Protein 3HV1 (pdb70)

CATH classification: 3.40.190.10 (+1 more: 3.40.190.10)

Secondary structure (DSSP, 8-state):
--TTGGGS--HHHHHHHTEEEEEE-TB----EE-TTS-EE-HHHHHHHHHHHTTT-EEEEEE-----HHHHHHTS-SEE-SS-B--HHHHTT-EE-----B-EEEEEEGGG---SS------EEEETT-HHHHHHHH-TTTTTTTSGGG-EEEESSHHHHHHHHHHTS-SEEEEEHHHHHHHHHHTT-GGGEE---SS--B-B--EE-TT-HHHHHHHHHHHHHHHHHTHHHHHHHHHHSS----TTTTT--TT-----/-TTGGGS--HHHHHHHTEEEEEE-TB----EE-TTS-EESHHHHHHHHHHHTTT-EEEEEE-----HHHHHHTS-SEE-SS-B--TTGGGT-EE-----B-EEEEEEGGGT--STT-----EEEETT-HHHHHHHHSTTTTTTTSGGG-EEEESSHHHHHHHHHHTSSSEEEEEHHHHHHHHHHTT-GGGEE---SSPPBPB--EE-TT-HHHHHHHHHHHHHHHHTTHHHHHHHHHHSS----TTT--

Nearest PDB structures (foldseek):
  3hv1-assembly1_A  TM=9.927E-01  e=2.269E-56  Streptococcus thermophilus LMG 18311
  4ohn-assembly1_A  TM=6.524E-01  e=2.735E-41  Streptococcus pneumoniae str. Canada MDR_19A
  9e2b-assembly1_B  TM=6.247E-01  e=7.406E-20  Desulfonauticus sp. 38_4375
  5uh0-assembly3_A  TM=5.569E-01  e=1.471E-14  Yersinia pestis
  5uh0-assembly3_B-2  TM=5.470E-01  e=4.160E-14  Yersinia pestis

Sequence (508 aa):
RSHFATQKDQWQTYTKEKKIKIGFDATFVPGYEEKDGSYIGFDIDLANAVFKLYGIDVEWQAIDWDKETELKNGTIDLIWNGYSVTDERKQSADFTEPYVNEQVLVTKKSSGIDSVAGAGKTLGAQAGSSGYDAFNASPKILKDVVANQKVVQYSTFTQALIDLNSGRIDGLLIDRVYANYYLEKSGVLDQYNVPAGYEGESFAVGARKVDKTLIKKINQGFETLYKNGEFQKISNKWFGEDVATDQVKGKREGHHHHHSHFATQKDQWQTYTKEKKIKIGFDATFVPGYEEKDGSYIGFDIDLANAVFKLYGIDVEWQAIDWDKETELKNGTIDLIWNGYSVTDERKQSADFTEPYVNEQVLVTKKSSGIDSVAGAGKTLGAQAGSSGYDAFNASPKILKDVVANQKVVQYSTFTQALIDLNSGRIDGLLIDRVYANYYLEKSGVLDQYNVPAGYEGESFAVGARKVDKTLIKKINQGFETLYKNGEFQKISNKWFGEDVATDQVKH

Structure (mmCIF, N/CA/C/O backbone):
data_3HV1
#
_entry.id   3HV1
#
_cell.length_a   47.559
_cell.length_b   78.563
_cell.length_c   80.030
_cell.angle_alpha   90.00
_cell.angle_beta   105.41
_cell.angle_gamma   90.00
#
_symmetry.space_group_name_H-M   'P 1 21 1'
#
loop_
_entity.id
_entity.type
_entity.pdbx_description
1 polymer 'Polar amino acid ABC uptake transporter substrate binding protein'
2 water water
#
loop_
_atom_site.group_PDB
_atom_site.id
_atom_site.type_symbol
_atom_site.label_atom_id
_atom_site.label_alt_id
_atom_site.label_comp_id
_atom_site.label_asym_id
_atom_site.label_entity_id
_atom_site.label_seq_id
_atom_site.pdbx_PDB_ins_code
_atom_site.Cartn_x
_atom_site.Cartn_y
_atom_site.Cartn_z
_atom_site.occupancy
_atom_site.B_iso_or_equiv
_atom_site.auth_seq_id
_atom_site.auth_comp_id
_atom_site.auth_asym_id
_atom_site.auth_atom_id
_atom_site.pdbx_PDB_model_num
ATOM 1 N N . ARG A 1 4 ? -10.220 -17.038 31.373 1.00 52.34 27 ARG A N 1
ATOM 2 C CA . ARG A 1 4 ? -9.692 -16.817 32.750 1.00 52.75 27 ARG A CA 1
ATOM 3 C C . ARG A 1 4 ? -10.489 -17.597 33.789 1.00 52.70 27 ARG A C 1
ATOM 4 O O . ARG A 1 4 ? -11.718 -17.645 33.740 1.00 52.73 27 ARG A O 1
ATOM 12 N N . SER A 1 5 ? -9.778 -18.195 34.739 1.00 52.93 28 SER A N 1
ATOM 13 C CA . SER A 1 5 ? -10.399 -18.991 35.793 1.00 52.08 28 SER A CA 1
ATOM 14 C C . SER A 1 5 ? -11.423 -18.242 36.646 1.00 51.67 28 SER A C 1
ATOM 15 O O . SER A 1 5 ? -11.247 -17.064 36.966 1.00 50.11 28 SER A O 1
ATOM 18 N N . HIS A 1 6 ? -12.492 -18.948 37.013 1.00 50.45 29 HIS A N 1
ATOM 19 C CA . HIS A 1 6 ? -13.556 -18.391 37.847 1.00 49.83 29 HIS A CA 1
ATOM 20 C C . HIS A 1 6 ? -12.997 -18.037 39.228 1.00 48.40 29 HIS A C 1
ATOM 21 O O . HIS A 1 6 ? -13.521 -17.163 39.917 1.00 46.87 29 HIS A O 1
ATOM 28 N N . PHE A 1 7 ? -11.927 -18.723 39.620 1.00 47.57 30 PHE A N 1
ATOM 29 C CA . PHE A 1 7 ? -11.300 -18.502 40.918 1.00 47.75 30 PHE A CA 1
ATOM 30 C C . PHE A 1 7 ? -9.964 -17.770 40.822 1.00 46.65 30 PHE A C 1
ATOM 31 O O . PHE A 1 7 ? -9.149 -17.843 41.738 1.00 46.11 30 PHE A O 1
ATOM 39 N N . ALA A 1 8 ? -9.745 -17.068 39.715 1.00 46.16 31 ALA A N 1
ATOM 40 C CA . ALA A 1 8 ? -8.505 -16.324 39.515 1.00 45.76 31 ALA A CA 1
ATOM 41 C C . ALA A 1 8 ? -8.227 -15.439 40.725 1.00 44.73 31 ALA A C 1
ATOM 42 O O . ALA A 1 8 ? -7.116 -15.416 41.250 1.00 44.98 31 ALA A O 1
ATOM 44 N N . THR A 1 9 ? -9.253 -14.714 41.158 1.00 43.53 32 THR A N 1
ATOM 45 C CA . THR A 1 9 ? -9.155 -13.819 42.301 1.00 43.33 32 THR A CA 1
ATOM 46 C C . THR A 1 9 ? -8.722 -14.567 43.562 1.00 44.43 32 THR A C 1
ATOM 47 O O . THR A 1 9 ? -8.200 -13.970 44.508 1.00 41.68 32 THR A O 1
ATOM 51 N N . GLN A 1 10 ? -8.932 -15.879 43.558 1.00 45.28 33 GLN A N 1
ATOM 52 C CA . GLN A 1 10 ? -8.605 -16.727 44.699 1.00 46.43 33 GLN A CA 1
ATOM 53 C C . GLN A 1 10 ? -7.148 -17.147 44.807 1.00 44.73 33 GLN A C 1
ATOM 54 O O . GLN A 1 10 ? -6.737 -17.662 45.843 1.00 44.05 33 GLN A O 1
ATOM 60 N N . LYS A 1 11 ? -6.359 -16.944 43.758 1.00 42.62 34 LYS A N 1
ATOM 61 C CA . LYS A 1 11 ? -4.971 -17.370 43.844 1.00 41.18 34 LYS A CA 1
ATOM 62 C C . LYS A 1 11 ? -3.911 -16.409 43.338 1.00 37.93 34 LYS A C 1
ATOM 63 O O . LYS A 1 11 ? -4.207 -15.335 42.812 1.00 35.73 34 LYS A O 1
ATOM 69 N N . ASP A 1 12 ? -2.665 -16.823 43.529 1.00 35.71 35 ASP A N 1
ATOM 70 C CA . ASP A 1 12 ? -1.497 -16.061 43.121 1.00 34.42 35 ASP A CA 1
ATOM 71 C C . ASP A 1 12 ? -1.398 -16.132 41.602 1.00 34.35 35 ASP A C 1
ATOM 72 O O . ASP A 1 12 ? -1.026 -17.164 41.042 1.00 34.35 35 ASP A O 1
ATOM 77 N N . GLN A 1 13 ? -1.717 -15.028 40.938 1.00 32.08 36 GLN A N 1
ATOM 78 C CA . GLN A 1 13 ? -1.699 -14.998 39.484 1.00 31.94 36 GLN A CA 1
ATOM 79 C C . GLN A 1 13 ? -0.436 -14.478 38.814 1.00 30.12 36 GLN A C 1
ATOM 80 O O . GLN A 1 13 ? -0.481 -14.106 37.643 1.00 30.93 36 GLN A O 1
ATOM 86 N N . TRP A 1 14 ? 0.692 -14.447 39.514 1.00 30.97 37 TRP A N 1
ATOM 87 C CA . TRP A 1 14 ? 1.899 -13.938 38.868 1.00 30.32 37 TRP A CA 1
ATOM 88 C C . TRP A 1 14 ? 2.138 -14.671 37.553 1.00 31.38 37 TRP A C 1
ATOM 89 O O . TRP A 1 14 ? 2.529 -14.067 36.555 1.00 29.70 37 TRP A O 1
ATOM 100 N N . GLN A 1 15 ? 1.887 -15.976 37.555 1.00 33.95 38 GLN A N 1
ATOM 101 C CA . GLN A 1 15 ? 2.058 -16.792 36.358 1.00 34.88 38 GLN A CA 1
ATOM 102 C C . GLN A 1 15 ? 1.175 -16.319 35.216 1.00 32.41 38 GLN A C 1
ATOM 103 O O . GLN A 1 15 ? 1.587 -16.318 34.058 1.00 33.09 38 GLN A O 1
ATOM 109 N N . THR A 1 16 ? -0.044 -15.918 35.549 1.00 31.17 39 THR A N 1
ATOM 110 C CA . THR A 1 16 ? -0.980 -15.442 34.546 1.00 30.09 39 THR A CA 1
ATOM 111 C C . THR A 1 16 ? -0.574 -14.064 34.026 1.00 28.23 39 THR A C 1
ATOM 112 O O . THR A 1 16 ? -0.546 -13.837 32.817 1.00 27.58 39 THR A O 1
ATOM 116 N N . TYR A 1 17 ? -0.238 -13.151 34.931 1.00 27.54 40 TYR A N 1
ATOM 117 C CA . TYR A 1 17 ? 0.165 -11.811 34.517 1.00 27.81 40 TYR A CA 1
ATOM 118 C C . TYR A 1 17 ? 1.329 -11.853 33.535 1.00 26.85 40 TYR A C 1
ATOM 119 O O . TYR A 1 17 ? 1.311 -11.172 32.521 1.00 28.51 40 TYR A O 1
ATOM 128 N N . THR A 1 18 ? 2.349 -12.643 33.843 1.00 30.43 41 THR A N 1
ATOM 129 C CA . THR A 1 18 ? 3.504 -12.747 32.965 1.00 31.30 41 THR A CA 1
ATOM 130 C C . THR A 1 18 ? 3.123 -13.453 31.671 1.00 32.72 41 THR A C 1
ATOM 131 O O . THR A 1 18 ? 3.561 -13.063 30.591 1.00 32.16 41 THR A O 1
ATOM 135 N N . LYS A 1 19 ? 2.307 -14.496 31.788 1.00 33.45 42 LYS A N 1
ATOM 136 C CA . LYS A 1 19 ? 1.875 -15.253 30.620 1.00 36.06 42 LYS A CA 1
ATOM 137 C C . LYS A 1 19 ? 1.024 -14.403 29.685 1.00 34.72 42 LYS A C 1
ATOM 138 O O . LYS A 1 19 ? 1.311 -14.322 28.495 1.00 35.91 42 LYS A O 1
ATOM 144 N N . GLU A 1 20 ? -0.022 -13.779 30.220 1.00 32.77 43 GLU A N 1
ATOM 145 C CA . GLU A 1 20 ? -0.898 -12.942 29.407 1.00 32.82 43 GLU A CA 1
ATOM 146 C C . GLU A 1 20 ? -0.231 -11.605 29.124 1.00 29.67 43 GLU A C 1
ATOM 147 O O . GLU A 1 20 ? -0.722 -10.817 28.316 1.00 28.35 43 GLU A O 1
ATOM 153 N N . LYS A 1 21 ? 0.881 -11.352 29.807 1.00 28.22 44 LYS A N 1
ATOM 154 C CA . LYS A 1 21 ? 1.623 -10.104 29.642 1.00 26.03 44 LYS A CA 1
ATOM 155 C C . LYS A 1 21 ? 0.689 -8.923 29.853 1.00 24.31 44 LYS A C 1
ATOM 156 O O . LYS A 1 21 ? 0.729 -7.946 29.113 1.00 23.20 44 LYS A O 1
ATOM 162 N N . LYS A 1 22 ? -0.146 -9.023 30.880 1.00 24.35 45 LYS A N 1
ATOM 163 C CA . LYS A 1 22 ? -1.108 -7.976 31.185 1.00 24.69 45 LYS A CA 1
ATOM 164 C C . LYS A 1 22 ? -1.503 -7.962 32.648 1.00 22.15 45 LYS A C 1
ATOM 165 O O . LYS A 1 22 ? -1.561 -9.001 33.306 1.00 21.07 45 LYS A O 1
ATOM 171 N N . ILE A 1 23 ? -1.809 -6.769 33.138 1.00 22.49 46 ILE A N 1
ATOM 172 C CA . ILE A 1 23 ? -2.260 -6.584 34.504 1.00 20.11 46 ILE A CA 1
ATOM 173 C C . ILE A 1 23 ? -3.120 -5.334 34.443 1.00 19.53 46 ILE A C 1
ATOM 174 O O . ILE A 1 23 ? -2.815 -4.420 33.685 1.00 20.01 46 ILE A O 1
ATOM 179 N N . LYS A 1 24 ? -4.201 -5.300 35.215 1.00 20.56 47 LYS A N 1
ATOM 180 C CA . LYS A 1 24 ? -5.101 -4.148 35.209 1.00 20.65 47 LYS A CA 1
ATOM 181 C C . LYS A 1 24 ? -4.981 -3.382 36.518 1.00 19.25 47 LYS A C 1
ATOM 182 O O . LYS A 1 24 ? -5.020 -3.965 37.597 1.00 20.52 47 LYS A O 1
ATOM 188 N N . ILE A 1 25 ? -4.829 -2.068 36.412 1.00 20.44 48 ILE A N 1
ATOM 189 C CA . ILE A 1 25 ? -4.682 -1.221 37.584 1.00 18.87 48 ILE A CA 1
ATOM 190 C C . ILE A 1 25 ? -5.771 -0.164 37.643 1.00 19.51 48 ILE A C 1
ATOM 191 O O . ILE A 1 25 ? -6.039 0.533 36.659 1.00 22.39 48 ILE A O 1
ATOM 196 N N . GLY A 1 26 ? -6.404 -0.059 38.805 1.00 19.95 49 GLY A N 1
ATOM 197 C CA . GLY A 1 26 ? -7.465 0.910 38.980 1.00 20.98 49 GLY A CA 1
ATOM 198 C C . GLY A 1 26 ? -6.965 2.194 39.605 1.00 21.10 49 GLY A C 1
ATOM 199 O O . GLY A 1 26 ? -6.107 2.168 40.486 1.00 21.21 49 GLY A O 1
ATOM 200 N N . PHE A 1 27 ? -7.512 3.316 39.157 1.00 20.42 50 PHE A N 1
ATOM 201 C CA . PHE A 1 27 ? -7.116 4.616 39.681 1.00 23.12 50 PHE A CA 1
ATOM 202 C C . PHE A 1 27 ? -8.269 5.602 39.629 1.00 23.70 50 PHE A C 1
ATOM 203 O O . PHE A 1 27 ? -9.233 5.404 38.899 1.00 23.93 50 PHE A O 1
ATOM 211 N N . ASP A 1 28 ? -8.149 6.662 40.420 1.00 24.42 51 ASP A N 1
ATOM 212 C CA . ASP A 1 28 ? -9.140 7.730 40.470 1.00 24.38 51 ASP A CA 1
ATOM 213 C C . ASP A 1 28 ? -8.728 8.723 39.377 1.00 24.50 51 ASP A C 1
ATOM 214 O O . ASP A 1 28 ? -7.706 9.392 39.505 1.00 23.68 51 ASP A O 1
ATOM 219 N N . ALA A 1 29 ? -9.521 8.815 38.310 1.00 24.01 52 ALA A N 1
ATOM 220 C CA . ALA A 1 29 ? -9.222 9.701 37.177 1.00 23.19 52 ALA A CA 1
ATOM 221 C C . ALA A 1 29 ? -9.105 11.192 37.475 1.00 21.63 52 ALA A C 1
ATOM 222 O O . ALA A 1 29 ? -8.755 11.974 36.596 1.00 21.55 52 ALA A O 1
ATOM 224 N N . THR A 1 30 ? -9.399 11.594 38.701 1.00 23.67 53 THR A N 1
ATOM 225 C CA . THR A 1 30 ? -9.309 13.007 39.051 1.00 23.78 53 THR A CA 1
ATOM 226 C C . THR A 1 30 ? -8.120 13.295 39.962 1.00 24.93 53 THR A C 1
ATOM 227 O O . THR A 1 30 ? -7.868 14.447 40.308 1.00 25.29 53 THR A O 1
ATOM 231 N N . PHE A 1 31 ? -7.380 12.263 40.344 1.00 25.00 54 PHE A N 1
ATOM 232 C CA . PHE A 1 31 ? -6.278 12.473 41.273 1.00 26.88 54 PHE A CA 1
ATOM 233 C C . PHE A 1 31 ? -4.942 13.002 40.760 1.00 27.57 54 PHE A C 1
ATOM 234 O O . PHE A 1 31 ? -3.952 12.267 40.695 1.00 25.56 54 PHE A O 1
ATOM 242 N N . VAL A 1 32 ? -4.913 14.289 40.426 1.00 26.12 55 VAL A N 1
ATOM 243 C CA . VAL A 1 32 ? -3.681 14.938 39.978 1.00 24.84 55 VAL A CA 1
ATOM 244 C C . VAL A 1 32 ? -2.803 15.004 41.233 1.00 24.51 55 VAL A C 1
ATOM 245 O O . VAL A 1 32 ? -3.309 15.265 42.323 1.00 25.74 55 VAL A O 1
ATOM 249 N N . PRO A 1 33 ? -1.484 14.771 41.104 1.00 20.58 56 PRO A N 1
ATOM 250 C CA . PRO A 1 33 ? -0.736 14.442 39.892 1.00 19.38 56 PRO A CA 1
ATOM 251 C C . PRO A 1 33 ? -0.351 12.964 39.839 1.00 18.91 56 PRO A C 1
ATOM 252 O O . PRO A 1 33 ? 0.494 12.575 39.042 1.00 18.80 56 PRO A O 1
ATOM 264 N N . GLY A 1 35 ? -2.327 10.166 39.098 1.00 18.18 58 GLY A N 1
ATOM 265 C CA . GLY A 1 35 ? -2.880 9.456 37.957 1.00 18.83 58 GLY A CA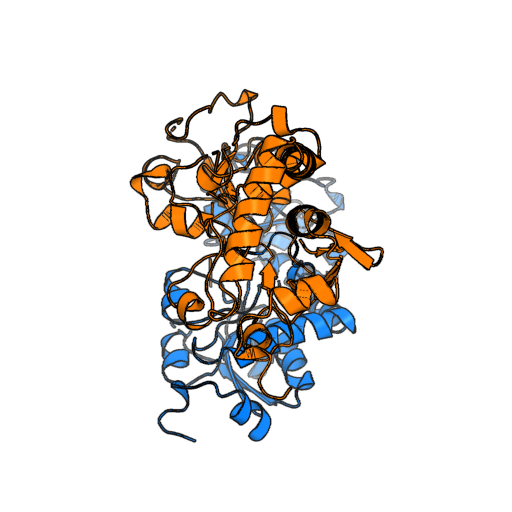 1
ATOM 266 C C . GLY A 1 35 ? -4.187 10.153 37.647 1.00 19.30 58 GLY A C 1
ATOM 267 O O . GLY A 1 35 ? -5.071 10.217 38.499 1.00 19.55 58 GLY A O 1
ATOM 268 N N . TYR A 1 36 ? -4.308 10.680 36.439 1.00 18.87 59 TYR A N 1
ATOM 269 C CA . TYR A 1 36 ? -5.516 11.393 36.086 1.00 23.55 59 TYR A CA 1
ATOM 270 C C . TYR A 1 36 ? -5.750 11.482 34.589 1.00 23.36 59 TYR A C 1
ATOM 271 O O . TYR A 1 36 ? -4.853 11.244 33.781 1.00 21.10 59 TYR A O 1
ATOM 280 N N . GLU A 1 37 ? -6.981 11.823 34.230 1.00 27.21 60 GLU A N 1
ATOM 281 C CA . GLU A 1 37 ? -7.347 11.961 32.834 1.00 30.08 60 GLU A CA 1
ATOM 282 C C . GLU A 1 37 ? -7.156 13.417 32.426 1.00 32.60 60 GLU A C 1
ATOM 283 O O . GLU A 1 37 ? -7.657 14.326 33.086 1.00 33.18 60 GLU A O 1
ATOM 289 N N . GLU A 1 38 ? -6.410 13.634 31.349 1.00 34.75 61 GLU A N 1
ATOM 290 C CA . GLU A 1 38 ? -6.157 14.980 30.856 1.00 38.04 61 GLU A CA 1
ATOM 291 C C . GLU A 1 38 ? -7.309 15.437 29.984 1.00 39.65 61 GLU A C 1
ATOM 292 O O . GLU A 1 38 ? -8.246 14.683 29.723 1.00 39.08 61 GLU A O 1
ATOM 298 N N . LYS A 1 39 ? -7.224 16.680 29.525 1.00 42.23 62 LYS A N 1
ATOM 299 C CA . LYS A 1 39 ? -8.249 17.252 28.664 1.00 45.33 62 LYS A CA 1
ATOM 300 C C . LYS A 1 39 ? -8.419 16.383 27.420 1.00 45.84 62 LYS A C 1
ATOM 301 O O . LYS A 1 39 ? -9.539 16.029 27.049 1.00 45.16 62 LYS A O 1
ATOM 307 N N . ASP A 1 40 ? -7.297 16.028 26.795 1.00 45.17 63 ASP A N 1
ATOM 308 C CA . ASP A 1 40 ? -7.315 15.215 25.584 1.00 44.47 63 ASP A CA 1
ATOM 309 C C . ASP A 1 40 ? -7.763 13.775 25.793 1.00 42.87 63 ASP A C 1
ATOM 310 O O . ASP A 1 40 ? -7.822 13.005 24.837 1.00 44.80 63 ASP A O 1
ATOM 315 N N . GLY A 1 41 ? -8.059 13.407 27.036 1.00 40.30 64 GLY A N 1
ATOM 316 C CA . GLY A 1 41 ? -8.512 12.054 27.307 1.00 36.40 64 GLY A CA 1
ATOM 317 C C . GLY A 1 41 ? -7.458 11.044 27.731 1.00 33.86 64 GLY A C 1
ATOM 318 O O . GLY A 1 41 ? -7.794 9.935 28.137 1.00 33.03 64 GLY A O 1
ATOM 319 N N . SER A 1 42 ? -6.186 11.408 27.639 1.00 30.54 65 SER A N 1
ATOM 320 C CA . SER A 1 42 ? -5.119 10.496 28.036 1.00 28.88 65 SER A CA 1
ATOM 321 C C . SER A 1 42 ? -5.030 10.365 29.557 1.00 27.29 65 SER A C 1
ATOM 322 O O . SER A 1 42 ? -5.531 11.217 30.286 1.00 25.89 65 SER A O 1
ATOM 325 N N . TYR A 1 43 ? -4.410 9.284 30.028 1.00 25.07 66 TYR A N 1
ATOM 326 C CA . TYR A 1 43 ? -4.210 9.066 31.460 1.00 22.61 66 TYR A CA 1
ATOM 327 C C . TYR A 1 43 ? -2.727 9.276 31.713 1.00 22.85 66 TYR A C 1
ATOM 328 O O . TYR A 1 43 ? -1.891 8.618 31.097 1.00 22.79 66 TYR A O 1
ATOM 337 N N . ILE A 1 44 ? -2.402 10.184 32.624 1.00 22.20 67 ILE A N 1
ATOM 338 C CA . ILE A 1 44 ? -1.014 10.483 32.927 1.00 20.36 67 ILE A CA 1
ATOM 339 C C . ILE A 1 44 ? -0.824 10.702 34.419 1.00 18.74 67 ILE A C 1
ATOM 340 O O . ILE A 1 44 ? -1.789 10.884 35.150 1.00 19.70 67 ILE A O 1
ATOM 345 N N . GLY A 1 45 ? 0.424 10.682 34.875 1.00 17.51 68 GLY A N 1
ATOM 346 C CA . GLY A 1 45 ? 0.656 10.916 36.289 1.00 17.56 68 GLY A CA 1
ATOM 347 C C . GLY A 1 45 ? 1.899 10.220 36.792 1.00 16.51 68 GLY A C 1
ATOM 348 O O . GLY A 1 45 ? 2.456 9.369 36.100 1.00 16.30 68 GLY A O 1
ATOM 349 N N . PHE A 1 46 ? 2.338 10.583 37.990 1.00 15.37 69 PHE A N 1
ATOM 350 C CA . PHE A 1 46 ? 3.524 9.962 38.562 1.00 16.26 69 PHE A CA 1
ATOM 351 C C . PHE A 1 46 ? 3.334 8.454 38.694 1.00 14.82 69 PHE A C 1
ATOM 352 O O . PHE A 1 46 ? 4.196 7.679 38.288 1.00 16.27 69 PHE A O 1
ATOM 360 N N . ASP A 1 47 ? 2.209 8.044 39.272 1.00 15.92 70 ASP A N 1
ATOM 361 C CA . ASP A 1 47 ? 1.935 6.628 39.471 1.00 16.28 70 ASP A CA 1
ATOM 362 C C . ASP A 1 47 ? 1.822 5.868 38.155 1.00 14.88 70 ASP A C 1
ATOM 363 O O . ASP A 1 47 ? 2.248 4.722 38.061 1.00 17.40 70 ASP A O 1
ATOM 368 N N . ILE A 1 48 ? 1.262 6.508 37.137 1.00 16.35 71 ILE A N 1
ATOM 369 C CA . ILE A 1 48 ? 1.132 5.864 35.848 1.00 16.02 71 ILE A CA 1
ATOM 370 C C . ILE A 1 48 ? 2.537 5.646 35.285 1.00 16.91 71 ILE A C 1
ATOM 371 O O . ILE A 1 48 ? 2.863 4.550 34.829 1.00 15.48 71 ILE A O 1
ATOM 376 N N . ASP A 1 49 ? 3.387 6.667 35.334 1.00 14.56 72 ASP A N 1
ATOM 377 C CA . ASP A 1 49 ? 4.739 6.472 34.833 1.00 15.20 72 ASP A CA 1
ATOM 378 C C . ASP A 1 49 ? 5.479 5.425 35.649 1.00 15.83 72 ASP A C 1
ATOM 379 O O . ASP A 1 49 ? 6.170 4.576 35.086 1.00 16.77 72 ASP A O 1
ATOM 384 N N . LEU A 1 50 ? 5.336 5.484 36.972 1.00 15.90 73 LEU A N 1
ATOM 385 C CA . LEU A 1 50 ? 6.029 4.546 37.846 1.00 15.10 73 LEU A CA 1
ATOM 386 C C . LEU A 1 50 ? 5.606 3.102 37.606 1.00 16.12 73 LEU A C 1
ATOM 387 O O . LEU A 1 50 ? 6.450 2.232 37.418 1.00 14.64 73 LEU A O 1
ATOM 392 N N . ALA A 1 51 ? 4.297 2.860 37.609 1.00 15.80 74 ALA A N 1
ATOM 393 C CA . ALA A 1 51 ? 3.759 1.522 37.389 1.00 14.53 74 ALA A CA 1
ATOM 394 C C . ALA A 1 51 ? 4.108 0.993 36.003 1.00 14.59 74 ALA A C 1
ATOM 395 O O . ALA A 1 51 ? 4.428 -0.185 35.849 1.00 15.19 74 ALA A O 1
ATOM 397 N N . ASN A 1 52 ? 4.030 1.850 34.989 1.00 14.33 75 ASN A N 1
ATOM 398 C CA . ASN A 1 52 ? 4.361 1.423 33.640 1.00 13.33 75 ASN A CA 1
ATOM 399 C C . ASN A 1 52 ? 5.813 0.976 33.595 1.00 17.52 75 ASN A C 1
ATOM 400 O O . ASN A 1 52 ? 6.147 -0.037 32.975 1.00 16.63 75 ASN A O 1
ATOM 405 N N . ALA A 1 53 ? 6.674 1.736 34.268 1.00 13.04 76 ALA A N 1
ATOM 406 C CA . ALA A 1 53 ? 8.103 1.433 34.287 1.00 15.18 76 ALA A CA 1
ATOM 407 C C . ALA A 1 53 ? 8.394 0.115 34.994 1.00 15.75 76 ALA A C 1
ATOM 408 O O . ALA A 1 53 ? 9.229 -0.661 34.540 1.00 17.03 76 ALA A O 1
ATOM 410 N N . VAL A 1 54 ? 7.711 -0.120 36.111 1.00 15.54 77 VAL A N 1
ATOM 411 C CA . VAL A 1 54 ? 7.894 -1.355 36.866 1.00 16.63 77 VAL A CA 1
ATOM 412 C C . VAL A 1 54 ? 7.470 -2.557 36.026 1.00 15.91 77 VAL A C 1
ATOM 413 O O . VAL A 1 54 ? 8.193 -3.547 35.929 1.00 14.52 77 VAL A O 1
ATOM 417 N N . PHE A 1 55 ? 6.312 -2.468 35.385 1.00 15.85 78 PHE A N 1
ATOM 418 C CA . PHE A 1 55 ? 5.867 -3.620 34.616 1.00 15.34 78 PHE A CA 1
ATOM 419 C C . PHE A 1 55 ? 6.573 -3.807 33.291 1.00 17.80 78 PHE A C 1
ATOM 420 O O . PHE A 1 55 ? 6.616 -4.916 32.757 1.00 19.12 78 PHE A O 1
ATOM 428 N N . LYS A 1 56 ? 7.186 -2.742 32.786 1.00 17.03 79 LYS A N 1
ATOM 429 C CA . LYS A 1 56 ? 7.933 -2.852 31.544 1.00 15.32 79 LYS A CA 1
ATOM 430 C C . LYS A 1 56 ? 9.125 -3.775 31.801 1.00 17.41 79 LYS A C 1
ATOM 431 O O . LYS A 1 56 ? 9.603 -4.461 30.898 1.00 15.02 79 LYS A O 1
ATOM 437 N N . LEU A 1 57 ? 9.602 -3.789 33.044 1.00 17.17 80 LEU A N 1
ATOM 438 C CA . LEU A 1 57 ? 10.734 -4.640 33.423 1.00 16.51 80 LEU A CA 1
ATOM 439 C C . LEU A 1 57 ? 10.413 -6.109 33.221 1.00 17.53 80 LEU A C 1
ATOM 440 O O . LEU A 1 57 ? 11.295 -6.920 32.951 1.00 17.10 80 LEU A O 1
ATOM 445 N N . TYR A 1 58 ? 9.139 -6.439 33.385 1.00 18.42 81 TYR A N 1
ATOM 446 C CA . TYR A 1 58 ? 8.683 -7.814 33.281 1.00 19.77 81 TYR A CA 1
ATOM 447 C C . TYR A 1 58 ? 7.972 -8.128 31.980 1.00 20.21 81 TYR A C 1
ATOM 448 O O . TYR A 1 58 ? 7.470 -9.239 31.800 1.00 20.37 81 TYR A O 1
ATOM 457 N N . GLY A 1 59 ? 7.939 -7.158 31.074 1.00 21.91 82 GLY A N 1
ATOM 458 C CA . GLY A 1 59 ? 7.271 -7.368 29.803 1.00 23.52 82 GLY A CA 1
ATOM 459 C C . GLY A 1 59 ? 5.770 -7.504 29.991 1.00 25.09 82 GLY A C 1
ATOM 460 O O . GLY A 1 59 ? 5.110 -8.273 29.292 1.00 26.69 82 GLY A O 1
ATOM 461 N N . ILE A 1 60 ? 5.227 -6.765 30.952 1.00 22.85 83 ILE A N 1
ATOM 462 C CA . ILE A 1 60 ? 3.796 -6.805 31.220 1.00 21.22 83 ILE A CA 1
ATOM 463 C C . ILE A 1 60 ? 3.187 -5.456 30.886 1.00 21.43 83 ILE A C 1
ATOM 464 O O . ILE A 1 60 ? 3.643 -4.426 31.385 1.00 21.72 83 ILE A O 1
ATOM 469 N N . ASP A 1 61 ? 2.178 -5.475 30.018 1.00 21.71 84 ASP A N 1
ATOM 470 C CA . ASP A 1 61 ? 1.473 -4.264 29.620 1.00 22.71 84 ASP A CA 1
ATOM 471 C C . ASP A 1 61 ? 0.444 -3.951 30.701 1.00 21.54 84 ASP A C 1
ATOM 472 O O . ASP A 1 61 ? -0.160 -4.860 31.283 1.00 22.51 84 ASP A O 1
ATOM 477 N N . VAL A 1 62 ? 0.262 -2.665 30.973 1.00 20.37 85 VAL A N 1
ATOM 478 C CA . VAL A 1 62 ? -0.676 -2.228 31.990 1.00 19.90 85 VAL A CA 1
ATOM 479 C C . VAL A 1 62 ? -1.970 -1.691 31.388 1.00 20.78 85 VAL A C 1
ATOM 480 O O . VAL A 1 62 ? -1.957 -0.835 30.495 1.00 21.51 85 VAL A O 1
ATOM 484 N N . GLU A 1 63 ? -3.084 -2.229 31.868 1.00 21.69 86 GLU A N 1
ATOM 485 C CA . GLU A 1 63 ? -4.405 -1.790 31.436 1.00 23.88 86 GLU A CA 1
ATOM 486 C C . GLU A 1 63 ? -4.879 -0.844 32.530 1.00 21.31 86 GLU A C 1
ATOM 487 O O . GLU A 1 63 ? -5.193 -1.282 33.632 1.00 20.74 86 GLU A O 1
ATOM 493 N N . TRP A 1 64 ? -4.913 0.449 32.234 1.00 20.47 87 TRP A N 1
ATOM 494 C CA . TRP A 1 64 ? -5.339 1.431 33.219 1.00 21.90 87 TRP A CA 1
ATOM 495 C C . TRP A 1 64 ? -6.854 1.603 33.226 1.00 23.93 87 TRP A C 1
ATOM 496 O O . TRP A 1 64 ? -7.456 1.953 32.218 1.00 21.89 87 TRP A O 1
ATOM 507 N N . GLN A 1 65 ? -7.454 1.355 34.380 1.00 24.23 88 GLN A N 1
ATOM 508 C CA . GLN A 1 65 ? -8.897 1.442 34.526 1.00 25.54 88 GLN A CA 1
ATOM 509 C C . GLN A 1 65 ? -9.341 2.537 35.491 1.00 23.77 88 GLN A C 1
ATOM 510 O O . GLN A 1 65 ? -9.098 2.453 36.689 1.00 23.93 88 GLN A O 1
ATOM 516 N N . ALA A 1 66 ? -9.985 3.572 34.967 1.00 24.56 89 ALA A N 1
ATOM 517 C CA . ALA A 1 66 ? -10.483 4.639 35.832 1.00 26.25 89 ALA A CA 1
ATOM 518 C C . ALA A 1 66 ? -11.646 4.003 36.585 1.00 26.36 89 ALA A C 1
ATOM 519 O O . ALA A 1 66 ? -12.509 3.384 35.971 1.00 28.07 89 ALA A O 1
ATOM 521 N N . ILE A 1 67 ? -11.673 4.138 37.906 1.00 26.77 90 ILE A N 1
ATOM 522 C CA . ILE A 1 67 ? -12.743 3.530 38.688 1.00 28.36 90 ILE A CA 1
ATOM 523 C C . ILE A 1 67 ? -13.426 4.505 39.640 1.00 30.51 90 ILE A C 1
ATOM 524 O O . ILE A 1 67 ? -12.948 5.614 39.859 1.00 29.96 90 ILE A O 1
ATOM 529 N N . ASP A 1 68 ? -14.568 4.089 40.180 1.00 31.93 91 ASP A N 1
ATOM 530 C CA . ASP A 1 68 ? -15.261 4.899 41.170 1.00 33.83 91 ASP A CA 1
ATOM 531 C C . ASP A 1 68 ? -14.359 4.606 42.367 1.00 32.91 91 ASP A C 1
ATOM 532 O O . ASP A 1 68 ? -14.328 3.476 42.853 1.00 31.94 91 ASP A O 1
ATOM 537 N N . TRP A 1 69 ? -13.610 5.605 42.823 1.00 34.01 92 TRP A N 1
ATOM 538 C CA . TRP A 1 69 ? -12.667 5.408 43.927 1.00 33.42 92 TRP A CA 1
ATOM 539 C C . TRP A 1 69 ? -13.252 4.735 45.169 1.00 34.94 92 TRP A C 1
ATOM 540 O O . TRP A 1 69 ? -12.596 3.902 45.796 1.00 33.77 92 TRP A O 1
ATOM 551 N N . ASP A 1 70 ? -14.484 5.083 45.529 1.00 35.76 93 ASP A N 1
ATOM 552 C CA . ASP A 1 70 ? -15.110 4.484 46.706 1.00 35.95 93 ASP A CA 1
ATOM 553 C C . ASP A 1 70 ? -15.222 2.973 46.573 1.00 34.26 93 ASP A C 1
ATOM 554 O O . ASP A 1 70 ? -15.258 2.249 47.569 1.00 32.81 93 ASP A O 1
ATOM 567 N N . LYS A 1 72 ? -12.976 1.010 45.138 1.00 30.88 95 LYS A N 1
ATOM 568 C CA . LYS A 1 72 ? -11.676 0.395 44.912 1.00 28.36 95 LYS A CA 1
ATOM 569 C C . LYS A 1 72 ? -11.434 -0.965 45.545 1.00 27.75 95 LYS A C 1
ATOM 570 O O . LYS A 1 72 ? -10.975 -1.873 44.859 1.00 27.86 95 LYS A O 1
ATOM 576 N N . GLU A 1 73 ? -11.719 -1.130 46.836 1.00 28.07 96 GLU A N 1
ATOM 577 C CA . GLU A 1 73 ? -11.478 -2.431 47.464 1.00 27.48 96 GLU A CA 1
ATOM 578 C C . GLU A 1 73 ? -12.389 -3.492 46.875 1.00 28.52 96 GLU A C 1
ATOM 579 O O . GLU A 1 73 ? -11.999 -4.652 46.721 1.00 27.10 96 GLU A O 1
ATOM 585 N N . THR A 1 74 ? -13.615 -3.099 46.560 1.00 30.13 97 THR A N 1
ATOM 586 C CA . THR A 1 74 ? -14.561 -4.036 45.980 1.00 32.27 97 THR A CA 1
ATOM 587 C C . THR A 1 74 ? -14.064 -4.476 44.610 1.00 32.69 97 THR A C 1
ATOM 588 O O . THR A 1 74 ? -14.052 -5.666 44.306 1.00 34.81 97 THR A O 1
ATOM 592 N N . GLU A 1 75 ? -13.647 -3.510 43.794 1.00 32.14 98 GLU A N 1
ATOM 593 C CA . GLU A 1 75 ? -13.133 -3.790 42.461 1.00 32.43 98 GLU A CA 1
ATOM 594 C C . GLU A 1 75 ? -11.952 -4.752 42.528 1.00 30.86 98 GLU A C 1
ATOM 595 O O . GLU A 1 75 ? -11.818 -5.644 41.695 1.00 29.47 98 GLU A O 1
ATOM 601 N N . LEU A 1 76 ? -11.099 -4.559 43.529 1.00 30.15 99 LEU A N 1
ATOM 602 C CA . LEU A 1 76 ? -9.918 -5.390 43.718 1.00 28.64 99 LEU A CA 1
ATOM 603 C C . LEU A 1 76 ? -10.274 -6.821 44.108 1.00 29.20 99 LEU A C 1
ATOM 604 O O . LEU A 1 76 ? -9.743 -7.788 43.554 1.00 28.12 99 LEU A O 1
ATOM 609 N N . LYS A 1 77 ? -11.160 -6.951 45.086 1.00 28.91 100 LYS A N 1
ATOM 610 C CA . LYS A 1 77 ? -11.577 -8.265 45.540 1.00 31.31 100 LYS A CA 1
ATOM 611 C C . LYS A 1 77 ? -12.466 -8.942 44.501 1.00 29.97 100 LYS A C 1
ATOM 612 O O . LYS A 1 77 ? -12.491 -10.162 44.417 1.00 31.25 100 LYS A O 1
ATOM 618 N N . ASN A 1 78 ? -13.186 -8.149 43.709 1.00 32.07 101 ASN A N 1
ATOM 619 C CA . ASN A 1 78 ? -14.067 -8.687 42.668 1.00 33.31 101 ASN A CA 1
ATOM 620 C C . ASN A 1 78 ? -13.296 -9.179 41.454 1.00 33.10 101 ASN A C 1
ATOM 621 O O . ASN A 1 78 ? -13.812 -9.961 40.654 1.00 32.01 101 ASN A O 1
ATOM 626 N N . GLY A 1 79 ? -12.061 -8.710 41.317 1.00 31.84 102 GLY A N 1
ATOM 627 C CA . GLY A 1 79 ? -11.236 -9.115 40.198 1.00 28.05 102 GLY A CA 1
ATOM 628 C C . GLY A 1 79 ? -11.384 -8.175 39.020 1.00 27.94 102 GLY A C 1
ATOM 629 O O . GLY A 1 79 ? -10.877 -8.459 37.936 1.00 28.54 102 GLY A O 1
ATOM 630 N N . THR A 1 80 ? -12.087 -7.066 39.230 1.00 25.98 103 THR A N 1
ATOM 631 C CA . THR A 1 80 ? -12.297 -6.068 38.187 1.00 30.21 103 THR A CA 1
ATOM 632 C C . THR A 1 80 ? -10.982 -5.329 37.922 1.00 28.13 103 THR A C 1
ATOM 633 O O . THR A 1 80 ? -10.786 -4.746 36.855 1.00 28.08 103 THR A O 1
ATOM 637 N N . ILE A 1 81 ? -10.104 -5.337 38.923 1.00 28.68 104 ILE A N 1
ATOM 638 C CA . ILE A 1 81 ? -8.777 -4.729 38.820 1.00 25.01 104 ILE A CA 1
ATOM 639 C C . ILE A 1 81 ? -7.838 -5.633 39.601 1.00 23.37 104 ILE A C 1
ATOM 640 O O . ILE A 1 81 ? -8.277 -6.427 40.434 1.00 22.23 104 ILE A O 1
ATOM 645 N N . ASP A 1 82 ? -6.546 -5.510 39.327 1.00 22.52 105 ASP A N 1
ATOM 646 C CA . ASP A 1 82 ? -5.553 -6.337 39.988 1.00 21.23 105 ASP A CA 1
ATOM 647 C C . ASP A 1 82 ? -4.732 -5.560 41.025 1.00 21.18 105 ASP A C 1
ATOM 648 O O . ASP A 1 82 ? -4.106 -6.148 41.901 1.00 20.34 105 ASP A O 1
ATOM 653 N N . LEU A 1 83 ? -4.751 -4.238 40.915 1.00 20.54 106 LEU A N 1
ATOM 654 C CA . LEU A 1 83 ? -3.999 -3.383 41.819 1.00 20.62 106 LEU A CA 1
ATOM 655 C C . LEU A 1 83 ? -4.662 -2.034 41.972 1.00 19.74 106 LEU A C 1
ATOM 656 O O . LEU A 1 83 ? -5.278 -1.534 41.042 1.00 22.69 106 LEU A O 1
ATOM 661 N N . ILE A 1 84 ? -4.526 -1.463 43.163 1.00 20.65 107 ILE A N 1
ATOM 662 C CA . ILE A 1 84 ? -5.032 -0.137 43.468 1.00 19.61 107 ILE A CA 1
ATOM 663 C C . ILE A 1 84 ? -3.728 0.670 43.552 1.00 19.59 107 ILE A C 1
ATOM 664 O O . ILE A 1 84 ? -2.952 0.504 44.492 1.00 18.66 107 ILE A O 1
ATOM 669 N N . TRP A 1 85 ? -3.491 1.523 42.566 1.00 19.50 108 TRP A N 1
ATOM 670 C CA . TRP A 1 85 ? -2.261 2.302 42.507 1.00 18.41 108 TRP A CA 1
ATOM 671 C C . TRP A 1 85 ? -2.624 3.708 42.039 1.00 17.16 108 TRP A C 1
ATOM 672 O O . TRP A 1 85 ? -2.792 3.945 40.845 1.00 18.59 108 TRP A O 1
ATOM 683 N N . ASN A 1 86 ? -2.760 4.629 42.986 1.00 17.74 109 ASN A N 1
ATOM 684 C CA . ASN A 1 86 ? -3.141 6.011 42.684 1.00 20.82 109 ASN A CA 1
ATOM 685 C C . ASN A 1 86 ? -3.067 6.783 44.006 1.00 22.75 109 ASN A C 1
ATOM 686 O O . ASN A 1 86 ? -4.083 7.256 44.514 1.00 23.71 109 ASN A O 1
ATOM 691 N N . GLY A 1 87 ? -1.863 6.895 44.563 1.00 21.29 110 GLY A N 1
ATOM 692 C CA . GLY A 1 87 ? -1.704 7.588 45.829 1.00 20.98 110 GLY A CA 1
ATOM 693 C C . GLY A 1 87 ? -2.456 6.863 46.930 1.00 21.96 110 GLY A C 1
ATOM 694 O O . GLY A 1 87 ? -3.072 7.482 47.797 1.00 21.55 110 GLY A O 1
ATOM 695 N N . TYR A 1 88 ? -2.411 5.536 46.884 1.00 22.16 111 TYR A N 1
ATOM 696 C CA . TYR A 1 88 ? -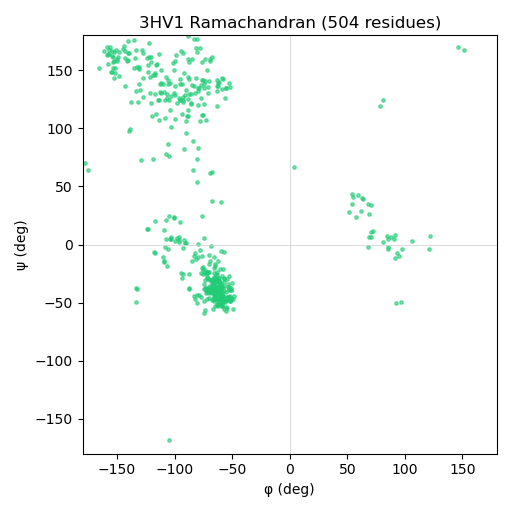3.083 4.688 47.861 1.00 21.22 111 TYR A CA 1
ATOM 697 C C . TYR A 1 88 ? -2.158 4.518 49.068 1.00 22.59 111 TYR A C 1
ATOM 698 O O . TYR A 1 88 ? -0.956 4.732 48.961 1.00 22.12 111 TYR A O 1
ATOM 707 N N . SER A 1 89 ? -2.703 4.138 50.218 1.00 25.79 112 SER A N 1
ATOM 708 C CA . SER A 1 89 ? -1.865 3.952 51.406 1.00 27.21 112 SER A CA 1
ATOM 709 C C . SER A 1 89 ? -2.445 2.941 52.390 1.00 28.74 112 SER A C 1
ATOM 710 O O . SER A 1 89 ? -3.617 2.578 52.309 1.00 26.73 112 SER A O 1
ATOM 713 N N . VAL A 1 90 ? -1.616 2.498 53.328 1.00 28.98 113 VAL A N 1
ATOM 714 C CA . VAL A 1 90 ? -2.049 1.521 54.318 1.00 31.58 113 VAL A CA 1
ATOM 715 C C . VAL A 1 90 ? -2.924 2.107 55.421 1.00 32.12 113 VAL A C 1
ATOM 716 O O . VAL A 1 90 ? -2.709 3.231 55.876 1.00 32.73 113 VAL A O 1
ATOM 720 N N . THR A 1 91 ? -3.926 1.329 55.821 1.00 33.43 114 THR A N 1
ATOM 721 C CA . THR A 1 91 ? -4.838 1.663 56.910 1.00 33.52 114 THR A CA 1
ATOM 722 C C . THR A 1 91 ? -5.281 0.290 57.374 1.00 35.44 114 THR A C 1
ATOM 723 O O . THR A 1 91 ? -5.275 -0.652 56.586 1.00 34.04 114 THR A O 1
ATOM 727 N N . ASP A 1 92 ? -5.642 0.160 58.645 1.00 36.50 115 ASP A N 1
ATOM 728 C CA . ASP A 1 92 ? -6.078 -1.131 59.155 1.00 39.06 115 ASP A CA 1
ATOM 729 C C . ASP A 1 92 ? -7.303 -1.631 58.399 1.00 37.40 115 ASP A C 1
ATOM 730 O O . ASP A 1 92 ? -7.460 -2.829 58.186 1.00 38.04 115 ASP A O 1
ATOM 735 N N . GLU A 1 93 ? -8.167 -0.706 57.995 1.00 36.85 116 GLU A N 1
ATOM 736 C CA . GLU A 1 93 ? -9.378 -1.061 57.263 1.00 36.47 116 GLU A CA 1
ATOM 737 C C . GLU A 1 93 ? -9.000 -1.643 55.907 1.00 34.99 116 GLU A C 1
ATOM 738 O O . GLU A 1 93 ? -9.489 -2.698 55.510 1.00 33.68 116 GLU A O 1
ATOM 744 N N . ARG A 1 94 ? -8.114 -0.949 55.203 1.00 33.61 117 ARG A N 1
ATOM 745 C CA . ARG A 1 94 ? -7.677 -1.397 53.889 1.00 32.49 117 ARG A CA 1
ATOM 746 C C . ARG A 1 94 ? -6.924 -2.716 53.976 1.00 31.99 117 ARG A C 1
ATOM 747 O O . ARG A 1 94 ? -7.000 -3.540 53.068 1.00 30.61 117 ARG A O 1
ATOM 755 N N . LYS A 1 95 ? -6.213 -2.923 55.077 1.00 32.47 118 LYS A N 1
ATOM 756 C CA . LYS A 1 95 ? -5.466 -4.157 55.263 1.00 35.04 118 LYS A CA 1
ATOM 757 C C . LYS A 1 95 ? -6.407 -5.352 55.381 1.00 35.70 118 LYS A C 1
ATOM 758 O O . LYS A 1 95 ? -6.003 -6.492 55.171 1.00 35.88 118 LYS A O 1
ATOM 764 N N . GLN A 1 96 ? -7.666 -5.094 55.714 1.00 37.22 119 GLN A N 1
ATOM 765 C CA . GLN A 1 96 ? -8.631 -6.177 55.818 1.00 39.14 119 GLN A CA 1
ATOM 766 C C . GLN A 1 96 ? -8.980 -6.654 54.414 1.00 37.11 119 GLN A C 1
ATOM 767 O O . GLN A 1 96 ? -9.412 -7.788 54.225 1.00 37.66 119 GLN A O 1
ATOM 773 N N . SER A 1 97 ? -8.761 -5.788 53.425 1.00 36.76 120 SER A N 1
ATOM 774 C CA . SER A 1 97 ? -9.067 -6.119 52.036 1.00 33.52 120 SER A CA 1
ATOM 775 C C . SER A 1 97 ? -7.857 -6.340 51.127 1.00 32.93 120 SER A C 1
ATOM 776 O O . SER A 1 97 ? -7.997 -6.891 50.035 1.00 32.36 120 SER A O 1
ATOM 779 N N . ALA A 1 98 ? -6.669 -5.928 51.554 1.00 30.30 121 ALA A N 1
ATOM 780 C CA . ALA A 1 98 ? -5.512 -6.107 50.685 1.00 29.79 121 ALA A CA 1
ATOM 781 C C . ALA A 1 98 ? -4.148 -6.132 51.353 1.00 26.69 121 ALA A C 1
ATOM 782 O O . ALA A 1 98 ? -4.002 -5.794 52.524 1.00 28.03 121 ALA A O 1
ATOM 784 N N . ASP A 1 99 ? -3.154 -6.549 50.575 1.00 27.53 122 ASP A N 1
ATOM 785 C CA . ASP A 1 99 ? -1.765 -6.600 51.010 1.00 26.62 122 ASP A CA 1
ATOM 786 C C . ASP A 1 99 ? -1.049 -5.467 50.281 1.00 26.76 122 ASP A C 1
ATOM 787 O O . ASP A 1 99 ? -1.353 -5.177 49.125 1.00 27.82 122 ASP A O 1
ATOM 792 N N . PHE A 1 100 ? -0.094 -4.838 50.955 1.00 25.20 123 PHE A N 1
ATOM 793 C CA . PHE A 1 100 ? 0.622 -3.695 50.396 1.00 24.36 123 PHE A CA 1
ATOM 794 C C . PHE A 1 100 ? 2.083 -3.894 50.057 1.00 23.08 123 PHE A C 1
ATOM 795 O O . PHE A 1 100 ? 2.781 -4.683 50.691 1.00 25.81 123 PHE A O 1
ATOM 803 N N . THR A 1 101 ? 2.544 -3.154 49.052 1.00 22.55 124 THR A N 1
ATOM 804 C CA . THR A 1 101 ? 3.949 -3.192 48.692 1.00 19.00 124 THR A CA 1
ATOM 805 C C . THR A 1 101 ? 4.552 -2.255 49.726 1.00 20.35 124 THR A 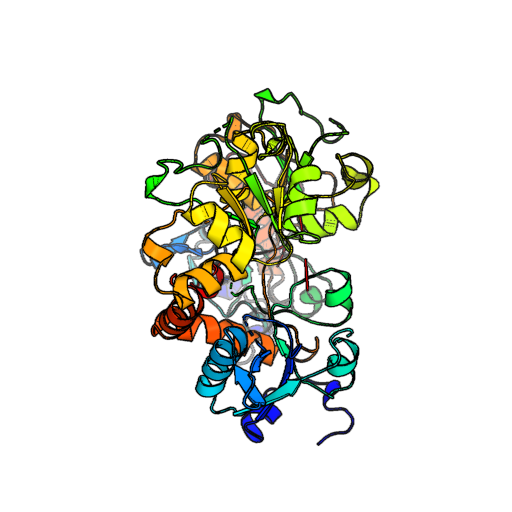C 1
ATOM 806 O O . THR A 1 101 ? 3.834 -1.664 50.539 1.00 16.93 124 THR A O 1
ATOM 810 N N . GLU A 1 102 ? 5.871 -2.130 49.686 1.00 19.37 125 GLU A N 1
ATOM 811 C CA . GLU A 1 102 ? 6.581 -1.207 50.557 1.00 22.99 125 GLU A CA 1
ATOM 812 C C . GLU A 1 102 ? 6.192 0.178 50.037 1.00 20.10 125 GLU A C 1
ATOM 813 O O . GLU A 1 102 ? 5.741 0.306 48.898 1.00 20.37 125 GLU A O 1
ATOM 819 N N . PRO A 1 103 ? 6.336 1.230 50.863 1.00 20.53 126 PRO A N 1
ATOM 820 C CA . PRO A 1 103 ? 5.973 2.572 50.387 1.00 18.80 126 PRO A CA 1
ATOM 821 C C . PRO A 1 103 ? 6.997 3.107 49.393 1.00 19.07 126 PRO A C 1
ATOM 822 O O . PRO A 1 103 ? 8.192 2.894 49.574 1.00 21.25 126 PRO A O 1
ATOM 826 N N . TYR A 1 104 ? 6.545 3.789 48.339 1.00 19.04 127 TYR A N 1
ATOM 827 C CA . TYR A 1 104 ? 7.489 4.321 47.356 1.00 16.44 127 TYR A CA 1
ATOM 828 C C . TYR A 1 104 ? 7.721 5.837 47.495 1.00 17.55 127 TYR A C 1
ATOM 829 O O . TYR A 1 104 ? 8.654 6.393 46.911 1.00 18.56 127 TYR A O 1
ATOM 846 N N . VAL A 1 106 ? 6.668 9.521 50.275 1.00 17.02 129 VAL A N 1
ATOM 847 C CA . VAL A 1 106 ? 5.945 10.096 51.390 1.00 20.16 129 VAL A CA 1
ATOM 848 C C . VAL A 1 106 ? 5.332 11.427 51.032 1.00 20.95 129 VAL A C 1
ATOM 849 O O . VAL A 1 106 ? 5.980 12.289 50.448 1.00 21.75 129 VAL A O 1
ATOM 853 N N . ASN A 1 107 ? 4.060 11.577 51.370 1.00 21.65 130 ASN A N 1
ATOM 854 C CA . ASN A 1 107 ? 3.383 12.829 51.130 1.00 21.04 130 ASN A CA 1
ATOM 855 C C . ASN A 1 107 ? 3.113 13.425 52.497 1.00 22.26 130 ASN A C 1
ATOM 856 O O . ASN A 1 107 ? 2.752 12.716 53.435 1.00 24.21 130 ASN A O 1
ATOM 861 N N . GLU A 1 108 ? 3.312 14.727 52.611 1.00 21.10 131 GLU A N 1
ATOM 862 C CA . GLU A 1 108 ? 3.100 15.410 53.875 1.00 22.64 131 GLU A CA 1
ATOM 863 C C . GLU A 1 108 ? 2.948 16.892 53.581 1.00 21.22 131 GLU A C 1
ATOM 864 O O . GLU A 1 108 ? 3.241 17.343 52.479 1.00 19.81 131 GLU A O 1
ATOM 870 N N . GLN A 1 109 ? 2.476 17.642 54.566 1.00 20.02 132 GLN A N 1
ATOM 871 C CA . GLN A 1 109 ? 2.317 19.075 54.393 1.00 20.05 132 GLN A CA 1
ATOM 872 C C . GLN A 1 109 ? 3.706 19.691 54.351 1.00 19.46 132 GLN A C 1
ATOM 873 O O . GLN A 1 109 ? 4.576 19.320 55.147 1.00 18.28 132 GLN A O 1
ATOM 879 N N . VAL A 1 110 ? 3.920 20.602 53.405 1.00 18.22 133 VAL A N 1
ATOM 880 C CA . VAL A 1 110 ? 5.195 21.297 53.299 1.00 17.55 133 VAL A CA 1
ATOM 881 C C . VAL A 1 110 ? 4.918 22.786 53.383 1.00 18.56 133 VAL A C 1
ATOM 882 O O . VAL A 1 110 ? 3.844 23.245 52.985 1.00 17.06 133 VAL A O 1
ATOM 886 N N . LEU A 1 111 ? 5.869 23.527 53.942 1.00 19.48 134 LEU A N 1
ATOM 887 C CA . LEU A 1 111 ? 5.746 24.973 54.041 1.00 18.24 134 LEU A CA 1
ATOM 888 C C . LEU A 1 111 ? 6.516 25.506 52.841 1.00 18.33 134 LEU A C 1
ATOM 889 O O . LEU A 1 111 ? 7.685 25.170 52.648 1.00 20.18 134 LEU A O 1
ATOM 894 N N . VAL A 1 112 ? 5.865 26.328 52.032 1.00 17.62 135 VAL A N 1
ATOM 895 C CA . VAL A 1 112 ? 6.513 26.877 50.852 1.00 18.43 135 VAL A CA 1
ATOM 896 C C . VAL A 1 112 ? 6.715 28.376 50.993 1.00 18.36 135 VAL A C 1
ATOM 897 O O . VAL A 1 112 ? 5.799 29.108 51.366 1.00 16.11 135 VAL A O 1
ATOM 901 N N . THR A 1 113 ? 7.929 28.827 50.716 1.00 15.93 136 THR A N 1
ATOM 902 C CA . THR A 1 113 ? 8.206 30.245 50.788 1.00 17.25 136 THR A CA 1
ATOM 903 C C . THR A 1 113 ? 9.125 30.561 49.632 1.00 17.97 136 THR A C 1
ATOM 904 O O . THR A 1 113 ? 9.774 29.667 49.087 1.00 16.07 136 THR A O 1
ATOM 908 N N . LYS A 1 114 ? 9.156 31.826 49.231 1.00 16.35 137 LYS A N 1
ATOM 909 C CA . LYS A 1 114 ? 10.042 32.221 48.149 1.00 16.56 137 LYS A CA 1
ATOM 910 C C . LYS A 1 114 ? 11.439 32.263 48.754 1.00 16.92 137 LYS A C 1
ATOM 911 O O . LYS A 1 114 ? 11.601 32.670 49.904 1.00 16.77 137 LYS A O 1
ATOM 917 N N . LYS A 1 115 ? 12.446 31.837 48.000 1.00 17.72 138 LYS A N 1
ATOM 918 C CA . LYS A 1 115 ? 13.805 31.878 48.520 1.00 18.08 138 LYS A CA 1
ATOM 919 C C . LYS A 1 115 ? 14.191 33.324 48.826 1.00 19.58 138 LYS A C 1
ATOM 920 O O . LYS A 1 115 ? 14.989 33.579 49.729 1.00 17.64 138 LYS A O 1
ATOM 926 N N . SER A 1 116 ? 13.604 34.261 48.082 1.00 17.05 139 SER A N 1
ATOM 927 C CA . SER A 1 116 ? 13.885 35.688 48.261 1.00 17.94 139 SER A CA 1
ATOM 928 C C . SER A 1 116 ? 13.339 36.230 49.580 1.00 18.02 139 SER A C 1
ATOM 929 O O . SER A 1 116 ? 13.700 37.328 49.991 1.00 18.84 139 SER A O 1
ATOM 932 N N . SER A 1 117 ? 12.469 35.472 50.241 1.00 18.17 140 SER A N 1
ATOM 933 C CA . SER A 1 117 ? 11.900 35.918 51.509 1.00 20.38 140 SER A CA 1
ATOM 934 C C . SER A 1 117 ? 12.868 35.774 52.669 1.00 19.12 140 SER A C 1
ATOM 935 O O . SER A 1 117 ? 12.734 36.464 53.682 1.00 21.24 140 SER A O 1
ATOM 938 N N . GLY A 1 118 ? 13.825 34.861 52.529 1.00 20.57 141 GLY A N 1
ATOM 939 C CA . GLY A 1 118 ? 14.788 34.619 53.592 1.00 21.88 141 GLY A CA 1
ATOM 940 C C . GLY A 1 118 ? 14.268 33.637 54.633 1.00 24.11 141 GLY A C 1
ATOM 941 O O . GLY A 1 118 ? 14.976 33.267 55.573 1.00 23.82 141 GLY A O 1
ATOM 942 N N . ILE A 1 119 ? 13.018 33.212 54.473 1.00 24.50 142 ILE A N 1
ATOM 943 C CA . ILE A 1 119 ? 12.412 32.277 55.418 1.00 24.67 142 ILE A CA 1
ATOM 944 C C . ILE A 1 119 ? 12.799 30.860 55.044 1.00 25.14 142 ILE A C 1
ATOM 945 O O . ILE A 1 119 ? 12.087 30.190 54.282 1.00 26.91 142 ILE A O 1
ATOM 950 N N . ASP A 1 120 ? 13.919 30.396 55.588 1.00 23.80 143 ASP A N 1
ATOM 951 C CA . ASP A 1 120 ? 14.402 29.064 55.266 1.00 24.71 143 ASP A CA 1
ATOM 952 C C . ASP A 1 120 ? 14.201 28.000 56.332 1.00 25.18 143 ASP A C 1
ATOM 953 O O . ASP A 1 120 ? 14.926 27.006 56.364 1.00 25.60 143 ASP A O 1
ATOM 958 N N . SER A 1 121 ? 13.209 28.204 57.194 1.00 25.41 144 SER A N 1
ATOM 959 C CA . SER A 1 121 ? 12.891 27.238 58.239 1.00 25.30 144 SER A CA 1
ATOM 960 C C . SER A 1 121 ? 11.458 27.479 58.651 1.00 23.82 144 SER A C 1
ATOM 961 O O . SER A 1 121 ? 10.934 28.569 58.461 1.00 24.93 144 SER A O 1
ATOM 964 N N . VAL A 1 122 ? 10.817 26.451 59.194 1.00 26.21 145 VAL A N 1
ATOM 965 C CA . VAL A 1 122 ? 9.444 26.583 59.657 1.00 25.02 145 VAL A CA 1
ATOM 966 C C . VAL A 1 122 ? 9.408 27.586 60.810 1.00 27.09 145 VAL A C 1
ATOM 967 O O . VAL A 1 122 ? 8.477 28.377 60.925 1.00 27.14 145 VAL A O 1
ATOM 971 N N . ALA A 1 123 ? 10.426 27.554 61.666 1.00 28.60 146 ALA A N 1
ATOM 972 C CA . ALA A 1 123 ? 10.472 28.473 62.799 1.00 29.29 146 ALA A CA 1
ATOM 973 C C . ALA A 1 123 ? 10.557 29.924 62.323 1.00 30.33 146 ALA A C 1
ATOM 974 O O . ALA A 1 123 ? 10.121 30.842 63.020 1.00 31.50 146 ALA A O 1
ATOM 976 N N . GLY A 1 124 ? 11.109 30.119 61.129 1.00 30.26 147 GLY A N 1
ATOM 977 C CA . GLY A 1 124 ? 11.255 31.453 60.579 1.00 29.09 147 GLY A CA 1
ATOM 978 C C . GLY A 1 124 ? 9.944 32.120 60.224 1.00 28.84 147 GLY A C 1
ATOM 979 O O . GLY A 1 124 ? 9.919 33.284 59.799 1.00 28.59 147 GLY A O 1
ATOM 988 N N . ALA A 1 126 ? 7.680 32.834 62.323 1.00 28.16 149 ALA A N 1
ATOM 989 C CA . ALA A 1 126 ? 7.220 33.569 63.495 1.00 29.95 149 ALA A CA 1
ATOM 990 C C . ALA A 1 126 ? 6.873 35.003 63.114 1.00 29.31 149 ALA A C 1
ATOM 991 O O . ALA A 1 126 ? 7.725 35.751 62.625 1.00 30.14 149 ALA A O 1
ATOM 993 N N . GLY A 1 127 ? 5.615 35.373 63.320 1.00 29.00 150 GLY A N 1
ATOM 994 C CA . GLY A 1 127 ? 5.174 36.719 63.000 1.00 30.59 150 GLY A CA 1
ATOM 995 C C . GLY A 1 127 ? 4.859 36.936 61.531 1.00 32.26 150 GLY A C 1
ATOM 996 O O . GLY A 1 127 ? 4.509 38.046 61.122 1.00 31.13 150 GLY A O 1
ATOM 997 N N . LYS A 1 128 ? 4.972 35.875 60.737 1.00 31.49 151 LYS A N 1
ATOM 998 C CA . LYS A 1 128 ? 4.706 35.963 59.307 1.00 30.86 151 LYS A CA 1
ATOM 999 C C . LYS A 1 128 ? 3.305 35.457 58.966 1.00 30.40 151 LYS A C 1
ATOM 1000 O O . LYS A 1 128 ? 2.711 34.692 59.727 1.00 30.56 151 LYS A O 1
ATOM 1006 N N . THR A 1 129 ? 2.789 35.886 57.817 1.00 29.32 152 THR A N 1
ATOM 1007 C CA . THR A 1 129 ? 1.456 35.497 57.359 1.00 28.87 152 THR A CA 1
ATOM 1008 C C . THR A 1 129 ? 1.466 34.176 56.589 1.00 27.86 152 THR A C 1
ATOM 1009 O O . THR A 1 129 ? 2.238 34.004 55.642 1.00 25.29 152 THR A O 1
ATOM 1013 N N . LEU A 1 130 ? 0.583 33.264 56.989 1.00 27.61 153 LEU A N 1
ATOM 1014 C CA . LEU A 1 130 ? 0.486 31.947 56.365 1.00 26.76 153 LEU A CA 1
ATOM 1015 C C . LEU A 1 130 ? -0.812 31.711 55.603 1.00 27.83 153 LEU A C 1
ATOM 1016 O O . LEU A 1 130 ? -1.900 32.079 56.051 1.00 28.02 153 LEU A O 1
ATOM 1021 N N . GLY A 1 131 ? -0.683 31.092 54.441 1.00 26.41 154 GLY A N 1
ATOM 1022 C CA . GLY A 1 131 ? -1.841 30.783 53.635 1.00 26.79 154 GLY A CA 1
ATOM 1023 C C . GLY A 1 131 ? -1.990 29.276 53.526 1.00 27.90 154 GLY A C 1
ATOM 1024 O O . GLY A 1 131 ? -1.018 28.540 53.683 1.00 25.28 154 GLY A O 1
ATOM 1025 N N . ALA A 1 132 ? -3.208 28.816 53.271 1.00 28.55 155 ALA A N 1
ATOM 1026 C CA . ALA A 1 132 ? -3.487 27.393 53.123 1.00 31.36 155 ALA A CA 1
ATOM 1027 C C . ALA A 1 132 ? -4.695 27.263 52.205 1.00 33.91 155 ALA A C 1
ATOM 1028 O O . ALA A 1 132 ? -5.467 28.210 52.058 1.00 34.49 155 ALA A O 1
ATOM 1030 N N . GLN A 1 133 ? -4.860 26.107 51.573 1.00 36.29 156 GLN A N 1
ATOM 1031 C CA . GLN A 1 133 ? -5.996 25.935 50.682 1.00 38.90 156 GLN A CA 1
ATOM 1032 C C . GLN A 1 133 ? -7.220 25.542 51.497 1.00 39.80 156 GLN A C 1
ATOM 1033 O O . GLN A 1 133 ? -7.137 24.722 52.415 1.00 40.04 156 GLN A O 1
ATOM 1039 N N . ALA A 1 134 ? -8.354 26.151 51.172 1.00 40.09 157 ALA A N 1
ATOM 1040 C CA . ALA A 1 134 ? -9.592 25.870 51.888 1.00 41.26 157 ALA A CA 1
ATOM 1041 C C . ALA A 1 134 ? -10.004 24.409 51.742 1.00 41.58 157 ALA A C 1
ATOM 1042 O O . ALA A 1 134 ? -9.940 23.833 50.650 1.00 39.93 157 ALA A O 1
ATOM 1044 N N . GLY A 1 135 ? -10.425 23.815 52.853 1.00 43.32 158 GLY A N 1
ATOM 1045 C CA . GLY A 1 135 ? -10.850 22.430 52.833 1.00 44.13 158 GLY A CA 1
ATOM 1046 C C . GLY A 1 135 ? -9.736 21.477 52.452 1.00 44.78 158 GLY A C 1
ATOM 1047 O O . GLY A 1 135 ? -9.960 20.518 51.706 1.00 45.13 158 GLY A O 1
ATOM 1048 N N . SER A 1 136 ? -8.530 21.740 52.951 1.00 43.33 159 SER A N 1
ATOM 1049 C CA . SER A 1 136 ? -7.385 20.879 52.666 1.00 40.98 159 SER A CA 1
ATOM 1050 C C . SER A 1 136 ? -6.938 20.192 53.947 1.00 40.25 159 SER A C 1
ATOM 1051 O O . SER A 1 136 ? -7.318 20.602 55.048 1.00 41.84 159 SER A O 1
ATOM 1054 N N . SER A 1 137 ? -6.132 19.146 53.804 1.00 38.11 160 SER A N 1
ATOM 1055 C CA . SER A 1 137 ? -5.624 18.420 54.960 1.00 36.33 160 SER A CA 1
ATOM 1056 C C . SER A 1 137 ? -4.698 19.324 55.770 1.00 34.40 160 SER A C 1
ATOM 1057 O O . SER A 1 137 ? -4.562 19.170 56.983 1.00 32.17 160 SER A O 1
ATOM 1060 N N . GLY A 1 138 ? -4.067 20.278 55.090 1.00 33.56 161 GLY A N 1
ATOM 1061 C CA . GLY A 1 138 ? -3.175 21.200 55.774 1.00 34.57 161 GLY A CA 1
ATOM 1062 C C . GLY A 1 138 ? -3.934 22.114 56.720 1.00 35.46 161 GLY A C 1
ATOM 1063 O O . GLY A 1 138 ? -3.482 22.392 57.830 1.00 34.71 161 GLY A O 1
ATOM 1064 N N . TYR A 1 139 ? -5.095 22.586 56.281 1.00 37.39 162 TYR A N 1
ATOM 1065 C CA . TYR A 1 139 ? -5.918 23.463 57.102 1.00 39.35 162 TYR A CA 1
ATOM 1066 C C . TYR A 1 139 ? -6.200 22.778 58.438 1.00 39.04 162 TYR A C 1
ATOM 1067 O O . TYR A 1 139 ? -5.935 23.331 59.504 1.00 38.05 162 TYR A O 1
ATOM 1076 N N . ASP A 1 140 ? -6.717 21.558 58.368 1.00 40.22 163 ASP A N 1
ATOM 1077 C CA . ASP A 1 140 ? -7.040 20.787 59.564 1.00 42.02 163 ASP A CA 1
ATOM 1078 C C . ASP A 1 140 ? -5.821 20.484 60.426 1.00 41.14 163 ASP A C 1
ATOM 1079 O O . ASP A 1 140 ? -5.908 20.481 61.657 1.00 41.20 163 ASP A O 1
ATOM 1084 N N . ALA A 1 141 ? -4.687 20.226 59.781 1.00 38.92 164 ALA A N 1
ATOM 1085 C CA . ALA A 1 141 ? -3.455 19.913 60.499 1.00 37.90 164 ALA A CA 1
ATOM 1086 C C . ALA A 1 141 ? -2.938 21.151 61.217 1.00 37.11 164 ALA A C 1
ATOM 1087 O O . ALA A 1 141 ? -2.403 21.067 62.323 1.00 35.58 164 ALA A O 1
ATOM 1089 N N . PHE A 1 142 ? -3.108 22.302 60.577 1.00 35.26 165 PHE A N 1
ATOM 1090 C CA . PHE A 1 142 ? -2.671 23.567 61.142 1.00 36.14 165 PHE A CA 1
ATOM 1091 C C . PHE A 1 142 ? -3.336 23.789 62.494 1.00 36.84 165 PHE A C 1
ATOM 1092 O O . PHE A 1 142 ? -2.687 24.197 63.454 1.00 36.15 165 PHE A O 1
ATOM 1100 N N . ASN A 1 143 ? -4.637 23.519 62.557 1.00 39.18 166 ASN A N 1
ATOM 1101 C CA . ASN A 1 143 ? -5.401 23.693 63.790 1.00 41.91 166 ASN A CA 1
ATOM 1102 C C . ASN A 1 143 ? -5.163 22.578 64.806 1.00 43.64 166 ASN A C 1
ATOM 1103 O O . ASN A 1 143 ? -4.969 22.847 65.990 1.00 44.90 166 ASN A O 1
ATOM 1108 N N . ALA A 1 144 ? -5.178 21.334 64.334 1.00 44.50 167 ALA A N 1
ATOM 1109 C CA . ALA A 1 144 ? -4.990 20.166 65.193 1.00 44.58 167 ALA A CA 1
ATOM 1110 C C . ALA A 1 144 ? -3.681 20.171 65.975 1.00 44.86 167 ALA A C 1
ATOM 1111 O O . ALA A 1 144 ? -3.620 19.657 67.093 1.00 43.80 167 ALA A O 1
ATOM 1113 N N . SER A 1 145 ? -2.635 20.742 65.385 1.00 44.95 168 SER A N 1
ATOM 1114 C CA . SER A 1 145 ? -1.328 20.817 66.035 1.00 44.15 168 SER A CA 1
ATOM 1115 C C . SER A 1 145 ? -0.840 22.262 65.984 1.00 44.34 168 SER A C 1
ATOM 1116 O O . SER A 1 145 ? 0.087 22.589 65.247 1.00 42.99 168 SER A O 1
ATOM 1119 N N . PRO A 1 146 ? -1.457 23.145 66.789 1.00 44.35 169 PRO A N 1
ATOM 1120 C CA . PRO A 1 146 ? -1.117 24.568 66.855 1.00 43.59 169 PRO A CA 1
ATOM 1121 C C . PRO A 1 146 ? 0.333 24.880 67.199 1.00 42.90 169 PRO A C 1
ATOM 1122 O O . PRO A 1 146 ? 0.866 25.906 66.785 1.00 42.51 169 PRO A O 1
ATOM 1126 N N . LYS A 1 147 ? 0.970 23.996 67.954 1.00 42.05 170 LYS A N 1
ATOM 1127 C CA . LYS A 1 147 ? 2.354 24.208 68.354 1.00 42.64 170 LYS A CA 1
ATOM 1128 C C . LYS A 1 147 ? 3.338 24.209 67.177 1.00 41.13 170 LYS A C 1
ATOM 1129 O O . LYS A 1 147 ? 4.454 24.713 67.298 1.00 41.26 170 LYS A O 1
ATOM 1135 N N . ILE A 1 148 ? 2.925 23.659 66.040 1.00 39.73 171 ILE A N 1
ATOM 1136 C CA . ILE A 1 148 ? 3.793 23.611 64.865 1.00 38.81 171 ILE A CA 1
ATOM 1137 C C . ILE A 1 148 ? 3.933 24.972 64.187 1.00 37.18 171 ILE A C 1
ATOM 1138 O O . ILE A 1 148 ? 5.038 25.495 64.042 1.00 37.04 171 ILE A O 1
ATOM 1143 N N . LEU A 1 149 ? 2.810 25.539 63.764 1.00 34.99 172 LEU A N 1
ATOM 1144 C CA . LEU A 1 149 ? 2.823 26.833 63.100 1.00 34.75 172 LEU A CA 1
ATOM 1145 C C . LEU A 1 149 ? 1.779 27.805 63.631 1.00 35.35 172 LEU A C 1
ATOM 1146 O O . LEU A 1 149 ? 2.048 28.994 63.751 1.00 35.51 172 LEU A O 1
ATOM 1151 N N . LYS A 1 150 ? 0.596 27.298 63.954 1.00 35.83 173 LYS A N 1
ATOM 1152 C CA . LYS A 1 150 ? -0.478 28.152 64.438 1.00 38.72 173 LYS A CA 1
ATOM 1153 C C . LYS A 1 150 ? -0.072 29.126 65.540 1.00 40.21 173 LYS A C 1
ATOM 1154 O O . LYS A 1 150 ? -0.439 30.301 65.496 1.00 40.31 173 LYS A O 1
ATOM 1160 N N . ASP A 1 151 ? 0.691 28.651 66.519 1.00 40.81 174 ASP A N 1
ATOM 1161 C CA . ASP A 1 151 ? 1.108 29.507 67.625 1.00 42.21 174 ASP A CA 1
ATOM 1162 C C . ASP A 1 151 ? 2.117 30.585 67.256 1.00 41.95 174 ASP A C 1
ATOM 1163 O O . ASP A 1 151 ? 2.138 31.655 67.869 1.00 42.32 174 ASP A O 1
ATOM 1168 N N . VAL A 1 152 ? 2.947 30.319 66.253 1.00 40.83 175 VAL A N 1
ATOM 1169 C CA . VAL A 1 152 ? 3.971 31.279 65.870 1.00 40.24 175 VAL A CA 1
ATOM 1170 C C . VAL A 1 152 ? 3.617 32.252 64.754 1.00 38.87 175 VAL A C 1
ATOM 1171 O O . VAL A 1 152 ? 4.138 33.362 64.725 1.00 37.22 175 VAL A O 1
ATOM 1175 N N . VAL A 1 153 ? 2.739 31.850 63.842 1.00 38.25 176 VAL A N 1
ATOM 1176 C CA . VAL A 1 153 ? 2.377 32.725 62.730 1.00 38.84 176 VAL A CA 1
ATOM 1177 C C . VAL A 1 153 ? 1.553 33.934 63.161 1.00 39.88 176 VAL A C 1
ATOM 1178 O O . VAL A 1 153 ? 0.913 33.926 64.210 1.00 39.91 176 VAL A O 1
ATOM 1182 N N . ALA A 1 154 ? 1.579 34.975 62.339 1.00 41.04 177 ALA A N 1
ATOM 1183 C CA . ALA A 1 154 ? 0.835 36.196 62.624 1.00 42.00 177 ALA A CA 1
ATOM 1184 C C . ALA A 1 154 ? -0.661 35.918 62.757 1.00 42.80 177 ALA A C 1
ATOM 1185 O O . ALA A 1 154 ? -1.248 35.214 61.932 1.00 41.90 177 ALA A O 1
ATOM 1187 N N . ASN A 1 155 ? -1.267 36.474 63.804 1.00 43.68 178 ASN A N 1
ATOM 1188 C CA . ASN A 1 155 ? -2.697 36.314 64.064 1.00 43.91 178 ASN A CA 1
ATOM 1189 C C . ASN A 1 155 ? -3.099 34.893 64.453 1.00 43.87 178 ASN A C 1
ATOM 1190 O O . ASN A 1 155 ? -4.268 34.637 64.740 1.00 43.70 178 ASN A O 1
ATOM 1195 N N . GLN A 1 156 ? -2.135 33.975 64.471 1.00 43.54 179 GLN A N 1
ATOM 1196 C CA . GLN A 1 156 ? -2.409 32.581 64.816 1.00 44.34 179 GLN A CA 1
ATOM 1197 C C . GLN A 1 156 ? -3.526 32.020 63.943 1.00 43.38 179 GLN A C 1
ATOM 1198 O O . GLN A 1 156 ? -4.336 31.212 64.395 1.0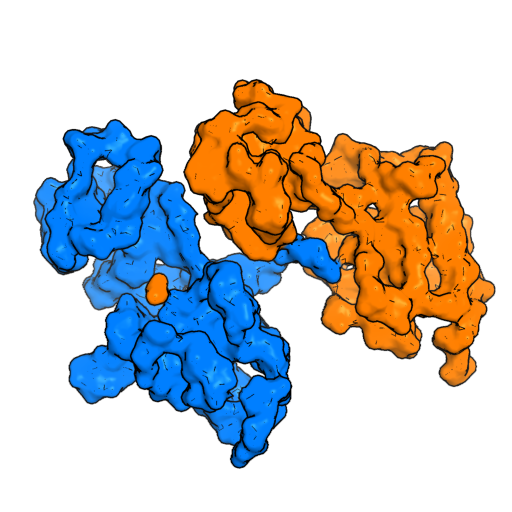0 42.73 179 GLN A O 1
ATOM 1204 N N . LYS A 1 157 ? -3.566 32.459 62.691 1.00 43.52 180 LYS A N 1
ATOM 1205 C CA . LYS A 1 157 ? -4.580 32.000 61.753 1.00 44.11 180 LYS A CA 1
ATOM 1206 C C . LYS A 1 157 ? -3.926 31.800 60.393 1.00 42.09 180 LYS A C 1
ATOM 1207 O O . LYS A 1 157 ? -2.750 32.106 60.212 1.00 41.60 180 LYS A O 1
ATOM 1213 N N . VAL A 1 158 ? -4.699 31.287 59.443 1.00 40.23 181 VAL A N 1
ATOM 1214 C CA . VAL A 1 158 ? -4.210 31.083 58.090 1.00 39.49 181 VAL A CA 1
ATOM 1215 C C . VAL A 1 158 ? -5.194 31.650 57.087 1.00 37.94 181 VAL A C 1
ATOM 1216 O O . VAL A 1 158 ? -6.408 31.510 57.238 1.00 37.93 181 VAL A O 1
ATOM 1220 N N . VAL A 1 159 ? -4.658 32.307 56.069 1.00 36.50 182 VAL A N 1
ATOM 1221 C CA . VAL A 1 159 ? -5.474 32.882 55.021 1.00 33.75 182 VAL A CA 1
ATOM 1222 C C . VAL A 1 159 ? -5.836 31.724 54.097 1.00 35.24 182 VAL A C 1
ATOM 1223 O O . VAL A 1 159 ? -4.956 31.061 53.535 1.00 31.31 182 VAL A O 1
ATOM 1227 N N . GLN A 1 160 ? -7.131 31.466 53.951 1.00 35.19 183 GLN A N 1
ATOM 1228 C CA . GLN A 1 160 ? -7.576 30.372 53.101 1.00 37.31 183 GLN A CA 1
ATOM 1229 C C . GLN A 1 160 ? -7.743 30.794 51.650 1.00 38.13 183 GLN A C 1
ATOM 1230 O O . GLN A 1 160 ? -8.182 31.905 51.356 1.00 37.44 183 GLN A O 1
ATOM 1236 N N . TYR A 1 161 ? -7.382 29.891 50.746 1.00 37.86 184 TYR A N 1
ATOM 1237 C CA . TYR A 1 161 ? -7.485 30.141 49.321 1.00 39.20 184 TYR A CA 1
ATOM 1238 C C . TYR A 1 161 ? -8.261 29.002 48.690 1.00 41.25 184 TYR A C 1
ATOM 1239 O O . TYR A 1 161 ? -8.126 27.852 49.099 1.00 42.41 184 TYR A O 1
ATOM 1248 N N . SER A 1 162 ? -9.077 29.326 47.695 1.00 44.39 185 SER A N 1
ATOM 1249 C CA . SER A 1 162 ? -9.881 28.317 47.019 1.00 47.94 185 SER A CA 1
ATOM 1250 C C . SER A 1 162 ? -9.021 27.442 46.121 1.00 49.49 185 SER A C 1
ATOM 1251 O O . SER A 1 162 ? -9.195 26.222 46.076 1.00 50.70 185 SER A O 1
ATOM 1254 N N . THR A 1 163 ? -8.087 28.068 45.412 1.00 50.18 186 THR A N 1
ATOM 1255 C CA . THR A 1 163 ? -7.204 27.346 44.506 1.00 50.15 186 THR A CA 1
ATOM 1256 C C . THR A 1 163 ? -5.739 27.579 44.842 1.00 49.83 186 THR A C 1
ATOM 1257 O O . THR A 1 163 ? -5.378 28.599 45.426 1.00 48.61 186 THR A O 1
ATOM 1261 N N . PHE A 1 164 ? -4.896 26.623 44.465 1.00 49.53 187 PHE A N 1
ATOM 1262 C CA . PHE A 1 164 ? -3.465 26.729 44.709 1.00 49.08 187 PHE A CA 1
ATOM 1263 C C . PHE A 1 164 ? -2.898 27.887 43.898 1.00 48.54 187 PHE A C 1
ATOM 1264 O O . PHE A 1 164 ? -1.946 28.544 44.318 1.00 47.95 187 PHE A O 1
ATOM 1272 N N . THR A 1 165 ? -3.490 28.126 42.731 1.00 47.29 188 THR A N 1
ATOM 1273 C CA . THR A 1 165 ? -3.042 29.197 41.851 1.00 46.52 188 THR A CA 1
ATOM 1274 C C . THR A 1 165 ? -3.145 30.565 42.526 1.00 44.01 188 THR A C 1
ATOM 1275 O O . THR A 1 165 ? -2.188 31.341 42.508 1.00 41.74 188 THR A O 1
ATOM 1279 N N . GLN A 1 166 ? -4.296 30.854 43.127 1.00 40.24 189 GLN A N 1
ATOM 1280 C CA . GLN A 1 166 ? -4.489 32.131 43.807 1.00 37.13 189 GLN A CA 1
ATOM 1281 C C . GLN A 1 166 ? -3.476 32.243 44.940 1.00 32.04 189 GLN A C 1
ATOM 1282 O O . GLN A 1 166 ? -2.870 33.290 45.144 1.00 27.84 189 GLN A O 1
ATOM 1288 N N . ALA A 1 167 ? -3.320 31.155 45.686 1.00 27.81 190 ALA A N 1
ATOM 1289 C CA . ALA A 1 167 ? -2.392 31.126 46.807 1.00 26.24 190 ALA A CA 1
ATOM 1290 C C . ALA A 1 167 ? -0.978 31.501 46.346 1.00 24.61 190 ALA A C 1
ATOM 1291 O O . ALA A 1 167 ? -0.322 32.342 46.960 1.00 24.59 190 ALA A O 1
ATOM 1293 N N . LEU A 1 168 ? -0.522 30.887 45.259 1.00 24.42 191 LEU A N 1
ATOM 1294 C CA . LEU A 1 168 ? 0.814 31.169 44.736 1.00 24.61 191 LEU A CA 1
ATOM 1295 C C . LEU A 1 168 ? 0.926 32.625 44.276 1.00 23.48 191 LEU A C 1
ATOM 1296 O O . LEU A 1 168 ? 1.929 33.286 44.524 1.00 23.83 191 LEU A O 1
ATOM 1301 N N . ILE A 1 169 ? -0.104 33.129 43.600 1.00 24.92 192 ILE A N 1
ATOM 1302 C CA . ILE A 1 169 ? -0.079 34.515 43.147 1.00 23.95 192 ILE A CA 1
ATOM 1303 C C . ILE A 1 169 ? 0.246 35.411 44.332 1.00 23.73 192 ILE A C 1
ATOM 1304 O O . ILE A 1 169 ? 1.119 36.269 44.253 1.00 24.32 192 ILE A O 1
ATOM 1309 N N . ASP A 1 170 ? -0.449 35.199 45.442 1.00 24.90 193 ASP A N 1
ATOM 1310 C CA . ASP A 1 170 ? -0.216 36.001 46.630 1.00 25.96 193 ASP A CA 1
ATOM 1311 C C . ASP A 1 170 ? 1.146 35.742 47.270 1.00 25.90 193 ASP A C 1
ATOM 1312 O O . ASP A 1 170 ? 1.735 36.644 47.865 1.00 26.86 193 ASP A O 1
ATOM 1317 N N . LEU A 1 171 ? 1.649 34.515 47.161 1.00 25.19 194 LEU A N 1
ATOM 1318 C CA . LEU A 1 171 ? 2.962 34.220 47.730 1.00 21.73 194 LEU A CA 1
ATOM 1319 C C . LEU A 1 171 ? 3.999 34.959 46.887 1.00 19.92 194 LEU A C 1
ATOM 1320 O O . LEU A 1 171 ? 4.945 35.518 47.425 1.00 22.55 194 LEU A O 1
ATOM 1325 N N . ASN A 1 172 ? 3.812 34.965 45.566 1.00 19.35 195 ASN A N 1
ATOM 1326 C CA . ASN A 1 172 ? 4.751 35.640 44.664 1.00 22.18 195 ASN A CA 1
ATOM 1327 C C . ASN A 1 172 ? 4.771 37.159 44.820 1.00 23.90 195 ASN A C 1
ATOM 1328 O O . ASN A 1 172 ? 5.814 37.791 44.657 1.00 22.42 195 ASN A O 1
ATOM 1333 N N . SER A 1 173 ? 3.616 37.739 45.139 1.00 25.07 196 SER A N 1
ATOM 1334 C CA . SER A 1 173 ? 3.499 39.185 45.300 1.00 28.12 196 SER A CA 1
ATOM 1335 C C . SER A 1 173 ? 3.889 39.647 46.698 1.00 28.13 196 SER A C 1
ATOM 1336 O O . SER A 1 173 ? 4.085 40.840 46.926 1.00 27.67 196 SER A O 1
ATOM 1339 N N . GLY A 1 174 ? 3.986 38.707 47.635 1.00 28.11 197 GLY A N 1
ATOM 1340 C CA . GLY A 1 174 ? 4.342 39.064 48.996 1.00 28.57 197 GLY A CA 1
ATOM 1341 C C . GLY A 1 174 ? 3.132 39.202 49.899 1.00 30.59 197 GLY A C 1
ATOM 1342 O O . GLY A 1 174 ? 3.268 39.440 51.097 1.00 31.65 197 GLY A O 1
ATOM 1343 N N . ARG A 1 175 ? 1.942 39.061 49.327 1.00 32.58 198 ARG A N 1
ATOM 1344 C CA . ARG A 1 175 ? 0.708 39.157 50.102 1.00 34.12 198 ARG A CA 1
ATOM 1345 C C . ARG A 1 175 ? 0.840 38.273 51.333 1.00 33.81 198 ARG A C 1
ATOM 1346 O O . ARG A 1 175 ? 0.499 38.680 52.443 1.00 32.79 198 ARG A O 1
ATOM 1354 N N . ILE A 1 176 ? 1.317 37.048 51.123 1.00 30.59 199 ILE A N 1
ATOM 1355 C CA . ILE A 1 176 ? 1.538 36.119 52.224 1.00 28.32 199 ILE A CA 1
ATOM 1356 C C . ILE A 1 176 ? 3.016 35.760 52.220 1.00 26.32 199 ILE A C 1
ATOM 1357 O O . ILE A 1 176 ? 3.687 35.876 51.190 1.00 25.49 199 ILE A O 1
ATOM 1362 N N . ASP A 1 177 ? 3.521 35.334 53.371 1.00 24.29 200 ASP A N 1
ATOM 1363 C CA . ASP A 1 177 ? 4.929 34.973 53.501 1.00 22.59 200 ASP A CA 1
ATOM 1364 C C . ASP A 1 177 ? 5.184 33.487 53.302 1.00 20.04 200 ASP A C 1
ATOM 1365 O O . ASP A 1 177 ? 6.285 33.082 52.944 1.00 20.00 200 ASP A O 1
ATOM 1370 N N . GLY A 1 178 ? 4.164 32.680 53.546 1.00 19.79 201 GLY A N 1
ATOM 1371 C CA . GLY A 1 178 ? 4.324 31.250 53.403 1.00 19.66 201 GLY A CA 1
ATOM 1372 C C . GLY A 1 178 ? 3.019 30.570 53.079 1.00 20.99 201 GLY A C 1
ATOM 1373 O O . GLY A 1 178 ? 1.938 31.086 53.384 1.00 22.15 201 GLY A O 1
ATOM 1374 N N . LEU A 1 179 ? 3.135 29.393 52.476 1.00 19.28 202 LEU A N 1
ATOM 1375 C CA . LEU A 1 179 ? 1.990 28.600 52.071 1.00 20.34 202 LEU A CA 1
ATOM 1376 C C . LEU A 1 179 ? 2.156 27.174 52.579 1.00 21.16 202 LEU A C 1
ATOM 1377 O O . LEU A 1 179 ? 3.225 26.581 52.430 1.00 22.58 202 LEU A O 1
ATOM 1382 N N . LEU A 1 180 ? 1.103 26.627 53.181 1.00 19.91 203 LEU A N 1
ATOM 1383 C CA . LEU A 1 180 ? 1.125 25.257 53.684 1.00 20.25 203 LEU A CA 1
ATOM 1384 C C . LEU A 1 180 ? 0.289 24.446 52.689 1.00 19.88 203 LEU A C 1
ATOM 1385 O O . LEU A 1 180 ? -0.865 24.779 52.434 1.00 19.89 203 LEU A O 1
ATOM 1390 N N . ILE A 1 181 ? 0.865 23.394 52.116 1.00 20.22 204 ILE A N 1
ATOM 1391 C CA . ILE A 1 181 ? 0.154 22.585 51.128 1.00 20.05 204 ILE A CA 1
ATOM 1392 C C . ILE A 1 181 ? 0.799 21.200 51.022 1.00 20.06 204 ILE A C 1
ATOM 1393 O O . ILE A 1 181 ? 1.926 21.010 51.466 1.00 17.93 204 ILE A O 1
ATOM 1398 N N . ASP A 1 182 ? 0.087 20.235 50.442 1.00 19.06 205 ASP A N 1
ATOM 1399 C CA . ASP A 1 182 ? 0.636 18.888 50.293 1.00 19.60 205 ASP A CA 1
ATOM 1400 C C . ASP A 1 182 ? 1.890 18.906 49.426 1.00 17.79 205 ASP A C 1
ATOM 1401 O O . ASP A 1 182 ? 1.938 19.588 48.409 1.00 19.00 205 ASP A O 1
ATOM 1406 N N . ARG A 1 183 ? 2.883 18.121 49.824 1.00 18.90 206 ARG A N 1
ATOM 1407 C CA . ARG A 1 183 ? 4.123 18.003 49.074 1.00 16.98 206 ARG A CA 1
ATOM 1408 C C . ARG A 1 183 ? 3.801 17.668 47.615 1.00 19.15 206 ARG A C 1
ATOM 1409 O O . ARG A 1 183 ? 4.318 18.314 46.708 1.00 19.80 206 ARG A O 1
ATOM 1417 N N . VAL A 1 184 ? 2.945 16.670 47.378 1.00 18.52 207 VAL A N 1
ATOM 1418 C CA . VAL A 1 184 ? 2.619 16.305 45.992 1.00 17.97 207 VAL A CA 1
ATOM 1419 C C . VAL A 1 184 ? 2.140 17.477 45.129 1.00 18.67 207 VAL A C 1
ATOM 1420 O O . VAL A 1 184 ? 2.417 17.511 43.930 1.00 20.27 207 VAL A O 1
ATOM 1424 N N . TYR A 1 185 ? 1.428 18.433 45.721 1.00 17.33 208 TYR A N 1
ATOM 1425 C CA . TYR A 1 185 ? 0.953 19.584 44.954 1.00 17.85 208 TYR A CA 1
ATOM 1426 C C . TYR A 1 185 ? 2.031 20.651 44.824 1.00 17.51 208 TYR A C 1
ATOM 1427 O O . TYR A 1 185 ? 2.225 21.230 43.756 1.00 18.59 208 TYR A O 1
ATOM 1436 N N . ALA A 1 186 ? 2.715 20.931 45.925 1.00 16.90 209 ALA A N 1
ATOM 1437 C CA . ALA A 1 186 ? 3.775 21.934 45.918 1.00 14.71 209 ALA A CA 1
ATOM 1438 C C . ALA A 1 186 ? 4.811 21.613 44.849 1.00 16.45 209 ALA A C 1
ATOM 1439 O O . ALA A 1 186 ? 5.075 22.420 43.955 1.00 17.44 209 ALA A O 1
ATOM 1441 N N . ASN A 1 187 ? 5.400 20.427 44.931 1.00 16.43 210 ASN A N 1
ATOM 1442 C CA . ASN A 1 187 ? 6.430 20.045 43.969 1.00 16.98 210 ASN A CA 1
ATOM 1443 C C . ASN A 1 187 ? 5.924 19.911 42.543 1.00 18.04 210 ASN A C 1
ATOM 1444 O O . ASN A 1 187 ? 6.604 20.305 41.599 1.00 17.98 210 ASN A O 1
ATOM 1449 N N . TYR A 1 188 ? 4.729 19.366 42.378 1.00 18.35 211 TYR A N 1
ATOM 1450 C CA . TYR A 1 188 ? 4.180 19.196 41.041 1.00 18.77 211 TYR A CA 1
ATOM 1451 C C . TYR A 1 188 ? 3.968 20.525 40.323 1.00 18.69 211 TYR A C 1
ATOM 1452 O O . TYR A 1 188 ? 4.439 20.722 39.201 1.00 18.53 211 TYR A O 1
ATOM 1461 N N . TYR A 1 189 ? 3.255 21.440 40.968 1.00 20.24 212 TYR A N 1
ATOM 1462 C CA . TYR A 1 189 ? 2.971 22.717 40.333 1.00 21.82 212 TYR A CA 1
ATOM 1463 C C . TYR A 1 189 ? 4.209 23.554 40.105 1.00 20.70 212 TYR A C 1
ATOM 1464 O O . TYR A 1 189 ? 4.404 24.086 39.013 1.00 20.29 212 TYR A O 1
ATOM 1473 N N . LEU A 1 190 ? 5.054 23.661 41.127 1.00 20.02 213 LEU A N 1
ATOM 1474 C CA . LEU A 1 190 ? 6.265 24.462 41.004 1.00 18.84 213 LEU A CA 1
ATOM 1475 C C . LEU A 1 190 ? 7.206 23.927 39.936 1.00 19.13 213 LEU A C 1
ATOM 1476 O O . LEU A 1 190 ? 7.794 24.701 39.189 1.00 20.22 213 LEU A O 1
ATOM 1481 N N . GLU A 1 191 ? 7.356 22.607 39.864 1.00 19.25 214 GLU A N 1
ATOM 1482 C CA . GLU A 1 191 ? 8.225 22.005 38.854 1.00 20.30 214 GLU A CA 1
ATOM 1483 C C . GLU A 1 191 ? 7.580 22.170 37.484 1.00 20.73 214 GLU A C 1
ATOM 1484 O O . GLU A 1 191 ? 8.256 22.464 36.498 1.00 21.91 214 GLU A O 1
ATOM 1490 N N . LYS A 1 192 ? 6.269 21.969 37.424 1.00 22.74 215 LYS A N 1
ATOM 1491 C CA . LYS A 1 192 ? 5.551 22.100 36.159 1.00 25.48 215 LYS A CA 1
ATOM 1492 C C . LYS A 1 192 ? 5.775 23.504 35.604 1.00 25.67 215 LYS A C 1
ATOM 1493 O O . LYS A 1 192 ? 5.919 23.691 34.395 1.00 26.16 215 LYS A O 1
ATOM 1499 N N . SER A 1 193 ? 5.819 24.482 36.504 1.00 27.16 216 SER A N 1
ATOM 1500 C CA . SER A 1 193 ? 6.019 25.878 36.132 1.00 27.29 216 SER A CA 1
ATOM 1501 C C . SER A 1 193 ? 7.485 26.203 35.910 1.00 25.30 216 SER A C 1
ATOM 1502 O O . SER A 1 193 ? 7.814 27.310 35.487 1.00 25.58 216 SER A O 1
ATOM 1505 N N . GLY A 1 194 ? 8.355 25.246 36.221 1.00 23.48 217 GLY A N 1
ATOM 1506 C CA . GLY A 1 194 ? 9.788 25.437 36.046 1.00 23.05 217 GLY A CA 1
ATOM 1507 C C . GLY A 1 194 ? 10.415 26.447 36.993 1.00 22.33 217 GLY A C 1
ATOM 1508 O O . GLY A 1 194 ? 11.456 27.027 36.687 1.00 23.38 217 GLY A O 1
ATOM 1509 N N . VAL A 1 195 ? 9.802 26.641 38.157 1.00 21.81 218 VAL A N 1
ATOM 1510 C CA . VAL A 1 195 ? 10.303 27.612 39.132 1.00 22.15 218 VAL A CA 1
ATOM 1511 C C . VAL A 1 195 ? 10.610 27.014 40.504 1.00 21.20 218 VAL A C 1
ATOM 1512 O O . VAL A 1 195 ? 10.805 27.745 41.471 1.00 22.71 218 VAL A O 1
ATOM 1516 N N . LEU A 1 196 ? 10.660 25.690 40.593 1.00 19.73 219 LEU A N 1
ATOM 1517 C CA . LEU A 1 196 ? 10.915 25.051 41.871 1.00 18.31 219 LEU A CA 1
ATOM 1518 C C . LEU A 1 196 ? 12.144 25.598 42.588 1.00 18.63 219 LEU A C 1
ATOM 1519 O O . LEU A 1 196 ? 12.136 25.746 43.811 1.00 18.53 219 LEU A O 1
ATOM 1524 N N . ASP A 1 197 ? 13.195 25.919 41.841 1.00 16.79 220 ASP A N 1
ATOM 1525 C CA . ASP A 1 197 ? 14.412 26.408 42.488 1.00 19.68 220 ASP A CA 1
ATOM 1526 C C . ASP A 1 197 ? 14.363 27.836 43.010 1.00 18.75 220 ASP A C 1
ATOM 1527 O O . ASP A 1 197 ? 15.376 28.360 43.464 1.00 17.63 220 ASP A O 1
ATOM 1532 N N . GLN A 1 198 ? 13.199 28.473 42.939 1.00 17.58 221 GLN A N 1
ATOM 1533 C CA . GLN A 1 198 ? 13.060 29.821 43.477 1.00 16.50 221 GLN A CA 1
ATOM 1534 C C . GLN A 1 198 ? 12.309 29.758 44.810 1.00 16.81 221 GLN A C 1
ATOM 1535 O O . GLN A 1 198 ? 12.006 30.786 45.409 1.00 14.54 221 GLN A O 1
ATOM 1541 N N . TYR A 1 199 ? 12.023 28.543 45.276 1.00 17.03 222 TYR A N 1
ATOM 1542 C CA . TYR A 1 199 ? 11.278 28.357 46.528 1.00 15.91 222 TYR A CA 1
ATOM 1543 C C . TYR A 1 199 ? 11.906 27.380 47.498 1.00 17.26 222 TYR A C 1
ATOM 1544 O O . TYR A 1 199 ? 12.603 26.449 47.096 1.00 19.65 222 TYR A O 1
ATOM 1553 N N . ASN A 1 200 ? 11.624 27.593 48.780 1.00 17.40 223 ASN A N 1
ATOM 1554 C CA . ASN A 1 200 ? 12.062 26.685 49.839 1.00 17.01 223 ASN A CA 1
ATOM 1555 C C . ASN A 1 200 ? 10.799 25.845 50.057 1.00 18.36 223 ASN A C 1
ATOM 1556 O O . ASN A 1 200 ? 9.744 26.400 50.348 1.00 18.69 223 ASN A O 1
ATOM 1561 N N . VAL A 1 201 ? 10.902 24.534 49.886 1.00 15.93 224 VAL A N 1
ATOM 1562 C CA . VAL A 1 201 ? 9.770 23.641 50.092 1.00 16.54 224 VAL A CA 1
ATOM 1563 C C . VAL A 1 201 ? 10.246 22.750 51.215 1.00 18.36 224 VAL A C 1
ATOM 1564 O O . VAL A 1 201 ? 11.044 21.832 51.003 1.00 18.07 224 VAL A O 1
ATOM 1576 N N . PRO A 1 203 ? 9.512 20.356 54.845 1.00 20.05 226 PRO A N 1
ATOM 1577 C CA . PRO A 1 203 ? 8.553 19.512 55.564 1.00 20.25 226 PRO A CA 1
ATOM 1578 C C . PRO A 1 203 ? 8.063 20.384 56.715 1.00 20.33 226 PRO A C 1
ATOM 1579 O O . PRO A 1 203 ? 8.864 20.985 57.441 1.00 21.44 226 PRO A O 1
ATOM 1583 N N . ALA A 1 204 ? 6.747 20.463 56.858 1.00 19.48 227 ALA A N 1
ATOM 1584 C CA . ALA A 1 204 ? 6.127 21.310 57.864 1.00 21.49 227 ALA A CA 1
ATOM 1585 C C . ALA A 1 204 ? 6.242 20.816 59.300 1.00 24.33 227 ALA A C 1
ATOM 1586 O O . ALA A 1 204 ? 6.409 21.614 60.224 1.00 23.99 227 ALA A O 1
ATOM 1588 N N . GLY A 1 205 ? 6.140 19.505 59.489 1.00 24.65 228 GLY A N 1
ATOM 1589 C CA . GLY A 1 205 ? 6.217 18.954 60.829 1.00 27.03 228 GLY A CA 1
ATOM 1590 C C . GLY A 1 205 ? 4.965 18.175 61.195 1.00 28.62 228 GLY A C 1
ATOM 1591 O O . GLY A 1 205 ? 4.892 17.582 62.266 1.00 32.11 228 GLY A O 1
ATOM 1592 N N . TYR A 1 206 ? 3.976 18.179 60.309 1.00 27.58 229 TYR A N 1
ATOM 1593 C CA . TYR A 1 206 ? 2.734 17.457 60.551 1.00 29.66 229 TYR A CA 1
ATOM 1594 C C . TYR A 1 206 ? 2.883 16.029 60.042 1.00 30.00 229 TYR A C 1
ATOM 1595 O O . TYR A 1 206 ? 3.530 15.790 59.018 1.00 30.94 229 TYR A O 1
ATOM 1604 N N . GLU A 1 207 ? 2.281 15.084 60.755 1.00 30.25 230 GLU A N 1
ATOM 1605 C CA . GLU A 1 207 ? 2.358 13.679 60.375 1.00 31.21 230 GLU A CA 1
ATOM 1606 C C . GLU A 1 207 ? 1.967 13.482 58.917 1.00 30.27 230 GLU A C 1
ATOM 1607 O O . GLU A 1 207 ? 0.980 14.041 58.441 1.00 31.65 230 GLU A O 1
ATOM 1613 N N . GLY A 1 208 ? 2.748 12.676 58.208 1.00 31.44 231 GLY A N 1
ATOM 1614 C CA . GLY A 1 208 ? 2.457 12.436 56.810 1.00 30.48 231 GLY A CA 1
ATOM 1615 C C . GLY A 1 208 ? 1.849 11.078 56.534 1.00 31.04 231 GLY A C 1
ATOM 1616 O O . GLY A 1 208 ? 1.432 10.364 57.447 1.00 29.62 231 GLY A O 1
ATOM 1617 N N . GLU A 1 209 ? 1.792 10.734 55.253 1.00 29.62 232 GLU A N 1
ATOM 1618 C CA . GLU A 1 209 ? 1.252 9.457 54.815 1.00 28.29 232 GLU A CA 1
ATOM 1619 C C . GLU A 1 209 ? 2.244 8.863 53.823 1.00 26.48 232 GLU A C 1
ATOM 1620 O O . GLU A 1 209 ? 2.994 9.599 53.173 1.00 24.92 232 GLU A O 1
ATOM 1626 N N . SER A 1 210 ? 2.267 7.538 53.718 1.00 22.85 233 SER A N 1
ATOM 1627 C CA . SER A 1 210 ? 3.173 6.881 52.787 1.00 21.63 233 SER A CA 1
ATOM 1628 C C . SER A 1 210 ? 2.369 6.179 51.691 1.00 22.56 233 SER A C 1
ATOM 1629 O O . SER A 1 210 ? 1.486 5.365 51.984 1.00 22.12 233 SER A O 1
ATOM 1632 N N . PHE A 1 211 ? 2.667 6.509 50.436 1.00 20.40 234 PHE A N 1
ATOM 1633 C CA . PHE A 1 211 ? 1.979 5.901 49.310 1.00 19.26 234 PHE A CA 1
ATOM 1634 C C . PHE A 1 211 ? 2.548 4.514 49.051 1.00 19.76 234 PHE A C 1
ATOM 1635 O O . PHE A 1 211 ? 3.762 4.320 49.050 1.00 17.73 234 PHE A O 1
ATOM 1643 N N . ALA A 1 212 ? 1.658 3.549 48.839 1.00 17.99 235 ALA A N 1
ATOM 1644 C CA . ALA A 1 212 ? 2.059 2.182 48.555 1.00 16.92 235 ALA A CA 1
ATOM 1645 C C . ALA A 1 212 ? 0.992 1.600 47.637 1.00 16.25 235 ALA A C 1
ATOM 1646 O O . ALA A 1 212 ? -0.083 2.177 47.481 1.00 18.61 235 ALA A O 1
ATOM 1648 N N . VAL A 1 213 ? 1.297 0.465 47.023 1.00 18.04 236 VAL A N 1
ATOM 1649 C CA . VAL A 1 213 ? 0.371 -0.187 46.095 1.00 16.50 236 VAL A CA 1
ATOM 1650 C C . VAL A 1 213 ? -0.374 -1.335 46.773 1.00 17.04 236 VAL A C 1
ATOM 1651 O O . VAL A 1 213 ? 0.232 -2.126 47.483 1.00 16.37 236 VAL A O 1
ATOM 1655 N N . GLY A 1 214 ? -1.682 -1.423 46.536 1.00 19.65 237 GLY A N 1
ATOM 1656 C CA . GLY A 1 214 ? -2.478 -2.482 47.127 1.00 20.18 237 GLY A CA 1
ATOM 1657 C C . GLY A 1 214 ? -2.855 -3.556 46.116 1.00 19.83 237 GLY A C 1
ATOM 1658 O O . GLY A 1 214 ? -3.137 -3.249 44.965 1.00 20.90 237 GLY A O 1
ATOM 1659 N N . ALA A 1 215 ? -2.841 -4.814 46.548 1.00 20.79 238 ALA A N 1
ATOM 1660 C CA . ALA A 1 215 ? -3.195 -5.943 45.687 1.00 21.23 238 ALA A CA 1
ATOM 1661 C C . ALA A 1 215 ? -3.938 -6.967 46.527 1.00 21.57 238 ALA A C 1
ATOM 1662 O O . ALA A 1 215 ? -3.937 -6.886 47.757 1.00 22.46 238 ALA A O 1
ATOM 1664 N N . ARG A 1 216 ? -4.579 -7.928 45.873 1.00 24.82 239 ARG A N 1
ATOM 1665 C CA . ARG A 1 216 ? -5.287 -8.960 46.620 1.00 26.19 239 ARG A CA 1
ATOM 1666 C C . ARG A 1 216 ? -4.266 -9.656 47.523 1.00 27.43 239 ARG A C 1
ATOM 1667 O O . ARG A 1 216 ? -3.110 -9.836 47.139 1.00 26.91 239 ARG A O 1
ATOM 1675 N N . LYS A 1 217 ? -4.684 -10.031 48.728 1.00 28.30 240 LYS A N 1
ATOM 1676 C CA . LYS A 1 217 ? -3.777 -10.681 49.671 1.00 29.81 240 LYS A CA 1
ATOM 1677 C C . LYS A 1 217 ? -3.127 -11.950 49.133 1.00 30.62 240 LYS A C 1
ATOM 1678 O O . LYS A 1 217 ? -2.011 -12.296 49.529 1.00 29.55 240 LYS A O 1
ATOM 1684 N N . VAL A 1 218 ? -3.825 -12.645 48.235 1.00 30.45 241 VAL A N 1
ATOM 1685 C CA . VAL A 1 218 ? -3.310 -13.881 47.646 1.00 30.05 241 VAL A CA 1
ATOM 1686 C C . VAL A 1 218 ? -2.164 -13.648 46.659 1.00 29.64 241 VAL A C 1
ATOM 1687 O O . VAL A 1 218 ? -1.357 -14.543 46.418 1.00 30.29 241 VAL A O 1
ATOM 1691 N N . ASP A 1 219 ? -2.094 -12.448 46.091 1.00 30.63 242 ASP A N 1
ATOM 1692 C CA . ASP A 1 219 ? -1.046 -12.117 45.124 1.00 28.65 242 ASP A CA 1
ATOM 1693 C C . ASP A 1 219 ? 0.289 -11.752 45.770 1.00 30.05 242 ASP A C 1
ATOM 1694 O O . ASP A 1 219 ? 0.873 -10.705 45.475 1.00 28.72 242 ASP A O 1
ATOM 1699 N N . LYS A 1 220 ? 0.776 -12.636 46.632 1.00 30.67 243 LYS A N 1
ATOM 1700 C CA . LYS A 1 220 ? 2.034 -12.440 47.337 1.00 30.79 243 LYS A CA 1
ATOM 1701 C C . LYS A 1 220 ? 3.219 -12.188 46.412 1.00 30.05 243 LYS A C 1
ATOM 1702 O O . LYS A 1 220 ? 4.072 -11.346 46.703 1.00 29.95 243 LYS A O 1
ATOM 1708 N N . THR A 1 221 ? 3.279 -12.925 45.306 1.00 27.91 244 THR A N 1
ATOM 1709 C CA . THR A 1 221 ? 4.382 -12.793 44.364 1.00 26.29 244 THR A CA 1
ATOM 1710 C C . THR A 1 221 ? 4.370 -11.458 43.644 1.00 24.95 244 THR A C 1
ATOM 1711 O O . THR A 1 221 ? 5.418 -10.854 43.424 1.00 22.16 244 THR A O 1
ATOM 1715 N N . LEU A 1 222 ? 3.178 -11.009 43.268 1.00 23.78 245 LEU A N 1
ATOM 1716 C CA . LEU A 1 222 ? 3.032 -9.740 42.573 1.00 22.84 245 LEU A CA 1
ATOM 1717 C C . LEU A 1 222 ? 3.577 -8.611 43.442 1.00 22.63 245 LEU A C 1
ATOM 1718 O O . LEU A 1 222 ? 4.276 -7.728 42.955 1.00 23.56 245 LEU A O 1
ATOM 1723 N N . ILE A 1 223 ? 3.248 -8.643 44.728 1.00 20.93 246 ILE A N 1
ATOM 1724 C CA . ILE A 1 223 ? 3.724 -7.618 45.661 1.00 24.77 246 ILE A CA 1
ATOM 1725 C C . ILE A 1 223 ? 5.258 -7.596 45.700 1.00 23.12 246 ILE A C 1
ATOM 1726 O O . ILE A 1 223 ? 5.872 -6.532 45.645 1.00 23.13 246 ILE A O 1
ATOM 1731 N N . LYS A 1 224 ? 5.871 -8.773 45.783 1.00 22.76 247 LYS A N 1
ATOM 1732 C CA . LYS A 1 224 ? 7.332 -8.874 45.823 1.00 24.24 247 LYS A CA 1
ATOM 1733 C C . LYS A 1 224 ? 7.975 -8.360 44.543 1.00 21.30 247 LYS A C 1
ATOM 1734 O O . LYS A 1 224 ? 9.014 -7.704 44.579 1.00 21.65 247 LYS A O 1
ATOM 1740 N N . LYS A 1 225 ? 7.348 -8.673 43.413 1.00 18.96 248 LYS A N 1
ATOM 1741 C CA . LYS A 1 225 ? 7.844 -8.259 42.109 1.00 17.71 248 LYS A CA 1
ATOM 1742 C C . LYS A 1 225 ? 7.766 -6.748 41.962 1.00 17.02 248 LYS A C 1
ATOM 1743 O O . LYS A 1 225 ? 8.581 -6.143 41.270 1.00 16.86 248 LYS A O 1
ATOM 1749 N N . ILE A 1 226 ? 6.787 -6.129 42.608 1.00 17.28 249 ILE A N 1
ATOM 1750 C CA . ILE A 1 226 ? 6.696 -4.682 42.524 1.00 17.47 249 ILE A CA 1
ATOM 1751 C C . ILE A 1 226 ? 7.805 -4.088 43.391 1.00 17.63 249 ILE A C 1
ATOM 1752 O O . ILE A 1 226 ? 8.542 -3.209 42.938 1.00 16.44 249 ILE A O 1
ATOM 1757 N N . ASN A 1 227 ? 7.937 -4.573 44.626 1.00 18.02 250 ASN A N 1
ATOM 1758 C CA . ASN A 1 227 ? 8.987 -4.085 45.526 1.00 19.53 250 ASN A CA 1
ATOM 1759 C C . ASN A 1 227 ? 10.355 -4.171 44.854 1.00 19.53 250 ASN A C 1
ATOM 1760 O O . ASN A 1 227 ? 11.159 -3.247 44.941 1.00 19.31 250 ASN A O 1
ATOM 1765 N N . GLN A 1 228 ? 10.624 -5.299 44.205 1.00 23.24 251 GLN A N 1
ATOM 1766 C CA . GLN A 1 228 ? 11.894 -5.501 43.508 1.00 23.77 251 GLN A CA 1
ATOM 1767 C C . GLN A 1 228 ? 11.983 -4.532 42.329 1.00 23.16 251 GLN A C 1
ATOM 1768 O O . GLN A 1 228 ? 13.051 -4.028 42.005 1.00 21.11 251 GLN A O 1
ATOM 1774 N N . GLY A 1 229 ? 10.847 -4.289 41.683 1.00 21.47 252 GLY A N 1
ATOM 1775 C CA . GLY A 1 229 ? 10.819 -3.371 40.557 1.00 20.60 252 GLY A CA 1
ATOM 1776 C C . GLY A 1 229 ? 11.261 -1.981 40.978 1.00 19.74 252 GLY A C 1
ATOM 1777 O O . GLY A 1 229 ? 12.069 -1.349 40.296 1.00 18.96 252 GLY A O 1
ATOM 1778 N N . PHE A 1 230 ? 10.732 -1.499 42.101 1.00 19.75 253 PHE A N 1
ATOM 1779 C CA . PHE A 1 230 ? 11.115 -0.175 42.600 1.00 19.62 253 PHE A CA 1
ATOM 1780 C C . PHE A 1 230 ? 12.625 -0.119 42.776 1.00 19.83 253 PHE A C 1
ATOM 1781 O O . PHE A 1 230 ? 13.277 0.830 42.355 1.00 17.64 253 PHE A O 1
ATOM 1789 N N . GLU A 1 231 ? 13.173 -1.144 43.419 1.00 20.81 254 GLU A N 1
ATOM 1790 C CA . GLU A 1 231 ? 14.604 -1.184 43.674 1.00 21.48 254 GLU A CA 1
ATOM 1791 C C . GLU A 1 231 ? 15.401 -1.186 42.389 1.00 21.43 254 GLU A C 1
ATOM 1792 O O . GLU A 1 231 ? 16.411 -0.499 42.277 1.00 20.00 254 GLU A O 1
ATOM 1798 N N . THR A 1 232 ? 14.944 -1.968 41.416 1.00 20.13 255 THR A N 1
ATOM 1799 C CA . THR A 1 232 ? 15.617 -2.046 40.133 1.00 17.08 255 THR A CA 1
ATOM 1800 C C . THR A 1 232 ? 15.635 -0.698 39.421 1.00 17.25 255 THR A C 1
ATOM 1801 O O . THR A 1 232 ? 16.665 -0.295 38.873 1.00 15.10 255 THR A O 1
ATOM 1805 N N . LEU A 1 233 ? 14.502 0.007 39.440 1.00 15.70 256 LEU A N 1
ATOM 1806 C CA . LEU A 1 233 ? 14.402 1.311 38.788 1.00 14.78 256 LEU A CA 1
ATOM 1807 C C . LEU A 1 233 ? 15.262 2.353 39.483 1.00 16.35 256 LEU A C 1
ATOM 1808 O O . LEU A 1 233 ? 15.785 3.253 38.835 1.00 19.79 256 LEU A O 1
ATOM 1813 N N . TYR A 1 234 ? 15.394 2.253 40.803 1.00 17.03 257 TYR A N 1
ATOM 1814 C CA . TYR A 1 234 ? 16.235 3.207 41.521 1.00 16.26 257 TYR A CA 1
ATOM 1815 C C . TYR A 1 234 ? 17.706 2.915 41.191 1.00 19.81 257 TYR A C 1
ATOM 1816 O O . TYR A 1 234 ? 18.511 3.834 41.021 1.00 19.71 257 TYR A O 1
ATOM 1825 N N . LYS A 1 235 ? 18.053 1.631 41.101 1.00 21.67 258 LYS A N 1
ATOM 1826 C CA . LYS A 1 235 ? 19.427 1.228 40.776 1.00 23.05 258 LYS A CA 1
ATOM 1827 C C . LYS A 1 235 ? 19.839 1.646 39.370 1.00 23.94 258 LYS A C 1
ATOM 1828 O O . LYS A 1 235 ? 20.977 2.065 39.163 1.00 22.46 258 LYS A O 1
ATOM 1834 N N . ASN A 1 236 ? 18.927 1.533 38.399 1.00 21.19 259 ASN A N 1
ATOM 1835 C CA . ASN A 1 236 ? 19.276 1.913 37.035 1.00 20.76 259 ASN A CA 1
ATOM 1836 C C . ASN A 1 236 ? 18.984 3.369 36.677 1.00 20.69 259 ASN A C 1
ATOM 1837 O O . ASN A 1 236 ? 19.226 3.788 35.550 1.00 18.78 259 ASN A O 1
ATOM 1842 N N . GLY A 1 237 ? 18.481 4.135 37.641 1.00 19.13 260 GLY A N 1
ATOM 1843 C CA . GLY A 1 237 ? 18.220 5.547 37.402 1.00 19.57 260 GLY A CA 1
ATOM 1844 C C . GLY A 1 237 ? 16.843 5.951 36.902 1.00 19.14 260 GLY A C 1
ATOM 1845 O O . GLY A 1 237 ? 16.509 7.137 36.895 1.00 18.09 260 GLY A O 1
ATOM 1846 N N . GLU A 1 238 ? 16.030 4.991 36.486 1.00 19.20 261 GLU A N 1
ATOM 1847 C CA . GLU A 1 238 ? 14.710 5.339 35.978 1.00 19.25 261 GLU A CA 1
ATOM 1848 C C . GLU A 1 238 ? 13.782 5.947 37.023 1.00 17.47 261 GLU A C 1
ATOM 1849 O O . GLU A 1 238 ? 13.012 6.853 36.710 1.00 17.40 261 GLU A O 1
ATOM 1855 N N . PHE A 1 239 ? 13.841 5.458 38.255 1.00 13.60 262 PHE A N 1
ATOM 1856 C CA . PHE A 1 239 ? 12.973 6.006 39.300 1.00 13.59 262 PHE A CA 1
ATOM 1857 C C . PHE A 1 239 ? 13.275 7.494 39.455 1.00 15.83 262 PHE A C 1
ATOM 1858 O O . PHE A 1 239 ? 12.369 8.334 39.496 1.00 14.22 262 PHE A O 1
ATOM 1866 N N . GLN A 1 240 ? 14.559 7.810 39.533 1.00 15.00 263 GLN A N 1
ATOM 1867 C CA . GLN A 1 240 ? 14.994 9.189 39.697 1.00 17.16 263 GLN A CA 1
ATOM 1868 C C . GLN A 1 240 ? 14.519 10.062 38.551 1.00 16.63 263 GLN A C 1
ATOM 1869 O O . GLN A 1 240 ? 14.149 11.219 38.761 1.00 18.87 263 GLN A O 1
ATOM 1875 N N . LYS A 1 241 ? 14.519 9.519 37.337 1.00 16.72 264 LYS A N 1
ATOM 1876 C CA . LYS A 1 241 ? 14.068 10.297 36.190 1.00 17.33 264 LYS A CA 1
ATOM 1877 C C . LYS A 1 241 ? 12.584 10.625 36.293 1.00 17.76 264 LYS A C 1
ATOM 1878 O O . LYS A 1 241 ? 12.159 11.759 36.039 1.00 15.51 264 LYS A O 1
ATOM 1884 N N . ILE A 1 242 ? 11.792 9.615 36.637 1.00 15.63 265 ILE A N 1
ATOM 1885 C CA . ILE A 1 242 ? 10.357 9.785 36.762 1.00 17.24 265 ILE A CA 1
ATOM 1886 C C . ILE A 1 242 ? 10.032 10.769 37.875 1.00 16.55 265 ILE A C 1
ATOM 1887 O O . ILE A 1 242 ? 9.223 11.674 37.696 1.00 16.97 265 ILE A O 1
ATOM 1892 N N . SER A 1 243 ? 10.680 10.590 39.021 1.00 15.04 266 SER A N 1
ATOM 1893 C CA . SER A 1 243 ? 10.467 11.458 40.167 1.00 15.98 266 SER A CA 1
ATOM 1894 C C . SER A 1 243 ? 10.795 12.903 39.810 1.00 16.62 266 SER A C 1
ATOM 1895 O O . SER A 1 243 ? 10.056 13.816 40.165 1.00 16.61 266 SER A O 1
ATOM 1898 N N . ASN A 1 244 ? 11.903 13.114 39.100 1.00 17.43 267 ASN A N 1
ATOM 1899 C CA . ASN A 1 244 ? 12.283 14.474 38.720 1.00 18.53 267 ASN A CA 1
ATOM 1900 C C . ASN A 1 244 ? 11.278 15.089 37.749 1.00 18.80 267 ASN A C 1
ATOM 1901 O O . ASN A 1 244 ? 10.955 16.280 37.837 1.00 18.94 267 ASN A O 1
ATOM 1906 N N . LYS A 1 245 ? 10.787 14.283 36.816 1.00 18.09 268 LYS A N 1
ATOM 1907 C CA . LYS A 1 245 ? 9.820 14.772 35.840 1.00 17.81 268 LYS A CA 1
ATOM 1908 C C . LYS A 1 245 ? 8.571 15.350 36.508 1.00 19.32 268 LYS A C 1
ATOM 1909 O O . LYS A 1 245 ? 8.079 16.426 36.138 1.00 20.09 268 LYS A O 1
ATOM 1915 N N . TRP A 1 246 ? 8.064 14.635 37.501 1.00 18.03 269 TRP A N 1
ATOM 1916 C CA . TRP A 1 246 ? 6.852 15.056 38.182 1.00 17.54 269 TRP A CA 1
ATOM 1917 C C . TRP A 1 246 ? 7.011 16.012 39.353 1.00 18.58 269 TRP A C 1
ATOM 1918 O O . TRP A 1 246 ? 6.198 16.925 39.515 1.00 17.63 269 TRP A O 1
ATOM 1929 N N . PHE A 1 247 ? 8.059 15.815 40.150 1.00 16.89 270 PHE A N 1
ATOM 1930 C CA . PHE A 1 247 ? 8.272 16.620 41.347 1.00 16.83 270 PHE A CA 1
ATOM 1931 C C . PHE A 1 247 ? 9.532 17.487 41.418 1.00 15.09 270 PHE A C 1
ATOM 1932 O O . PHE A 1 247 ? 9.683 18.268 42.347 1.00 17.13 270 PHE A O 1
ATOM 1940 N N . GLY A 1 248 ? 10.443 17.348 40.461 1.00 18.82 271 GLY A N 1
ATOM 1941 C CA . GLY A 1 248 ? 11.647 18.166 40.500 1.00 18.93 271 GLY A CA 1
ATOM 1942 C C . GLY A 1 248 ? 12.637 17.763 41.579 1.00 20.78 271 GLY A C 1
ATOM 1943 O O . GLY A 1 248 ? 13.587 18.492 41.874 1.00 20.37 271 GLY A O 1
ATOM 1944 N N . GLU A 1 249 ? 12.405 16.605 42.184 1.00 21.08 272 GLU A N 1
ATOM 1945 C CA . GLU A 1 249 ? 13.293 16.079 43.204 1.00 21.38 272 GLU A CA 1
ATOM 1946 C C . GLU A 1 249 ? 13.088 14.570 43.324 1.00 21.02 272 GLU A C 1
ATOM 1947 O O . GLU A 1 249 ? 12.163 14.014 42.736 1.00 20.74 272 GLU A O 1
ATOM 1953 N N . ASP A 1 250 ? 13.974 13.918 44.066 1.00 18.99 273 ASP A N 1
ATOM 1954 C CA . ASP A 1 250 ? 13.934 12.472 44.279 1.00 17.33 273 ASP A CA 1
ATOM 1955 C C . ASP A 1 250 ? 13.068 12.151 45.504 1.00 18.26 273 ASP A C 1
ATOM 1956 O O . ASP A 1 250 ? 13.457 12.431 46.644 1.00 16.51 273 ASP A O 1
ATOM 1961 N N . VAL A 1 251 ? 11.904 11.552 45.270 1.00 15.65 274 VAL A N 1
ATOM 1962 C CA . VAL A 1 251 ? 10.990 11.234 46.371 1.00 17.41 274 VAL A CA 1
ATOM 1963 C C . VAL A 1 251 ? 11.092 9.806 46.907 1.00 14.23 274 VAL A C 1
ATOM 1964 O O . VAL A 1 251 ? 10.309 9.400 47.751 1.00 16.29 274 VAL A O 1
ATOM 1968 N N . ALA A 1 252 ? 12.068 9.052 46.429 1.00 16.31 275 ALA A N 1
ATOM 1969 C CA . ALA A 1 252 ? 12.225 7.669 46.859 1.00 16.95 275 ALA A CA 1
ATOM 1970 C C . ALA A 1 252 ? 12.349 7.494 48.366 1.00 19.99 275 ALA A C 1
ATOM 1971 O O . ALA A 1 252 ? 13.074 8.232 49.029 1.00 20.19 275 ALA A O 1
ATOM 1973 N N . THR A 1 253 ? 11.626 6.513 48.897 1.00 19.37 276 THR A N 1
ATOM 1974 C CA . THR A 1 253 ? 11.681 6.197 50.314 1.00 20.01 276 THR A CA 1
ATOM 1975 C C . THR A 1 253 ? 12.933 5.351 50.509 1.00 20.92 276 THR A C 1
ATOM 1976 O O . THR A 1 253 ? 13.503 4.855 49.544 1.00 20.88 276 THR A O 1
ATOM 1980 N N . ASP A 1 254 ? 13.355 5.179 51.754 1.00 21.44 277 ASP A N 1
ATOM 1981 C CA . ASP A 1 254 ? 14.522 4.356 52.013 1.00 23.62 277 ASP A CA 1
ATOM 1982 C C . ASP A 1 254 ? 14.302 2.927 51.502 1.00 23.18 277 ASP A C 1
ATOM 1983 O O . ASP A 1 254 ? 15.239 2.282 51.043 1.00 24.28 277 ASP A O 1
ATOM 1988 N N . GLN A 1 255 ? 13.065 2.436 51.564 1.00 23.82 278 GLN A N 1
ATOM 1989 C CA . GLN A 1 255 ? 12.779 1.087 51.076 1.00 22.56 278 GLN A CA 1
ATOM 1990 C C . GLN A 1 255 ? 13.079 0.966 49.581 1.00 23.19 278 GLN A C 1
ATOM 1991 O O . GLN A 1 255 ? 13.697 -0.012 49.139 1.00 22.29 278 GLN A O 1
ATOM 1997 N N . VAL A 1 256 ? 12.640 1.954 48.803 1.00 19.10 279 VAL A N 1
ATOM 1998 C CA . VAL A 1 256 ? 12.888 1.951 47.363 1.00 18.65 279 VAL A CA 1
ATOM 1999 C C . VAL A 1 256 ? 14.397 1.972 47.115 1.00 20.49 279 VAL A C 1
ATOM 2000 O O . VAL A 1 256 ? 14.880 1.399 46.138 1.00 18.56 279 VAL A O 1
ATOM 2004 N N . LYS A 1 257 ? 15.131 2.631 48.010 1.00 23.64 280 LYS A N 1
ATOM 2005 C CA . LYS A 1 257 ? 16.582 2.738 47.899 1.00 26.62 280 LYS A CA 1
ATOM 2006 C C . LYS A 1 257 ? 17.315 1.468 48.335 1.00 28.64 280 LYS A C 1
ATOM 2007 O O . LYS A 1 257 ? 18.535 1.382 48.221 1.00 30.51 280 LYS A O 1
ATOM 2013 N N . GLY A 1 258 ? 16.574 0.490 48.841 1.00 29.58 281 GLY A N 1
ATOM 2014 C CA . GLY A 1 258 ? 17.186 -0.756 49.271 1.00 33.36 281 GLY A CA 1
ATOM 2015 C C . GLY A 1 258 ? 17.672 -0.777 50.714 1.00 34.84 281 GLY A C 1
ATOM 2016 O O . GLY A 1 258 ? 18.311 -1.740 51.138 1.00 34.32 281 GLY A O 1
ATOM 2017 N N . LYS A 1 259 ? 17.373 0.280 51.466 1.00 36.67 282 LYS A N 1
ATOM 2018 C CA . LYS A 1 259 ? 17.779 0.380 52.868 1.00 39.15 282 LYS A CA 1
ATOM 2019 C C . LYS A 1 259 ? 16.693 -0.209 53.766 1.00 39.99 282 LYS A C 1
ATOM 2020 O O . LYS A 1 259 ? 15.740 0.484 54.123 1.00 40.54 282 LYS A O 1
ATOM 2026 N N . ARG A 1 260 ? 16.842 -1.475 54.146 1.00 41.19 283 ARG A N 1
ATOM 2027 C CA . ARG A 1 260 ? 15.837 -2.126 54.985 1.00 43.50 283 ARG A CA 1
ATOM 2028 C C . ARG A 1 260 ? 16.114 -2.042 56.485 1.00 42.37 283 ARG A C 1
ATOM 2029 O O . ARG A 1 260 ? 15.302 -2.495 57.292 1.00 43.17 283 ARG A O 1
ATOM 2037 N N . GLU A 1 261 ? 17.247 -1.462 56.865 1.00 41.48 284 GLU A N 1
ATOM 2038 C CA . GLU A 1 261 ? 17.590 -1.357 58.281 1.00 39.92 284 GLU A CA 1
ATOM 2039 C C . GLU A 1 261 ? 16.520 -0.653 59.102 1.00 40.05 284 GLU A C 1
ATOM 2040 O O . GLU A 1 261 ? 16.119 0.469 58.786 1.00 38.62 284 GLU A O 1
ATOM 2046 N N . GLY A 1 262 ? 16.073 -1.320 60.163 1.00 39.73 285 GLY A N 1
ATOM 2047 C CA . GLY A 1 262 ? 15.069 -0.750 61.044 1.00 39.63 285 GLY A CA 1
ATOM 2048 C C . GLY A 1 262 ? 13.627 -0.953 60.625 1.00 40.42 285 GLY A C 1
ATOM 2049 O O . GLY A 1 262 ? 12.718 -0.443 61.274 1.00 38.46 285 GLY A O 1
ATOM 2050 N N . HIS A 1 263 ? 13.400 -1.701 59.553 1.00 41.52 286 HIS A N 1
ATOM 2051 C CA . HIS A 1 263 ? 12.038 -1.922 59.086 1.00 44.47 286 HIS A CA 1
ATOM 2052 C C . HIS A 1 263 ? 11.496 -3.325 59.347 1.00 45.68 286 HIS A C 1
ATOM 2053 O O . HIS A 1 263 ? 10.384 -3.652 58.932 1.00 44.80 286 HIS A O 1
ATOM 2060 N N . HIS A 1 264 ? 12.277 -4.148 60.041 1.00 47.19 287 HIS A N 1
ATOM 2061 C CA . HIS A 1 264 ? 11.838 -5.501 60.363 1.00 50.29 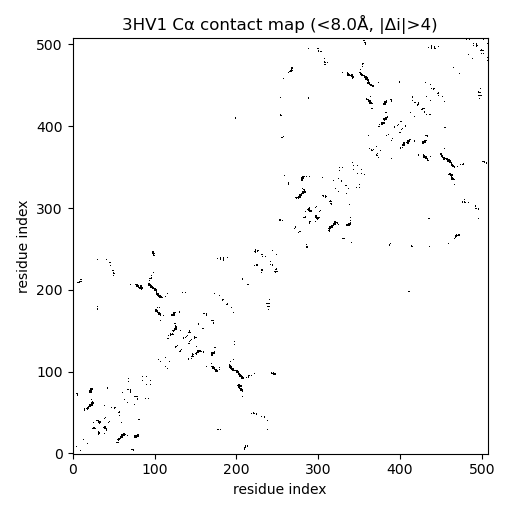287 HIS A CA 1
ATOM 2062 C C . HIS A 1 264 ? 10.883 -5.453 61.565 1.00 51.71 287 HIS A C 1
ATOM 2063 O O . HIS A 1 264 ? 11.172 -4.801 62.569 1.00 50.40 287 HIS A O 1
ATOM 2070 N N . HIS A 1 265 ? 9.745 -6.134 61.438 1.00 54.39 288 HIS A N 1
ATOM 2071 C CA . HIS A 1 265 ? 8.718 -6.209 62.484 1.00 56.70 288 HIS A CA 1
ATOM 2072 C C . HIS A 1 265 ? 8.540 -7.678 62.855 1.00 57.97 288 HIS A C 1
ATOM 2073 O O . HIS A 1 265 ? 8.205 -8.491 61.994 1.00 57.79 288 HIS A O 1
ATOM 2080 N N . HIS A 1 266 ? 8.745 -8.005 64.133 1.00 59.80 289 HIS A N 1
ATOM 2081 C CA . HIS A 1 266 ? 8.663 -9.385 64.627 1.00 60.00 289 HIS A CA 1
ATOM 2082 C C . HIS A 1 266 ? 8.418 -10.385 63.496 1.00 59.85 289 HIS A C 1
ATOM 2083 O O . HIS A 1 266 ? 7.370 -11.031 63.415 1.00 58.69 289 HIS A O 1
ATOM 2090 N N . HIS A 1 267 ? 9.427 -10.494 62.628 1.00 58.85 290 HIS A N 1
ATOM 2091 C CA . HIS A 1 267 ? 9.381 -11.359 61.456 1.00 57.84 290 HIS A CA 1
ATOM 2092 C C . HIS A 1 267 ? 9.597 -12.829 61.774 1.00 59.01 290 HIS A C 1
ATOM 2093 O O . HIS A 1 267 ? 10.221 -13.518 60.934 1.00 59.81 290 HIS A O 1
ATOM 2100 N N . SER B 1 5 ? 25.422 -39.633 52.685 1.00 34.96 28 SER B N 1
ATOM 2101 C CA . SER B 1 5 ? 24.141 -40.393 52.778 1.00 33.52 28 SER B CA 1
ATOM 2102 C C . SER B 1 5 ? 22.933 -39.571 52.324 1.00 30.44 28 SER B C 1
ATOM 2103 O O . SER B 1 5 ? 22.797 -38.395 52.665 1.00 29.06 28 SER B O 1
ATOM 2106 N N . HIS B 1 6 ? 22.052 -40.203 51.559 1.00 29.00 29 HIS B N 1
ATOM 2107 C CA . HIS B 1 6 ? 20.847 -39.538 51.070 1.00 26.69 29 HIS B CA 1
ATOM 2108 C C . HIS B 1 6 ? 19.896 -39.145 52.190 1.00 26.55 29 HIS B C 1
ATOM 2109 O O . HIS B 1 6 ? 18.989 -38.336 51.989 1.00 25.81 29 HIS B O 1
ATOM 2116 N N . PHE B 1 7 ? 20.083 -39.724 53.368 1.00 25.13 30 PHE B N 1
ATOM 2117 C CA . PHE B 1 7 ? 19.155 -39.445 54.454 1.00 29.09 30 PHE B CA 1
ATOM 2118 C C . PHE B 1 7 ? 19.727 -38.758 55.681 1.00 30.05 30 PHE B C 1
ATOM 2119 O O . PHE B 1 7 ? 19.131 -38.803 56.756 1.00 29.83 30 PHE B O 1
ATOM 2127 N N . ALA B 1 8 ? 20.876 -38.113 55.519 1.00 31.63 31 ALA B N 1
ATOM 2128 C CA . ALA B 1 8 ? 21.499 -37.404 56.630 1.00 32.84 31 ALA B CA 1
ATOM 2129 C C . ALA B 1 8 ? 20.503 -36.465 57.307 1.00 32.92 31 ALA B C 1
ATOM 2130 O O . ALA B 1 8 ? 20.402 -36.435 58.532 1.00 32.41 31 ALA B O 1
ATOM 2132 N N . THR B 1 9 ? 19.758 -35.708 56.509 1.00 34.33 32 THR B N 1
ATOM 2133 C CA . THR B 1 9 ? 18.787 -34.754 57.043 1.00 36.15 32 THR B CA 1
ATOM 2134 C C . THR B 1 9 ? 17.648 -35.369 57.855 1.00 37.06 32 THR B C 1
ATOM 2135 O O . THR B 1 9 ? 16.936 -34.660 58.568 1.00 36.88 32 THR B O 1
ATOM 2139 N N . GLN B 1 10 ? 17.476 -36.682 57.754 1.00 37.24 33 GLN B N 1
ATOM 2140 C CA . GLN B 1 10 ? 16.419 -37.356 58.497 1.00 37.82 33 GLN B CA 1
ATOM 2141 C C . GLN B 1 10 ? 16.935 -37.942 59.806 1.00 37.54 33 GLN B C 1
ATOM 2142 O O . GLN B 1 10 ? 16.188 -38.602 60.529 1.00 36.78 33 GLN B O 1
ATOM 2148 N N . LYS B 1 11 ? 18.203 -37.688 60.111 1.00 36.35 34 LYS B N 1
ATOM 2149 C CA . LYS B 1 11 ? 18.828 -38.227 61.318 1.00 36.84 34 LYS B CA 1
ATOM 2150 C C . LYS B 1 11 ? 19.355 -37.148 62.262 1.00 34.89 34 LYS B C 1
ATOM 2151 O O . LYS B 1 11 ? 19.559 -36.003 61.864 1.00 31.78 34 LYS B O 1
ATOM 2157 N N . ASP B 1 12 ? 19.570 -37.535 63.516 1.00 34.22 35 ASP B N 1
ATOM 2158 C CA . ASP B 1 12 ? 20.130 -36.638 64.523 1.00 33.02 35 ASP B CA 1
ATOM 2159 C C . ASP B 1 12 ? 21.603 -36.596 64.128 1.00 33.36 35 ASP B C 1
ATOM 2160 O O . ASP B 1 12 ? 22.311 -37.596 64.255 1.00 32.60 35 ASP B O 1
ATOM 2165 N N . GLN B 1 13 ? 22.063 -35.448 63.637 1.00 32.52 36 GLN B N 1
ATOM 2166 C CA . GLN B 1 13 ? 23.443 -35.322 63.177 1.00 33.94 36 GLN B CA 1
ATOM 2167 C C . GLN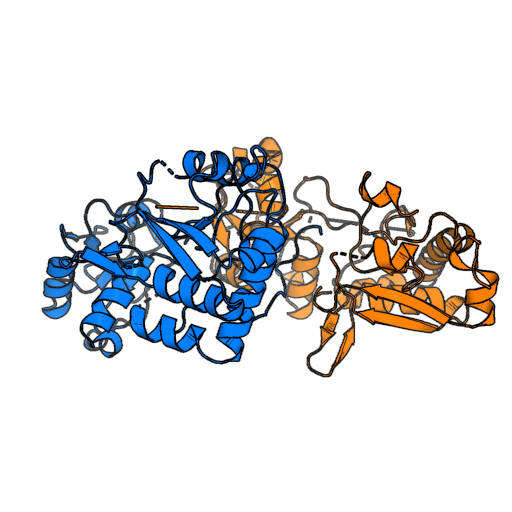 B 1 13 ? 24.449 -34.655 64.109 1.00 33.89 36 GLN B C 1
ATOM 2168 O O . GLN B 1 13 ? 25.478 -34.165 63.647 1.00 34.23 36 GLN B O 1
ATOM 2174 N N . TRP B 1 14 ? 24.175 -34.639 65.407 1.00 35.93 37 TRP B N 1
ATOM 2175 C CA . TRP B 1 14 ? 25.104 -34.014 66.342 1.00 37.40 37 TRP B CA 1
ATOM 2176 C C . TRP B 1 14 ? 26.521 -34.573 66.215 1.00 38.08 37 TRP B C 1
ATOM 2177 O O . TRP B 1 14 ? 27.491 -33.818 66.151 1.00 37.63 37 TRP B O 1
ATOM 2188 N N . GLN B 1 15 ? 26.647 -35.894 66.175 1.00 38.93 38 GLN B N 1
ATOM 2189 C CA . GLN B 1 15 ? 27.962 -36.511 66.061 1.00 39.55 38 GLN B CA 1
ATOM 2190 C C . GLN B 1 15 ? 28.648 -36.084 64.773 1.00 38.22 38 GLN B C 1
ATOM 2191 O O . GLN B 1 15 ? 29.869 -36.152 64.648 1.00 36.59 38 GLN B O 1
ATOM 2197 N N . THR B 1 16 ? 27.847 -35.637 63.814 1.00 36.03 39 THR B N 1
ATOM 2198 C CA . THR B 1 16 ? 28.370 -35.185 62.538 1.00 34.32 39 THR B CA 1
ATOM 2199 C C . THR B 1 16 ? 28.898 -33.761 62.678 1.00 31.62 39 THR B C 1
ATOM 2200 O O . THR B 1 16 ? 30.025 -33.464 62.282 1.00 31.86 39 THR B O 1
ATOM 2204 N N . TYR B 1 17 ? 28.087 -32.880 63.248 1.00 29.70 40 TYR B N 1
ATOM 2205 C CA . TYR B 1 17 ? 28.521 -31.504 63.421 1.00 30.00 40 TYR B CA 1
ATOM 2206 C C . TYR B 1 17 ? 29.784 -31.466 64.272 1.00 30.81 40 TYR B C 1
ATOM 2207 O O . TYR B 1 17 ? 30.711 -30.711 63.979 1.00 29.90 40 TYR B O 1
ATOM 2216 N N . THR B 1 18 ? 29.821 -32.290 65.318 1.00 31.85 41 THR B N 1
ATOM 2217 C CA . THR B 1 18 ? 30.981 -32.321 66.202 1.00 33.88 41 THR B CA 1
ATOM 2218 C C . THR B 1 18 ? 32.202 -32.918 65.519 1.00 35.17 41 THR B C 1
ATOM 2219 O O . THR B 1 18 ? 33.316 -32.434 65.701 1.00 34.47 41 THR B O 1
ATOM 2223 N N . LYS B 1 19 ? 31.994 -33.956 64.714 1.00 37.01 42 LYS B N 1
ATOM 2224 C CA . LYS B 1 19 ? 33.105 -34.597 64.016 1.00 39.06 42 LYS B CA 1
ATOM 2225 C C . LYS B 1 19 ? 33.647 -33.727 62.881 1.00 38.52 42 LYS B C 1
ATOM 2226 O O . LYS B 1 19 ? 34.859 -33.635 62.685 1.00 38.40 42 LYS B O 1
ATOM 2232 N N . GLU B 1 20 ? 32.748 -33.093 62.135 1.00 37.65 43 GLU B N 1
ATOM 2233 C CA . GLU B 1 20 ? 33.139 -32.221 61.031 1.00 37.43 43 GLU B CA 1
ATOM 2234 C C . GLU B 1 20 ? 33.564 -30.850 61.555 1.00 35.55 43 GLU B C 1
ATOM 2235 O O . GLU B 1 20 ? 34.111 -30.032 60.817 1.00 34.94 43 GLU B O 1
ATOM 2241 N N . LYS B 1 21 ? 33.302 -30.610 62.835 1.00 35.28 44 LYS B N 1
ATOM 2242 C CA . LYS B 1 21 ? 33.649 -29.348 63.482 1.00 33.49 44 LYS B CA 1
ATOM 2243 C C . LYS B 1 21 ? 33.061 -28.154 62.745 1.00 32.45 44 LYS B C 1
ATOM 2244 O O . LYS B 1 21 ? 33.716 -27.126 62.577 1.00 29.82 44 LYS B O 1
ATOM 2250 N N . LYS B 1 22 ? 31.819 -28.292 62.299 1.00 31.24 45 LYS B N 1
ATOM 2251 C CA . LYS B 1 22 ? 31.166 -27.206 61.597 1.00 31.05 45 LYS B CA 1
ATOM 2252 C C . LYS B 1 22 ? 29.664 -27.422 61.489 1.00 29.14 45 LYS B C 1
ATOM 2253 O O . LYS B 1 22 ? 29.179 -28.552 61.484 1.00 29.04 45 LYS B O 1
ATOM 2259 N N . ILE B 1 23 ? 28.936 -26.315 61.414 1.00 26.83 46 ILE B N 1
ATOM 2260 C CA . ILE B 1 23 ? 27.490 -26.349 61.300 1.00 25.05 46 ILE B CA 1
ATOM 2261 C C . ILE B 1 23 ? 27.066 -25.130 60.476 1.00 25.21 46 ILE B C 1
ATOM 2262 O O . ILE B 1 23 ? 27.683 -24.066 60.563 1.00 24.77 46 ILE B O 1
ATOM 2267 N N . LYS B 1 24 ? 26.025 -25.287 59.666 1.00 25.41 47 LYS B N 1
ATOM 2268 C CA . LYS B 1 24 ? 25.557 -24.194 58.816 1.00 24.57 47 LYS B CA 1
ATOM 2269 C C . LYS B 1 24 ? 24.346 -23.492 59.395 1.00 22.33 47 LYS B C 1
ATOM 2270 O O . LYS B 1 24 ? 23.371 -24.134 59.772 1.00 21.10 47 LYS B O 1
ATOM 2276 N N . ILE B 1 25 ? 24.408 -22.167 59.450 1.00 20.17 48 ILE B N 1
ATOM 2277 C CA . ILE B 1 25 ? 23.307 -21.392 59.993 1.00 20.54 48 ILE B CA 1
ATOM 2278 C C . ILE B 1 25 ? 22.845 -20.303 59.038 1.00 21.26 48 ILE B C 1
ATOM 2279 O O . ILE B 1 25 ? 23.639 -19.476 58.587 1.00 22.32 48 ILE B O 1
ATOM 2284 N N . GLY B 1 26 ? 21.549 -20.299 58.752 1.00 21.27 49 GLY B N 1
ATOM 2285 C CA . GLY B 1 26 ? 20.998 -19.306 57.851 1.00 20.94 49 GLY B CA 1
ATOM 2286 C C . GLY B 1 26 ? 20.509 -18.073 58.574 1.00 21.75 49 GLY B C 1
ATOM 2287 O O . GLY B 1 26 ? 20.041 -18.158 59.713 1.00 22.91 49 GLY B O 1
ATOM 2288 N N . PHE B 1 27 ? 20.618 -16.923 57.912 1.00 19.96 50 PHE B N 1
ATOM 2289 C CA . PHE B 1 27 ? 20.176 -15.659 58.480 1.00 21.09 50 PHE B CA 1
ATOM 2290 C C . PHE B 1 27 ? 19.813 -14.653 57.380 1.00 21.74 50 PHE B C 1
ATOM 2291 O O . PHE B 1 27 ? 20.184 -14.825 56.217 1.00 22.51 50 PHE B O 1
ATOM 2299 N N . ASP B 1 28 ? 19.067 -13.624 57.770 1.00 22.88 51 ASP B N 1
ATOM 2300 C CA . ASP B 1 28 ? 18.637 -12.542 56.884 1.00 23.74 51 ASP B CA 1
ATOM 2301 C C . ASP B 1 28 ? 19.739 -11.489 56.968 1.00 24.77 51 ASP B C 1
ATOM 2302 O O . ASP B 1 28 ? 19.845 -10.781 57.967 1.00 26.31 51 ASP B O 1
ATOM 2307 N N . ALA B 1 29 ? 20.547 -11.385 55.918 1.00 25.86 52 ALA B N 1
ATOM 2308 C CA . ALA B 1 29 ? 21.668 -10.444 55.892 1.00 25.56 52 ALA B CA 1
ATOM 2309 C C . ALA B 1 29 ? 21.346 -8.967 56.105 1.00 25.90 52 ALA B C 1
ATOM 2310 O O . ALA B 1 29 ? 22.257 -8.148 56.227 1.00 26.85 52 ALA B O 1
ATOM 2312 N N . THR B 1 30 ? 20.070 -8.609 56.165 1.00 24.18 53 THR B N 1
ATOM 2313 C CA . THR B 1 30 ? 19.725 -7.206 56.363 1.00 24.37 53 THR B CA 1
ATOM 2314 C C . THR B 1 30 ? 19.218 -6.893 57.765 1.00 24.62 53 THR B C 1
ATOM 2315 O O . THR B 1 30 ? 18.964 -5.731 58.083 1.00 23.29 53 THR B O 1
ATOM 2319 N N . PHE B 1 31 ? 19.078 -7.917 58.605 1.00 26.96 54 PHE B N 1
ATOM 2320 C CA . PHE B 1 31 ? 18.518 -7.724 59.943 1.00 26.87 54 PHE B CA 1
ATOM 2321 C C . PHE B 1 31 ? 19.418 -7.164 61.038 1.00 27.46 54 PHE B C 1
ATOM 2322 O O . PHE B 1 31 ? 19.972 -7.905 61.855 1.00 25.30 54 PHE B O 1
ATOM 2330 N N . VAL B 1 32 ? 19.538 -5.842 61.058 1.00 25.46 55 VAL B N 1
ATOM 2331 C CA . VAL B 1 32 ? 20.314 -5.170 62.087 1.00 26.01 55 VAL B CA 1
ATOM 2332 C C . VAL B 1 32 ? 19.399 -5.194 63.312 1.00 24.01 55 VAL B C 1
ATOM 2333 O O . VAL B 1 32 ? 18.204 -4.923 63.199 1.00 25.27 55 VAL B O 1
ATOM 2337 N N . PRO B 1 33 ? 19.943 -5.485 64.503 1.00 24.03 56 PRO B N 1
ATOM 2338 C CA . PRO B 1 33 ? 21.332 -5.797 64.844 1.00 21.53 56 PRO B CA 1
ATOM 2339 C C . PRO B 1 33 ? 21.549 -7.272 65.185 1.00 22.56 56 PRO B C 1
ATOM 2340 O O . PRO B 1 33 ? 22.563 -7.617 65.798 1.00 21.77 56 PRO B O 1
ATOM 2352 N N . GLY B 1 35 ? 21.818 -10.035 63.020 1.00 20.36 58 GLY B N 1
ATOM 2353 C CA . GLY B 1 35 ? 22.783 -10.673 62.148 1.00 20.41 58 GLY B CA 1
ATOM 2354 C C . GLY B 1 35 ? 22.620 -9.999 60.806 1.00 23.31 58 GLY B C 1
ATOM 2355 O O . GLY B 1 35 ? 21.558 -10.090 60.196 1.00 19.53 58 GLY B O 1
ATOM 2356 N N . TYR B 1 36 ? 23.661 -9.310 60.353 1.00 23.98 59 TYR B N 1
ATOM 2357 C CA . TYR B 1 36 ? 23.585 -8.596 59.087 1.00 25.74 59 TYR B CA 1
ATOM 2358 C C . TYR B 1 36 ? 24.944 -8.404 58.441 1.00 26.62 59 TYR B C 1
ATOM 2359 O O . TYR B 1 36 ? 25.991 -8.602 59.072 1.00 26.02 59 TYR B O 1
ATOM 2368 N N . GLU B 1 37 ? 24.918 -8.014 57.171 1.00 28.56 60 GLU B N 1
ATOM 2369 C CA . GLU B 1 37 ? 26.145 -7.782 56.431 1.00 29.03 60 GLU B CA 1
ATOM 2370 C C . GLU B 1 37 ? 26.530 -6.313 56.535 1.00 30.72 60 GLU B C 1
ATOM 2371 O O . GLU B 1 37 ? 25.750 -5.433 56.176 1.00 28.38 60 GLU B O 1
ATOM 2377 N N . GLU B 1 38 ? 27.733 -6.053 57.038 1.00 32.36 61 GLU B N 1
ATOM 2378 C CA . GLU B 1 38 ? 28.221 -4.687 57.166 1.00 35.30 61 GLU B CA 1
ATOM 2379 C C . GLU B 1 38 ? 28.682 -4.181 55.800 1.00 35.75 61 GLU B C 1
ATOM 2380 O O . GLU B 1 38 ? 28.807 -4.954 54.849 1.00 32.91 61 GLU B O 1
ATOM 2386 N N . LYS B 1 39 ? 28.943 -2.881 55.716 1.00 37.29 62 LYS B N 1
ATOM 2387 C CA . LYS B 1 39 ? 29.403 -2.271 54.478 1.00 39.06 62 LYS B CA 1
ATOM 2388 C C . LYS B 1 39 ? 30.687 -2.927 53.961 1.00 38.85 62 LYS B C 1
ATOM 2389 O O . LYS B 1 39 ? 30.876 -3.052 52.751 1.00 38.62 62 LYS B O 1
ATOM 2395 N N . ASP B 1 40 ? 31.568 -3.344 54.869 1.00 37.43 63 ASP B N 1
ATOM 2396 C CA . ASP B 1 40 ? 32.817 -3.980 54.452 1.00 37.18 63 ASP B CA 1
ATOM 2397 C C . ASP B 1 40 ? 32.631 -5.442 54.071 1.00 35.91 63 ASP B C 1
ATOM 2398 O O . ASP B 1 40 ? 33.593 -6.124 53.717 1.00 33.89 63 ASP B O 1
ATOM 2403 N N . GLY B 1 41 ? 31.393 -5.924 54.153 1.00 33.39 64 GLY B N 1
ATOM 2404 C CA . GLY B 1 41 ? 31.115 -7.299 53.784 1.00 32.93 64 GLY B CA 1
ATOM 2405 C C . GLY B 1 41 ? 31.137 -8.331 54.898 1.00 31.80 64 GLY B C 1
ATOM 2406 O O . GLY B 1 41 ? 30.775 -9.482 54.673 1.00 31.07 64 GLY B O 1
ATOM 2407 N N . SER B 1 42 ? 31.557 -7.941 56.096 1.00 30.97 65 SER B N 1
ATOM 2408 C CA . SER B 1 42 ? 31.600 -8.888 57.204 1.00 30.27 65 SER B CA 1
ATOM 2409 C C . SER B 1 42 ? 30.196 -9.141 57.756 1.00 28.80 65 SER B C 1
ATOM 2410 O O . SER B 1 42 ? 29.292 -8.324 57.568 1.00 26.13 65 SER B O 1
ATOM 2413 N N . TYR B 1 43 ? 30.011 -10.289 58.407 1.00 27.45 66 TYR B N 1
ATOM 2414 C CA . TYR B 1 43 ? 28.721 -10.635 59.008 1.00 26.05 66 TYR B CA 1
ATOM 2415 C C . TYR B 1 43 ? 28.850 -10.436 60.513 1.00 25.55 66 TYR B C 1
ATOM 2416 O O . TYR B 1 43 ? 29.628 -11.134 61.163 1.00 24.67 66 TYR B O 1
ATOM 2425 N N . ILE B 1 44 ? 28.086 -9.493 61.058 1.00 24.21 67 ILE B N 1
ATOM 2426 C CA . ILE B 1 44 ? 28.130 -9.187 62.485 1.00 22.41 67 ILE B CA 1
ATOM 2427 C C . ILE B 1 44 ? 26.723 -9.084 63.070 1.00 23.19 67 ILE B C 1
ATOM 2428 O O . ILE B 1 44 ? 25.734 -9.016 62.333 1.00 23.01 67 ILE B O 1
ATOM 2433 N N . GLY B 1 45 ? 26.645 -9.062 64.397 1.00 21.20 68 GLY B N 1
ATOM 2434 C CA . GLY B 1 45 ? 25.361 -8.957 65.064 1.00 21.55 68 GLY B CA 1
ATOM 2435 C C . GLY B 1 45 ? 25.310 -9.726 66.372 1.00 22.10 68 GLY B C 1
ATOM 2436 O O . GLY B 1 45 ? 26.215 -10.501 66.686 1.00 19.19 68 GLY B O 1
ATOM 2437 N N . PHE B 1 46 ? 24.242 -9.515 67.134 1.00 21.60 69 PHE B N 1
ATOM 2438 C CA . PHE B 1 46 ? 24.080 -10.194 68.408 1.00 21.57 69 PHE B CA 1
ATOM 2439 C C . PHE B 1 46 ? 24.054 -11.719 68.234 1.00 21.17 69 PHE B C 1
ATOM 2440 O O . PHE B 1 46 ? 24.806 -12.439 68.894 1.00 21.91 69 PHE B O 1
ATOM 2448 N N . ASP B 1 47 ? 23.195 -12.213 67.343 1.00 20.03 70 ASP B N 1
ATOM 2449 C CA . ASP B 1 47 ? 23.098 -13.658 67.112 1.00 21.17 70 ASP B CA 1
ATOM 2450 C C . ASP B 1 47 ? 24.393 -14.248 66.578 1.00 21.07 70 ASP B C 1
ATOM 2451 O O . ASP B 1 47 ? 24.721 -15.401 66.855 1.00 23.33 70 ASP B O 1
ATOM 2456 N N . ILE B 1 48 ? 25.122 -13.461 65.795 1.00 20.82 71 ILE B N 1
ATOM 2457 C CA . ILE B 1 48 ? 26.378 -13.926 65.223 1.00 21.39 71 ILE B CA 1
ATOM 2458 C C . ILE B 1 48 ? 27.345 -14.203 66.372 1.00 21.34 71 ILE B C 1
ATOM 2459 O O . ILE B 1 48 ? 2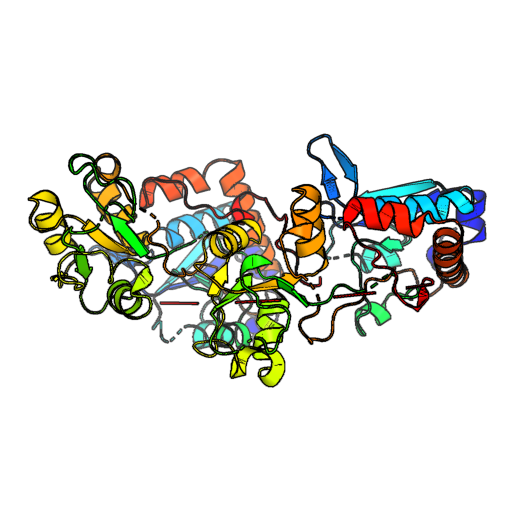7.945 -15.268 66.444 1.00 20.16 71 ILE B O 1
ATOM 2464 N N . ASP B 1 49 ? 27.492 -13.226 67.263 1.00 20.65 72 ASP B N 1
ATOM 2465 C CA . ASP B 1 49 ? 28.377 -13.370 68.416 1.00 20.93 72 ASP B CA 1
ATOM 2466 C C . ASP B 1 49 ? 27.889 -14.513 69.306 1.00 21.42 72 ASP B C 1
ATOM 2467 O O . ASP B 1 49 ? 28.667 -15.391 69.686 1.00 21.15 72 ASP B O 1
ATOM 2472 N N . LEU B 1 50 ? 26.595 -14.503 69.620 1.00 22.94 73 LEU B N 1
ATOM 2473 C CA . LEU B 1 50 ? 26.001 -15.525 70.479 1.00 22.77 73 LEU B CA 1
ATOM 2474 C C . LEU B 1 50 ? 26.221 -16.943 69.930 1.00 24.04 73 LEU B C 1
ATOM 2475 O O . LEU B 1 50 ? 26.762 -17.803 70.616 1.00 22.13 73 LEU B O 1
ATOM 2480 N N . ALA B 1 51 ? 25.800 -17.185 68.693 1.00 21.85 74 ALA B N 1
ATOM 2481 C CA . ALA B 1 51 ? 25.955 -18.507 68.089 1.00 20.75 74 ALA B CA 1
ATOM 2482 C C . ALA B 1 51 ? 27.417 -18.929 67.945 1.00 20.61 74 ALA B C 1
ATOM 2483 O O . ALA B 1 51 ? 27.757 -20.106 68.149 1.00 19.05 74 ALA B O 1
ATOM 2485 N N . ASN B 1 52 ? 28.289 -17.992 67.583 1.00 20.59 75 ASN B N 1
ATOM 2486 C CA . ASN B 1 52 ? 29.699 -18.343 67.452 1.00 21.95 75 ASN B CA 1
ATOM 2487 C C . ASN B 1 52 ? 30.221 -18.804 68.820 1.00 23.98 75 ASN B C 1
ATOM 2488 O O . ASN B 1 52 ? 30.971 -19.776 68.918 1.00 23.03 75 ASN B O 1
ATOM 2493 N N . ALA B 1 53 ? 29.805 -18.099 69.870 1.00 25.07 76 ALA B N 1
ATOM 2494 C CA . ALA B 1 53 ? 30.241 -18.416 71.224 1.00 27.27 76 ALA B CA 1
ATOM 2495 C C . ALA B 1 53 ? 29.753 -19.786 71.689 1.00 29.11 76 ALA B C 1
ATOM 2496 O O . ALA B 1 53 ? 30.509 -20.552 72.281 1.00 29.78 76 ALA B O 1
ATOM 2498 N N . VAL B 1 54 ? 28.485 -20.087 71.428 1.00 31.04 77 VAL B N 1
ATOM 2499 C CA . VAL B 1 54 ? 27.913 -21.370 71.821 1.00 30.66 77 VAL B CA 1
ATOM 2500 C C . VAL B 1 54 ? 28.678 -22.525 71.190 1.00 30.62 77 VAL B C 1
ATOM 2501 O O . VAL B 1 54 ? 29.128 -23.437 71.882 1.00 29.33 77 VAL B O 1
ATOM 2505 N N . PHE B 1 55 ? 28.840 -22.476 69.873 1.00 30.26 78 PHE B N 1
ATOM 2506 C CA . PHE B 1 55 ? 29.524 -23.547 69.167 1.00 28.92 78 PHE B CA 1
ATOM 2507 C C . PHE B 1 55 ? 31.024 -23.647 69.399 1.00 29.80 78 PHE B C 1
ATOM 2508 O O . PHE B 1 55 ? 31.606 -24.721 69.241 1.00 27.86 78 PHE B O 1
ATOM 2516 N N . LYS B 1 56 ? 31.651 -22.546 69.798 1.00 29.79 79 LYS B N 1
ATOM 2517 C CA . LYS B 1 56 ? 33.087 -22.568 70.074 1.00 33.08 79 LYS B CA 1
ATOM 2518 C C . LYS B 1 56 ? 33.360 -23.523 71.255 1.00 31.81 79 LYS B C 1
ATOM 2519 O O . LYS B 1 56 ? 34.420 -24.142 71.337 1.00 31.72 79 LYS B O 1
ATOM 2525 N N . LEU B 1 57 ? 32.384 -23.642 72.151 1.00 32.40 80 LEU B N 1
ATOM 2526 C CA . LEU B 1 57 ? 32.501 -24.510 73.317 1.00 33.00 80 LEU B CA 1
ATOM 2527 C C . LEU B 1 57 ? 32.652 -25.965 72.896 1.00 34.32 80 LEU B C 1
ATOM 2528 O O . LEU B 1 57 ? 33.307 -26.755 73.586 1.00 33.43 80 LEU B O 1
ATOM 2533 N N . TYR B 1 58 ? 32.041 -26.308 71.761 1.00 33.05 81 TYR B N 1
ATOM 2534 C CA . TYR B 1 58 ? 32.076 -27.667 71.227 1.00 30.77 81 TYR B CA 1
ATOM 2535 C C . TYR B 1 58 ? 33.117 -27.883 70.145 1.00 31.85 81 TYR B C 1
ATOM 2536 O O . TYR B 1 58 ? 33.180 -28.961 69.550 1.00 31.81 81 TYR B O 1
ATOM 2545 N N . GLY B 1 59 ? 33.934 -26.869 69.887 1.00 31.84 82 GLY B N 1
ATOM 2546 C CA . GLY B 1 59 ? 34.952 -27.000 68.860 1.00 31.49 82 GLY B CA 1
ATOM 2547 C C . GLY B 1 59 ? 34.306 -27.030 67.488 1.00 31.74 82 GLY B C 1
ATOM 2548 O O . GLY B 1 59 ? 34.781 -27.708 66.574 1.00 32.45 82 GLY B O 1
ATOM 2549 N N . ILE B 1 60 ? 33.209 -26.292 67.352 1.00 30.36 83 ILE B N 1
ATOM 2550 C CA . ILE B 1 60 ? 32.484 -26.227 66.091 1.00 29.49 83 ILE B CA 1
ATOM 2551 C C . ILE B 1 60 ? 32.487 -24.810 65.536 1.00 30.14 83 ILE B C 1
ATOM 2552 O O . ILE B 1 60 ? 32.164 -23.856 66.248 1.00 29.29 83 ILE B O 1
ATOM 2557 N N . ASP B 1 61 ? 32.867 -24.685 64.266 1.00 30.31 84 ASP B N 1
ATOM 2558 C CA . ASP B 1 61 ? 32.889 -23.392 63.591 1.00 31.37 84 ASP B CA 1
ATOM 2559 C C . ASP B 1 61 ? 31.580 -23.229 62.830 1.00 29.86 84 ASP B C 1
ATOM 2560 O O . ASP B 1 61 ? 31.094 -24.177 62.201 1.00 28.08 84 ASP B O 1
ATOM 2565 N N . VAL B 1 62 ? 31.011 -22.029 62.892 1.00 27.90 85 VAL B N 1
ATOM 2566 C CA . VAL B 1 62 ? 29.760 -21.746 62.210 1.00 27.66 85 VAL B CA 1
ATOM 2567 C C . VAL B 1 62 ? 29.981 -21.226 60.800 1.00 28.27 85 VAL B C 1
ATOM 2568 O O . VAL B 1 62 ? 30.806 -20.339 60.569 1.00 28.64 85 VAL B O 1
ATOM 2572 N N . GLU B 1 63 ? 29.243 -21.794 59.858 1.00 27.82 86 GLU B N 1
ATOM 2573 C CA . GLU B 1 63 ? 29.305 -21.366 58.472 1.00 29.65 86 GLU B CA 1
ATOM 2574 C C . GLU B 1 63 ? 28.030 -20.540 58.316 1.00 27.18 86 GLU B C 1
ATOM 2575 O O . GLU B 1 63 ? 26.934 -21.091 58.214 1.00 25.24 86 GLU B O 1
ATOM 2581 N N . TRP B 1 64 ? 28.176 -19.220 58.353 1.00 25.13 87 TRP B N 1
ATOM 2582 C CA . TRP B 1 64 ? 27.032 -18.326 58.226 1.00 24.87 87 TRP B CA 1
ATOM 2583 C C . TRP B 1 64 ? 26.579 -18.221 56.772 1.00 25.82 87 TRP B C 1
ATOM 2584 O O . TRP B 1 64 ? 27.372 -17.911 55.883 1.00 25.58 87 TRP B O 1
ATOM 2595 N N . GLN B 1 65 ? 25.298 -18.481 56.546 1.00 23.97 88 GLN B N 1
ATOM 2596 C CA . GLN B 1 65 ? 24.734 -18.465 55.204 1.00 26.90 88 GLN B CA 1
ATOM 2597 C C . GLN B 1 65 ? 23.616 -17.447 55.050 1.00 24.98 88 GLN B C 1
ATOM 2598 O O . GLN B 1 65 ? 22.542 -17.615 55.624 1.00 25.74 88 GLN B O 1
ATOM 2604 N N . ALA B 1 66 ? 23.870 -16.389 54.288 1.00 25.02 89 ALA B N 1
ATOM 2605 C CA . ALA B 1 66 ? 22.848 -15.375 54.048 1.00 26.02 89 ALA B CA 1
ATOM 2606 C C . ALA B 1 66 ? 21.875 -16.026 53.071 1.00 27.67 89 ALA B C 1
ATOM 2607 O O . ALA B 1 66 ? 22.267 -16.425 51.972 1.00 28.45 89 ALA B O 1
ATOM 2609 N N . ILE B 1 67 ? 20.614 -16.137 53.479 1.00 28.07 90 ILE B N 1
ATOM 2610 C CA . ILE B 1 67 ? 19.586 -16.773 52.662 1.00 29.52 90 ILE B CA 1
ATOM 2611 C C . ILE B 1 67 ? 18.391 -15.878 52.350 1.00 30.67 90 ILE B C 1
ATOM 2612 O O . ILE B 1 67 ? 18.264 -14.762 52.860 1.00 28.61 90 ILE B O 1
ATOM 2617 N N . ASP B 1 68 ? 17.514 -16.403 51.500 1.00 31.74 91 ASP B N 1
ATOM 2618 C CA . ASP B 1 68 ? 16.275 -15.731 51.141 1.00 32.93 91 ASP B CA 1
ATOM 2619 C C . ASP B 1 68 ? 15.436 -16.041 52.380 1.00 32.44 91 ASP B C 1
ATOM 2620 O O . ASP B 1 68 ? 14.998 -17.177 52.561 1.00 32.66 91 ASP B O 1
ATOM 2625 N N . TRP B 1 69 ? 15.225 -15.045 53.235 1.00 32.37 92 TRP B N 1
ATOM 2626 C CA . TRP B 1 69 ? 14.484 -15.262 54.475 1.00 33.36 92 TRP B CA 1
ATOM 2627 C C . TRP B 1 69 ? 13.133 -15.978 54.338 1.00 34.84 92 TRP B C 1
ATOM 2628 O O . TRP B 1 69 ? 12.740 -16.729 55.227 1.00 35.76 92 TRP B O 1
ATOM 2639 N N . ASP B 1 70 ? 12.422 -15.758 53.236 1.00 35.11 93 ASP B N 1
ATOM 2640 C CA . ASP B 1 70 ? 11.125 -16.399 53.049 1.00 35.41 93 ASP B CA 1
ATOM 2641 C C . ASP B 1 70 ? 11.277 -17.905 52.869 1.00 34.06 93 ASP B C 1
ATOM 2642 O O . ASP B 1 70 ? 10.348 -18.670 53.114 1.00 34.09 93 ASP B O 1
ATOM 2655 N N . LYS B 1 72 ? 13.535 -19.762 54.529 1.00 28.50 95 LYS B N 1
ATOM 2656 C CA . LYS B 1 72 ? 14.168 -20.357 55.703 1.00 29.09 95 LYS B CA 1
ATOM 2657 C C . LYS B 1 72 ? 13.695 -21.753 56.100 1.00 28.48 95 LYS B C 1
ATOM 2658 O O . LYS B 1 72 ? 14.518 -22.641 56.301 1.00 28.88 95 LYS B O 1
ATOM 2664 N N . GLU B 1 73 ? 12.390 -21.968 56.220 1.00 29.48 96 GLU B N 1
ATOM 2665 C CA . GLU B 1 73 ? 11.917 -23.297 56.593 1.00 30.03 96 GLU B CA 1
ATOM 2666 C C . GLU B 1 73 ? 12.300 -24.332 55.534 1.00 29.94 96 GLU B C 1
ATOM 2667 O O . GLU B 1 73 ? 12.760 -25.424 55.862 1.00 30.92 96 GLU B O 1
ATOM 2673 N N . THR B 1 74 ? 12.117 -23.989 54.263 1.00 29.49 97 THR B N 1
ATOM 2674 C CA . THR B 1 74 ? 12.449 -24.907 53.179 1.00 30.93 97 THR B CA 1
ATOM 2675 C C . THR B 1 74 ? 13.921 -25.322 53.215 1.00 30.15 97 THR B C 1
ATOM 2676 O O . THR B 1 74 ? 14.239 -26.508 53.135 1.00 31.06 97 THR B O 1
ATOM 2680 N N . GLU B 1 75 ? 14.811 -24.341 53.344 1.00 29.90 98 GLU B N 1
ATOM 2681 C CA . GLU B 1 75 ? 16.248 -24.590 53.391 1.00 30.37 98 GLU B CA 1
ATOM 2682 C C . GLU B 1 75 ? 16.629 -25.465 54.591 1.00 29.43 98 GLU B C 1
ATOM 2683 O O . GLU B 1 75 ? 17.510 -26.319 54.491 1.00 26.85 98 GLU B O 1
ATOM 2689 N N . LEU B 1 76 ? 15.972 -25.241 55.726 1.00 29.15 99 LEU B N 1
ATOM 2690 C CA . LEU B 1 76 ? 16.247 -26.030 56.923 1.00 28.00 99 LEU B CA 1
ATOM 2691 C C . LEU B 1 76 ? 15.854 -27.482 56.659 1.00 30.71 99 LEU B C 1
ATOM 2692 O O . LEU B 1 76 ? 16.596 -28.410 56.964 1.00 29.58 99 LEU B O 1
ATOM 2697 N N . LYS B 1 77 ? 14.676 -27.671 56.081 1.00 32.26 100 LYS B N 1
ATOM 2698 C CA . LYS B 1 77 ? 14.199 -29.009 55.778 1.00 36.39 100 LYS B CA 1
ATOM 2699 C C . LYS B 1 77 ? 15.009 -29.706 54.680 1.00 36.92 100 LYS B C 1
ATOM 2700 O O . LYS B 1 77 ? 15.146 -30.925 54.705 1.00 38.40 100 LYS B O 1
ATOM 2706 N N . ASN B 1 78 ? 15.557 -28.945 53.731 1.00 37.95 101 ASN B N 1
ATOM 2707 C CA . ASN B 1 78 ? 16.346 -29.537 52.642 1.00 37.46 101 ASN B CA 1
ATOM 2708 C C . ASN B 1 78 ? 17.796 -29.820 53.011 1.00 36.63 101 ASN B C 1
ATOM 2709 O O . ASN B 1 78 ? 18.516 -30.466 52.250 1.00 36.08 101 ASN B O 1
ATOM 2714 N N . GLY B 1 79 ? 18.234 -29.327 54.163 1.00 34.47 102 GLY B N 1
ATOM 2715 C CA . GLY B 1 79 ? 19.609 -29.556 54.564 1.00 31.08 102 GLY B CA 1
ATOM 2716 C C . GLY B 1 79 ? 20.535 -28.458 54.077 1.00 30.14 102 GLY B C 1
ATOM 2717 O O . GLY B 1 79 ? 21.752 -28.544 54.240 1.00 30.69 102 GLY B O 1
ATOM 2718 N N . THR B 1 80 ? 19.967 -27.429 53.460 1.00 28.30 103 THR B N 1
ATOM 2719 C CA . THR B 1 80 ? 20.758 -26.298 52.972 1.00 28.91 103 THR B CA 1
ATOM 2720 C C . THR B 1 80 ? 21.396 -25.607 54.179 1.00 26.51 103 THR B C 1
ATOM 2721 O O . THR B 1 80 ? 22.521 -25.115 54.108 1.00 25.43 103 THR B O 1
ATOM 2725 N N . ILE B 1 81 ? 20.648 -25.568 55.279 1.00 25.03 104 ILE B N 1
ATOM 2726 C CA . ILE B 1 81 ? 21.119 -24.990 56.538 1.00 23.95 104 ILE B CA 1
ATOM 2727 C C . ILE B 1 81 ? 20.730 -25.965 57.640 1.00 23.76 104 ILE B C 1
ATOM 2728 O O . ILE B 1 81 ? 19.852 -26.811 57.443 1.00 22.87 104 ILE B O 1
ATOM 2733 N N . ASP B 1 82 ? 21.386 -25.851 58.792 1.00 25.00 105 ASP B N 1
ATOM 2734 C CA . ASP B 1 82 ? 21.109 -26.737 59.917 1.00 24.84 105 ASP B CA 1
ATOM 2735 C C . ASP B 1 82 ? 20.393 -26.012 61.042 1.00 23.32 105 ASP B C 1
ATOM 2736 O O . ASP B 1 82 ? 19.858 -26.638 61.951 1.00 24.92 105 ASP B O 1
ATOM 2741 N N . LEU B 1 83 ? 20.395 -24.687 60.978 1.00 23.39 106 LEU B N 1
ATOM 2742 C CA . LEU B 1 83 ? 19.723 -23.877 61.979 1.00 22.15 106 LEU B CA 1
ATOM 2743 C C . LEU B 1 83 ? 19.272 -22.561 61.387 1.00 21.00 106 LEU B C 1
ATOM 2744 O O . LEU B 1 83 ? 19.880 -22.046 60.443 1.00 20.89 106 LEU B O 1
ATOM 2749 N N . ILE B 1 84 ? 18.204 -22.028 61.966 1.00 19.09 107 ILE B N 1
ATOM 2750 C CA . ILE B 1 84 ? 17.647 -20.740 61.595 1.00 21.41 107 ILE B CA 1
ATOM 2751 C C . ILE B 1 84 ? 17.898 -19.913 62.852 1.00 21.05 107 ILE B C 1
ATOM 2752 O O . ILE B 1 84 ? 17.238 -20.122 63.870 1.00 21.65 107 ILE B O 1
ATOM 2757 N N . TRP B 1 85 ? 18.851 -18.987 62.781 1.00 20.00 108 TRP B N 1
ATOM 2758 C CA . TRP B 1 85 ? 19.222 -18.172 63.937 1.00 21.16 108 TRP B CA 1
ATOM 2759 C C . TRP B 1 85 ? 19.447 -16.724 63.510 1.00 20.94 108 TRP B C 1
ATOM 2760 O O . TRP B 1 85 ? 20.519 -16.388 63.017 1.00 22.43 108 TRP B O 1
ATOM 2771 N N . ASN B 1 86 ? 18.446 -15.873 63.721 1.00 22.15 109 ASN B N 1
ATOM 2772 C CA . ASN B 1 86 ? 18.523 -14.474 63.319 1.00 22.57 109 ASN B CA 1
ATOM 2773 C C . ASN B 1 86 ? 17.224 -13.801 63.757 1.00 23.90 109 ASN B C 1
ATOM 2774 O O . ASN B 1 86 ? 16.379 -13.440 62.929 1.00 24.04 109 ASN B O 1
ATOM 2779 N N . GLY B 1 87 ? 17.063 -13.646 65.068 1.00 23.09 110 GLY B N 1
ATOM 2780 C CA . GLY B 1 87 ? 15.856 -13.036 65.589 1.00 24.49 110 GLY B CA 1
ATOM 2781 C C . GLY B 1 87 ? 14.665 -13.859 65.152 1.00 25.29 110 GLY B C 1
ATOM 2782 O O . GLY B 1 87 ? 13.641 -13.326 64.738 1.00 27.58 110 GLY B O 1
ATOM 2783 N N . TYR B 1 88 ? 14.817 -15.174 65.229 1.00 25.87 111 TYR B N 1
ATOM 2784 C CA . TYR B 1 88 ? 13.762 -16.100 64.846 1.00 27.73 111 TYR B CA 1
ATOM 2785 C C . TYR B 1 88 ? 12.914 -16.303 66.097 1.00 29.79 111 TYR B C 1
ATOM 2786 O O . TYR B 1 88 ? 13.378 -16.049 67.208 1.00 30.91 111 TYR B O 1
ATOM 2795 N N . SER B 1 89 ? 11.678 -16.751 65.921 1.00 33.24 112 SER B N 1
ATOM 2796 C CA . SER B 1 89 ? 10.778 -16.955 67.050 1.00 36.55 112 SER B CA 1
ATOM 2797 C C . SER B 1 89 ? 9.776 -18.069 66.794 1.00 38.30 112 SER B C 1
ATOM 2798 O O . SER B 1 89 ? 9.514 -18.431 65.649 1.00 37.89 112 SER B O 1
ATOM 2801 N N . VAL B 1 90 ? 9.208 -18.598 67.872 1.00 40.66 113 VAL B N 1
ATOM 2802 C CA . VAL B 1 90 ? 8.240 -19.676 67.763 1.00 43.04 113 VAL B CA 1
ATOM 2803 C C . VAL B 1 90 ? 6.879 -19.210 67.265 1.00 44.97 113 VAL B C 1
ATOM 2804 O O . VAL B 1 90 ? 6.340 -18.198 67.715 1.00 46.05 113 VAL B O 1
ATOM 2808 N N . THR B 1 91 ? 6.342 -19.973 66.321 1.00 47.43 114 THR B N 1
ATOM 2809 C CA . THR B 1 91 ? 5.036 -19.735 65.722 1.00 48.62 114 THR B CA 1
ATOM 2810 C C . THR B 1 91 ? 4.468 -21.128 65.505 1.00 48.84 114 THR B C 1
ATOM 2811 O O . THR B 1 91 ? 5.187 -22.017 65.056 1.00 48.24 114 THR B O 1
ATOM 2815 N N . ASP B 1 92 ? 3.196 -21.334 65.829 1.00 50.04 115 ASP B N 1
ATOM 2816 C CA . ASP B 1 92 ? 2.615 -22.658 65.644 1.00 51.02 115 ASP B CA 1
ATOM 2817 C C . ASP B 1 92 ? 2.790 -23.147 64.207 1.00 49.78 115 ASP B C 1
ATOM 2818 O O . ASP B 1 92 ? 2.901 -24.348 63.966 1.00 50.34 115 ASP B O 1
ATOM 2823 N N . GLU B 1 93 ? 2.833 -22.222 63.254 1.00 48.95 116 GLU B N 1
ATOM 2824 C CA . GLU B 1 93 ? 3.026 -22.607 61.860 1.00 47.98 116 GLU B CA 1
ATOM 2825 C C . GLU B 1 93 ? 4.479 -23.032 61.632 1.00 46.08 116 GLU B C 1
ATOM 2826 O O . GLU B 1 93 ? 4.755 -23.968 60.884 1.00 45.13 116 GLU B O 1
ATOM 2832 N N . ARG B 1 94 ? 5.405 -22.337 62.284 1.00 43.62 117 ARG B N 1
ATOM 2833 C CA . ARG B 1 94 ? 6.823 -22.648 62.158 1.00 40.57 117 ARG B CA 1
ATOM 2834 C C . ARG B 1 94 ? 7.145 -23.958 62.865 1.00 39.94 117 ARG B C 1
ATOM 2835 O O . ARG B 1 94 ? 8.058 -24.687 62.471 1.00 37.29 117 ARG B O 1
ATOM 2843 N N . LYS B 1 95 ? 6.380 -24.254 63.911 1.00 40.28 118 LYS B N 1
ATOM 2844 C CA . LYS B 1 95 ? 6.562 -25.477 64.677 1.00 40.71 118 LYS B CA 1
ATOM 2845 C C . LYS B 1 95 ? 6.232 -26.673 63.794 1.00 41.11 118 LYS B C 1
ATOM 2846 O O . LYS B 1 95 ? 6.490 -27.815 64.157 1.00 39.97 118 LYS B O 1
ATOM 2852 N N . GLN B 1 96 ? 5.655 -26.399 62.629 1.00 41.22 119 GLN B N 1
ATOM 2853 C CA . GLN B 1 96 ? 5.316 -27.455 61.683 1.00 42.78 119 GLN B CA 1
ATOM 2854 C C . GLN B 1 96 ? 6.584 -27.973 61.012 1.00 41.75 119 GLN B C 1
ATOM 2855 O O . GLN B 1 96 ? 6.666 -29.144 60.650 1.00 41.41 119 GLN B O 1
ATOM 2861 N N . SER B 1 97 ? 7.574 -27.097 60.860 1.00 39.42 120 SER B N 1
ATOM 2862 C CA . SER B 1 97 ? 8.821 -27.467 60.203 1.00 39.71 120 SER B CA 1
ATOM 2863 C C . SER B 1 97 ? 10.054 -27.571 61.097 1.00 38.64 120 SER B C 1
ATOM 2864 O O . SER B 1 97 ? 11.088 -28.072 60.658 1.00 38.27 120 SER B O 1
ATOM 2867 N N . ALA B 1 98 ? 9.965 -27.112 62.342 1.00 37.28 121 ALA B N 1
ATOM 2868 C CA . ALA B 1 98 ? 11.141 -27.167 63.197 1.00 35.09 121 ALA B CA 1
ATOM 2869 C C . ALA B 1 98 ? 10.897 -27.241 64.695 1.00 34.42 121 ALA B C 1
ATOM 2870 O O . ALA B 1 98 ? 9.814 -26.935 65.189 1.00 33.72 121 ALA B O 1
ATOM 2872 N N . ASP B 1 99 ? 11.930 -27.673 65.405 1.00 32.59 122 ASP B N 1
ATOM 2873 C CA . ASP B 1 99 ? 11.892 -27.736 66.857 1.00 33.91 122 ASP B CA 1
ATOM 2874 C C . ASP B 1 99 ? 12.683 -26.501 67.261 1.00 33.43 122 ASP B C 1
ATOM 2875 O O . ASP B 1 99 ? 13.504 -26.007 66.485 1.00 31.65 122 ASP B O 1
ATOM 2880 N N . PHE B 1 100 ? 12.440 -25.996 68.462 1.00 33.18 123 PHE B N 1
ATOM 2881 C CA . PHE B 1 100 ? 13.131 -24.799 68.918 1.00 32.50 123 PHE B CA 1
ATOM 2882 C C . PHE B 1 100 ? 13.919 -24.981 70.201 1.00 32.65 123 PHE B C 1
ATOM 2883 O O . PHE B 1 100 ? 13.703 -25.922 70.966 1.00 32.29 123 PHE B O 1
ATOM 2891 N N . THR B 1 101 ? 14.847 -24.058 70.418 1.00 30.16 124 THR B N 1
ATOM 2892 C CA . THR B 1 101 ? 15.655 -24.051 71.622 1.00 28.59 124 THR B CA 1
ATOM 2893 C C . THR B 1 101 ? 14.823 -23.237 72.596 1.00 29.71 124 THR B C 1
ATOM 2894 O O . THR B 1 101 ? 13.747 -22.745 72.246 1.00 28.48 124 THR B O 1
ATOM 2898 N N . GLU B 1 102 ? 15.328 -23.080 73.814 1.00 31.79 125 GLU B N 1
ATOM 2899 C CA . GLU B 1 102 ? 14.650 -22.250 74.802 1.00 33.53 125 GLU B CA 1
ATOM 2900 C C . GLU B 1 102 ? 14.863 -20.820 74.310 1.00 33.44 125 GLU B C 1
ATOM 2901 O O . GLU B 1 102 ? 15.864 -20.536 73.646 1.00 32.66 125 GLU B O 1
ATOM 2907 N N . PRO B 1 103 ? 13.925 -19.907 74.606 1.00 34.11 126 PRO B N 1
ATOM 2908 C CA . PRO B 1 103 ? 14.107 -18.525 74.153 1.00 33.57 126 PRO B CA 1
ATOM 2909 C C . PRO B 1 103 ? 15.354 -17.942 74.810 1.00 33.44 126 PRO B C 1
ATOM 2910 O O . PRO B 1 103 ? 15.627 -18.224 75.978 1.00 33.40 126 PRO B O 1
ATOM 2914 N N . TYR B 1 104 ? 16.123 -17.141 74.073 1.00 30.90 127 TYR B N 1
ATOM 2915 C CA . TYR B 1 104 ? 17.332 -16.563 74.652 1.00 29.32 127 TYR B CA 1
ATOM 2916 C C . TYR B 1 104 ? 17.215 -15.062 74.895 1.00 27.72 127 TYR B C 1
ATOM 2917 O O . TYR B 1 104 ? 17.994 -14.489 75.650 1.00 28.24 127 TYR B O 1
ATOM 2934 N N . VAL B 1 106 ? 14.057 -11.691 75.000 1.00 31.01 129 VAL B N 1
ATOM 2935 C CA . VAL B 1 106 ? 12.693 -11.226 74.810 1.00 32.23 129 VAL B CA 1
ATOM 2936 C C . VAL B 1 106 ? 12.718 -9.873 74.117 1.00 32.32 129 VAL B C 1
ATOM 2937 O O . VAL B 1 106 ? 13.354 -8.930 74.594 1.00 31.18 129 VAL B O 1
ATOM 2941 N N . ASN B 1 107 ? 12.052 -9.784 72.975 1.00 32.14 130 ASN B N 1
ATOM 2942 C CA . ASN B 1 107 ? 11.998 -8.527 72.254 1.00 32.76 130 ASN B CA 1
ATOM 2943 C C . ASN B 1 107 ? 10.606 -7.974 72.471 1.00 34.08 130 ASN B C 1
ATOM 2944 O O . ASN B 1 107 ? 9.699 -8.209 71.678 1.00 36.24 130 ASN B O 1
ATOM 2949 N N . GLU B 1 108 ? 10.441 -7.256 73.571 1.00 34.78 131 GLU B N 1
ATOM 2950 C CA . GLU B 1 108 ? 9.157 -6.674 73.906 1.00 36.71 131 GLU B CA 1
ATOM 2951 C C . GLU B 1 108 ? 9.096 -5.242 73.405 1.00 34.78 131 GLU B C 1
ATOM 2952 O O . GLU B 1 108 ? 10.107 -4.657 73.019 1.00 32.71 131 GLU B O 1
ATOM 2958 N N . GLN B 1 109 ? 7.896 -4.686 73.394 1.00 33.48 132 GLN B N 1
ATOM 2959 C CA . GLN B 1 109 ? 7.722 -3.314 72.974 1.00 32.73 132 GLN B CA 1
ATOM 2960 C C . GLN B 1 109 ? 8.062 -2.466 74.186 1.00 30.75 132 GLN B C 1
ATOM 2961 O O . GLN B 1 109 ? 7.564 -2.726 75.277 1.00 31.61 132 GLN B O 1
ATOM 2967 N N . VAL B 1 110 ? 8.920 -1.467 74.001 1.00 29.60 133 VAL B N 1
ATOM 2968 C CA . VAL B 1 110 ? 9.302 -0.591 75.100 1.00 28.05 133 VAL B CA 1
ATOM 2969 C C . VAL B 1 110 ? 8.892 0.860 74.881 1.00 28.03 133 VAL B C 1
ATOM 2970 O O . VAL B 1 110 ? 8.858 1.353 73.753 1.00 27.55 133 VAL B O 1
ATOM 2974 N N . LEU B 1 111 ? 8.576 1.539 75.977 1.00 27.73 134 LEU B N 1
ATOM 2975 C CA . LEU B 1 111 ? 8.210 2.946 75.932 1.00 27.39 134 LEU B CA 1
ATOM 2976 C C . LEU B 1 111 ? 9.490 3.717 76.236 1.00 27.96 134 LEU B C 1
ATOM 2977 O O . LEU B 1 111 ? 10.133 3.474 77.257 1.00 27.69 134 LEU B O 1
ATOM 2982 N N . VAL B 1 112 ? 9.872 4.621 75.342 1.00 27.65 135 VAL B N 1
ATOM 2983 C CA . VAL B 1 112 ? 11.080 5.418 75.531 1.00 28.89 135 VAL B CA 1
ATOM 2984 C C . VAL B 1 112 ? 10.712 6.887 75.774 1.00 29.80 135 VAL B C 1
ATOM 2985 O O . VAL B 1 112 ? 9.918 7.467 75.029 1.00 29.14 135 VAL B O 1
ATOM 2989 N N . THR B 1 113 ? 11.282 7.475 76.823 1.00 30.42 136 THR B N 1
ATOM 2990 C CA . THR B 1 113 ? 11.032 8.875 77.163 1.00 31.06 136 THR B CA 1
ATOM 2991 C C . THR B 1 113 ? 12.334 9.512 77.625 1.00 31.17 136 THR B C 1
ATOM 2992 O O . THR B 1 113 ? 13.264 8.811 78.023 1.00 31.76 136 THR B O 1
ATOM 2996 N N . LYS B 1 114 ? 12.413 10.837 77.563 1.00 31.08 137 LYS B N 1
ATOM 2997 C CA . LYS B 1 114 ? 13.622 11.508 78.014 1.00 31.92 137 LYS B CA 1
ATOM 2998 C C . LYS B 1 114 ? 13.628 11.459 79.536 1.00 32.12 137 LYS B C 1
ATOM 2999 O O . LYS B 1 114 ? 12.593 11.655 80.169 1.00 31.89 137 LYS B O 1
ATOM 3005 N N . LYS B 1 115 ? 14.790 11.186 80.114 1.00 34.91 138 LYS B N 1
ATOM 3006 C CA . LYS B 1 115 ? 14.923 11.143 81.566 1.00 37.81 138 LYS B CA 1
ATOM 3007 C C . LYS B 1 115 ? 14.390 12.444 82.159 1.00 38.30 138 LYS B C 1
ATOM 3008 O O . LYS B 1 115 ? 13.738 12.438 83.205 1.00 38.34 138 LYS B O 1
ATOM 3014 N N . SER B 1 116 ? 14.652 13.551 81.466 1.00 39.24 139 SER B N 1
ATOM 3015 C CA . SER B 1 116 ? 14.221 14.876 81.902 1.00 38.71 139 SER B CA 1
ATOM 3016 C C . SER B 1 116 ? 12.712 15.081 81.812 1.00 39.95 139 SER B C 1
ATOM 3017 O O . SER B 1 116 ? 12.168 16.008 82.413 1.00 40.59 139 SER B O 1
ATOM 3020 N N . SER B 1 117 ? 12.030 14.223 81.062 1.00 38.07 140 SER B N 1
ATOM 3021 C CA . SER B 1 117 ? 10.590 14.358 80.917 1.00 37.83 140 SER B CA 1
ATOM 3022 C C . SER B 1 117 ? 9.880 14.044 82.227 1.00 37.80 140 SER B C 1
ATOM 3023 O O . SER B 1 117 ? 8.816 14.595 82.517 1.00 37.38 140 SER B O 1
ATOM 3026 N N . GLY B 1 118 ? 10.472 13.152 83.013 1.00 38.21 141 GLY B N 1
ATOM 3027 C CA . GLY B 1 118 ? 9.869 12.771 84.275 1.00 38.52 141 GLY B CA 1
ATOM 3028 C C . GLY B 1 118 ? 8.833 11.682 84.067 1.00 39.02 141 GLY B C 1
ATOM 3029 O O . GLY B 1 118 ? 8.103 11.314 84.989 1.00 38.85 141 GLY B O 1
ATOM 3030 N N . ILE B 1 119 ? 8.756 11.170 82.842 1.00 38.14 142 ILE B N 1
ATOM 3031 C CA . ILE B 1 119 ? 7.805 10.114 82.533 1.00 37.18 142 ILE B CA 1
ATOM 3032 C C . ILE B 1 119 ? 8.500 8.777 82.743 1.00 37.86 142 ILE B C 1
ATOM 3033 O O . ILE B 1 119 ? 8.989 8.166 81.798 1.00 38.49 142 ILE B O 1
ATOM 3038 N N . ASP B 1 120 ? 8.554 8.334 83.995 1.00 39.22 143 ASP B N 1
ATOM 3039 C CA . ASP B 1 120 ? 9.208 7.078 84.334 1.00 39.59 143 ASP B CA 1
ATOM 3040 C C . ASP B 1 120 ? 8.244 5.918 84.544 1.00 38.92 143 ASP B C 1
ATOM 3041 O O . ASP B 1 120 ? 8.561 4.956 85.244 1.00 39.54 143 ASP B O 1
ATOM 3046 N N . SER B 1 121 ? 7.063 6.013 83.949 1.00 38.04 144 SER B N 1
ATOM 3047 C CA . SER B 1 121 ? 6.079 4.945 84.046 1.00 37.82 144 SER B CA 1
ATOM 3048 C C . SER B 1 121 ? 5.133 5.015 82.852 1.00 37.95 144 SER B C 1
ATOM 3049 O O . SER B 1 121 ? 4.870 6.091 82.320 1.00 37.60 144 SER B O 1
ATOM 3052 N N . VAL B 1 122 ? 4.636 3.862 82.427 1.00 38.63 145 VAL B N 1
ATOM 3053 C CA . VAL B 1 122 ? 3.725 3.808 81.299 1.00 38.93 145 VAL B CA 1
ATOM 3054 C C . VAL B 1 122 ? 2.486 4.643 81.606 1.00 40.12 145 VAL B C 1
ATOM 3055 O O . VAL B 1 122 ? 1.994 5.379 80.751 1.00 40.71 145 VAL B O 1
ATOM 3059 N N . ALA B 1 123 ? 1.988 4.528 82.833 1.00 40.16 146 ALA B N 1
ATOM 3060 C CA . ALA B 1 123 ? 0.808 5.277 83.244 1.00 39.71 146 ALA B CA 1
ATOM 3061 C C . ALA B 1 123 ? 1.092 6.774 83.192 1.00 38.69 146 ALA B C 1
ATOM 3062 O O . ALA B 1 123 ? 0.174 7.584 83.067 1.00 39.75 146 ALA B O 1
ATOM 3064 N N . GLY B 1 124 ? 2.368 7.135 83.277 1.00 36.78 147 GLY B N 1
ATOM 3065 C CA . GLY B 1 124 ? 2.749 8.535 83.235 1.00 35.20 147 GLY B CA 1
ATOM 3066 C C . GLY B 1 124 ? 2.533 9.176 81.877 1.00 35.34 147 GLY B C 1
ATOM 3067 O O . GLY B 1 124 ? 2.758 10.378 81.703 1.00 34.44 147 GLY B O 1
ATOM 3076 N N . ALA B 1 126 ? -0.305 9.424 80.531 1.00 36.19 149 ALA B N 1
ATOM 3077 C CA . ALA B 1 126 ? -1.658 9.955 80.529 1.00 36.52 149 ALA B CA 1
ATOM 3078 C C . ALA B 1 126 ? -1.662 11.376 79.993 1.00 37.15 149 ALA B C 1
ATOM 3079 O O . ALA B 1 126 ? -0.947 12.245 80.497 1.00 38.26 149 ALA B O 1
ATOM 3081 N N . GLY B 1 127 ? -2.466 11.603 78.960 1.00 37.07 150 GLY B N 1
ATOM 3082 C CA . GLY B 1 127 ? -2.560 12.929 78.378 1.00 36.66 150 GLY B CA 1
ATOM 3083 C C . GLY B 1 127 ? -1.324 13.373 77.616 1.00 36.82 150 GLY B C 1
ATOM 3084 O O . GLY B 1 127 ? -1.249 14.522 77.184 1.00 36.45 150 GLY B O 1
ATOM 3085 N N . LYS B 1 128 ? -0.355 12.475 77.452 1.00 34.75 151 LYS B N 1
ATOM 3086 C CA . LYS B 1 128 ? 0.871 12.802 76.725 1.00 35.39 151 LYS B CA 1
ATOM 3087 C C . LYS B 1 128 ? 0.811 12.296 75.273 1.00 34.90 151 LYS B C 1
ATOM 3088 O O . LYS B 1 128 ? -0.020 11.448 74.933 1.00 33.40 151 LYS B O 1
ATOM 3094 N N . THR B 1 129 ? 1.695 12.818 74.425 1.00 34.21 152 THR B N 1
ATOM 3095 C CA . THR B 1 129 ? 1.737 12.427 73.016 1.00 33.91 152 THR B CA 1
ATOM 3096 C C . THR B 1 129 ? 2.688 11.259 72.778 1.00 32.64 152 THR B C 1
ATOM 3097 O O . THR B 1 129 ? 3.856 11.296 73.183 1.00 31.83 152 THR B O 1
ATOM 3101 N N . LEU B 1 130 ? 2.181 10.232 72.101 1.00 31.50 153 LEU B N 1
ATOM 3102 C CA . LEU B 1 130 ? 2.958 9.034 71.808 1.00 31.00 153 LEU B CA 1
ATOM 3103 C C . LEU B 1 130 ? 3.313 8.888 70.337 1.00 29.59 153 LEU B C 1
ATOM 3104 O O . LEU B 1 130 ? 2.489 9.135 69.458 1.00 28.67 153 LEU B O 1
ATOM 3109 N N . GLY B 1 131 ? 4.549 8.471 70.084 1.00 30.27 154 GLY B N 1
ATOM 3110 C CA . GLY B 1 131 ? 5.002 8.256 68.726 1.00 30.84 154 GLY B CA 1
ATOM 3111 C C . GLY B 1 131 ? 5.317 6.784 68.537 1.00 31.89 154 GLY B C 1
ATOM 3112 O O . GLY B 1 131 ? 5.610 6.073 69.500 1.00 30.66 154 GLY B O 1
ATOM 3113 N N . ALA B 1 132 ? 5.244 6.311 67.300 1.00 32.17 155 ALA B N 1
ATOM 3114 C CA . ALA B 1 132 ? 5.545 4.917 67.016 1.00 32.73 155 ALA B CA 1
ATOM 3115 C C . ALA B 1 132 ? 5.963 4.756 65.561 1.00 33.28 155 ALA B C 1
ATOM 3116 O O . ALA B 1 132 ? 5.847 5.685 64.758 1.00 31.92 155 ALA B O 1
ATOM 3118 N N . GLN B 1 133 ? 6.458 3.571 65.231 1.00 34.53 156 GLN B N 1
ATOM 3119 C CA . GLN B 1 133 ? 6.912 3.274 63.881 1.00 37.19 156 GLN B CA 1
ATOM 3120 C C . GLN B 1 133 ? 5.778 2.774 62.986 1.00 35.73 156 GLN B C 1
ATOM 3121 O O . GLN B 1 133 ? 5.041 1.865 63.352 1.00 37.47 156 GLN B O 1
ATOM 3127 N N . ALA B 1 134 ? 5.643 3.376 61.812 1.00 37.57 157 ALA B N 1
ATOM 3128 C CA . ALA B 1 134 ? 4.606 2.971 60.872 1.00 37.08 157 ALA B CA 1
ATOM 3129 C C . ALA B 1 134 ? 4.708 1.474 60.572 1.00 37.71 157 ALA B C 1
ATOM 3130 O O . ALA B 1 134 ? 5.800 0.949 60.348 1.00 37.47 157 ALA B O 1
ATOM 3132 N N . GLY B 1 135 ? 3.563 0.797 60.585 1.00 38.25 158 GLY B N 1
ATOM 3133 C CA . GLY B 1 135 ? 3.517 -0.628 60.298 1.00 38.89 158 GLY B CA 1
ATOM 3134 C C . GLY B 1 135 ? 4.360 -1.533 61.176 1.00 40.14 158 GLY B C 1
ATOM 3135 O O . GLY B 1 135 ? 4.714 -2.640 60.769 1.00 39.68 158 GLY B O 1
ATOM 3136 N N . SER B 1 136 ? 4.682 -1.079 62.382 1.00 39.72 159 SER B N 1
ATOM 3137 C CA . SER B 1 136 ? 5.488 -1.882 63.296 1.00 39.51 159 SER B CA 1
ATOM 3138 C C . SER B 1 136 ? 4.578 -2.695 64.202 1.00 38.96 159 SER B C 1
ATOM 3139 O O . SER B 1 136 ? 3.380 -2.423 64.289 1.00 40.48 159 SER B O 1
ATOM 3142 N N . SER B 1 137 ? 5.146 -3.691 64.874 1.00 38.55 160 SER B N 1
ATOM 3143 C CA . SER B 1 137 ? 4.373 -4.521 65.787 1.00 39.00 160 SER B CA 1
ATOM 3144 C C . SER B 1 137 ? 3.899 -3.655 66.956 1.00 37.85 160 SER B C 1
ATOM 3145 O O . SER B 1 137 ? 2.892 -3.956 67.602 1.00 37.12 160 SER B O 1
ATOM 3148 N N . GLY B 1 138 ? 4.631 -2.575 67.215 1.00 36.34 161 GLY B N 1
ATOM 3149 C CA . GLY B 1 138 ? 4.261 -1.668 68.288 1.00 36.38 161 GLY B CA 1
ATOM 3150 C C . GLY B 1 138 ? 2.967 -0.955 67.945 1.00 35.51 161 GLY B C 1
ATOM 3151 O O . GLY B 1 138 ? 2.097 -0.774 68.797 1.00 35.14 161 GLY B O 1
ATOM 3152 N N . TYR B 1 139 ? 2.843 -0.544 66.687 1.00 36.79 162 TYR B N 1
ATOM 3153 C CA . TYR B 1 139 ? 1.642 0.133 66.221 1.00 37.80 162 TYR B CA 1
ATOM 3154 C C . TYR B 1 139 ? 0.439 -0.789 66.428 1.00 38.53 162 TYR B C 1
ATOM 3155 O O . TYR B 1 139 ? -0.578 -0.374 66.971 1.00 38.65 162 TYR B O 1
ATOM 3164 N N . ASP B 1 140 ? 0.573 -2.045 66.004 1.00 39.93 163 ASP B N 1
ATOM 3165 C CA . ASP B 1 140 ? -0.503 -3.022 66.134 1.00 40.83 163 ASP B CA 1
ATOM 3166 C C . ASP B 1 140 ? -0.865 -3.346 67.578 1.00 40.73 163 ASP B C 1
ATOM 3167 O O . ASP B 1 140 ? -2.044 -3.511 67.907 1.00 39.87 163 ASP B O 1
ATOM 3172 N N . ALA B 1 141 ? 0.139 -3.448 68.443 1.00 40.65 164 ALA B N 1
ATOM 3173 C CA . ALA B 1 141 ? -0.120 -3.751 69.845 1.00 39.64 164 ALA B CA 1
ATOM 3174 C C . ALA B 1 141 ? -0.855 -2.581 70.479 1.00 39.97 164 ALA B C 1
ATOM 3175 O O . ALA B 1 141 ? -1.726 -2.765 71.325 1.00 40.44 164 ALA B O 1
ATOM 3177 N N . PHE B 1 142 ? -0.499 -1.375 70.054 1.00 39.47 165 PHE B N 1
ATOM 3178 C CA . PHE B 1 142 ? -1.115 -0.159 70.569 1.00 39.80 165 PHE B CA 1
ATOM 3179 C C . PHE B 1 142 ? -2.630 -0.219 70.439 1.00 40.85 165 PHE B C 1
ATOM 3180 O O . PHE B 1 142 ? -3.350 0.130 71.373 1.00 41.55 165 PHE B O 1
ATOM 3188 N N . ASN B 1 143 ? -3.103 -0.663 69.278 1.00 41.37 166 ASN B N 1
ATOM 3189 C CA . ASN B 1 143 ? -4.535 -0.775 69.018 1.00 44.12 166 ASN B CA 1
ATOM 3190 C C . ASN B 1 143 ? -5.130 -2.049 69.617 1.00 45.74 166 ASN B C 1
ATOM 3191 O O . ASN B 1 143 ? -6.208 -2.017 70.207 1.00 46.76 166 ASN B O 1
ATOM 3196 N N . ALA B 1 144 ? -4.422 -3.165 69.461 1.00 47.11 167 ALA B N 1
ATOM 3197 C CA . ALA B 1 144 ? -4.878 -4.458 69.971 1.00 47.42 167 ALA B CA 1
ATOM 3198 C C . ALA B 1 144 ? -5.226 -4.421 71.454 1.00 47.64 167 ALA B C 1
ATOM 3199 O O . ALA B 1 144 ? -6.259 -4.947 71.868 1.00 47.89 167 ALA B O 1
ATOM 3201 N N . SER B 1 145 ? -4.356 -3.807 72.250 1.00 46.88 168 SER B N 1
ATOM 3202 C CA . SER B 1 145 ? -4.569 -3.698 73.689 1.00 46.84 168 SER B CA 1
ATOM 3203 C C . SER B 1 145 ? -4.646 -2.220 74.081 1.00 46.54 168 SER B C 1
ATOM 3204 O O . SER B 1 145 ? -3.726 -1.681 74.692 1.00 46.69 168 SER B O 1
ATOM 3207 N N . PRO B 1 146 ? -5.766 -1.557 73.749 1.00 47.25 169 PRO B N 1
ATOM 3208 C CA . PRO B 1 146 ? -6.017 -0.139 74.031 1.00 47.05 169 PRO B CA 1
ATOM 3209 C C . PRO B 1 146 ? -5.846 0.291 75.482 1.00 47.08 169 PRO B C 1
ATOM 3210 O O . PRO B 1 146 ? -5.377 1.394 75.757 1.00 46.79 169 PRO B O 1
ATOM 3214 N N . LYS B 1 147 ? -6.225 -0.578 76.408 1.00 47.37 170 LYS B N 1
ATOM 3215 C CA . LYS B 1 147 ? -6.118 -0.257 77.823 1.00 47.83 170 LYS B CA 1
ATOM 3216 C C . LYS B 1 147 ? -4.690 0.073 78.249 1.00 46.23 170 LYS B C 1
ATOM 3217 O O . LYS B 1 147 ? -4.487 0.820 79.206 1.00 46.62 170 LYS B O 1
ATOM 3223 N N . ILE B 1 148 ? -3.704 -0.467 77.536 1.00 45.32 171 ILE B N 1
ATOM 3224 C CA . ILE B 1 148 ? -2.301 -0.219 77.871 1.00 43.39 171 ILE B CA 1
ATOM 3225 C C . ILE B 1 148 ? -1.864 1.233 77.652 1.00 43.44 171 ILE B C 1
ATOM 3226 O O . ILE B 1 148 ? -1.354 1.869 78.571 1.00 42.75 171 ILE B O 1
ATOM 3231 N N . LEU B 1 149 ? -2.055 1.754 76.440 1.00 42.41 172 LEU B N 1
ATOM 3232 C CA . LEU B 1 149 ? -1.655 3.129 76.140 1.00 41.39 172 LEU B CA 1
ATOM 3233 C C . LEU B 1 149 ? -2.685 3.977 75.403 1.00 41.25 172 LEU B C 1
ATOM 3234 O O . LEU B 1 149 ? -2.799 5.170 75.672 1.00 39.82 172 LEU B O 1
ATOM 3239 N N . LYS B 1 150 ? -3.420 3.372 74.473 1.00 43.38 173 LYS B N 1
ATOM 3240 C CA . LYS B 1 150 ? -4.431 4.101 73.708 1.00 46.05 173 LYS B CA 1
ATOM 3241 C C . LYS B 1 150 ? -5.365 4.928 74.573 1.00 46.63 173 LYS B C 1
ATOM 3242 O O . LYS B 1 150 ? -5.512 6.130 74.363 1.00 46.65 173 LYS B O 1
ATOM 3248 N N . ASP B 1 151 ? -6.009 4.274 75.535 1.00 48.06 174 ASP B N 1
ATOM 3249 C CA . ASP B 1 151 ? -6.948 4.946 76.428 1.00 49.09 174 ASP B CA 1
ATOM 3250 C C . ASP B 1 151 ? -6.228 5.766 77.481 1.00 48.95 174 ASP B C 1
ATOM 3251 O O . ASP B 1 151 ? -6.773 6.016 78.554 1.00 51.10 174 ASP B O 1
ATOM 3256 N N . VAL B 1 152 ? -5.008 6.184 77.184 1.00 47.09 175 VAL B N 1
ATOM 3257 C CA . VAL B 1 152 ? -4.243 6.957 78.148 1.00 45.53 175 VAL B CA 1
ATOM 3258 C C . VAL B 1 152 ? -3.599 8.175 77.512 1.00 43.59 175 VAL B C 1
ATOM 3259 O O . VAL B 1 152 ? -3.710 9.286 78.022 1.00 42.39 175 VAL B O 1
ATOM 3263 N N . VAL B 1 153 ? -2.928 7.954 76.387 1.00 41.28 176 VAL B N 1
ATOM 3264 C CA . VAL B 1 153 ? -2.240 9.019 75.679 1.00 39.51 176 VAL B CA 1
ATOM 3265 C C . VAL B 1 153 ? -3.201 10.037 75.079 1.00 39.91 176 VAL B C 1
ATOM 3266 O O . VAL B 1 153 ? -4.388 9.762 74.903 1.00 38.89 176 VAL B O 1
ATOM 3270 N N . ALA B 1 154 ? -2.670 11.213 74.766 1.00 40.40 177 ALA B N 1
ATOM 3271 C CA . ALA B 1 154 ? -3.459 12.292 74.185 1.00 42.45 177 ALA B CA 1
ATOM 3272 C C . ALA B 1 154 ? -4.015 11.901 72.827 1.00 43.50 177 ALA B C 1
ATOM 3273 O O . ALA B 1 154 ? -3.311 11.313 72.004 1.00 43.22 177 ALA B O 1
ATOM 3275 N N . ASN B 1 155 ? -5.283 12.229 72.601 1.00 45.14 178 ASN B N 1
ATOM 3276 C CA . ASN B 1 155 ? -5.938 11.947 71.329 1.00 47.26 178 ASN B CA 1
ATOM 3277 C C . ASN B 1 155 ? -6.189 10.470 71.050 1.00 47.02 178 ASN B C 1
ATOM 3278 O O . ASN B 1 155 ? -6.614 10.110 69.955 1.00 46.81 178 ASN B O 1
ATOM 3283 N N . GLN B 1 156 ? -5.919 9.616 72.030 1.00 47.61 179 GLN B N 1
ATOM 3284 C CA . GLN B 1 156 ? -6.149 8.182 71.869 1.00 48.14 179 GLN B CA 1
ATOM 3285 C C . GLN B 1 156 ? -5.499 7.639 70.596 1.00 46.54 179 GLN B C 1
ATOM 3286 O O . GLN B 1 156 ? -5.983 6.664 70.021 1.00 45.81 179 GLN B O 1
ATOM 3292 N N . LYS B 1 157 ? -4.416 8.269 70.149 1.00 44.78 180 LYS B N 1
ATOM 3293 C CA . LYS B 1 157 ? -3.740 7.830 68.932 1.00 43.72 180 LYS B CA 1
ATOM 3294 C C . LYS B 1 157 ? -2.227 8.000 69.004 1.00 41.09 180 LYS B C 1
ATOM 3295 O O . LYS B 1 157 ? -1.706 8.648 69.910 1.00 39.88 180 LYS B O 1
ATOM 3301 N N . VAL B 1 158 ? -1.531 7.410 68.037 1.00 37.97 181 VAL B N 1
ATOM 3302 C CA . VAL B 1 158 ? -0.078 7.489 67.969 1.00 35.89 181 VAL B CA 1
ATOM 3303 C C . VAL B 1 158 ? 0.362 8.194 66.703 1.00 33.70 181 VAL B C 1
ATOM 3304 O O . VAL B 1 158 ? -0.279 8.069 65.661 1.00 34.19 181 VAL B O 1
ATOM 3308 N N . VAL B 1 159 ? 1.455 8.938 66.801 1.00 32.04 182 VAL B N 1
ATOM 3309 C CA . VAL B 1 159 ? 2.011 9.631 65.651 1.00 32.40 182 VAL B CA 1
ATOM 3310 C C . VAL B 1 159 ? 2.946 8.611 65.023 1.00 32.81 182 VAL B C 1
ATOM 3311 O O . VAL B 1 159 ? 3.819 8.072 65.702 1.00 32.16 182 VAL B O 1
ATOM 3315 N N . GLN B 1 160 ? 2.759 8.332 63.738 1.00 32.45 183 GLN B N 1
ATOM 3316 C CA . GLN B 1 160 ? 3.596 7.351 63.062 1.00 32.96 183 GLN B CA 1
ATOM 3317 C C . GLN B 1 160 ? 4.800 7.956 62.354 1.00 34.61 183 GLN B C 1
ATOM 3318 O O . GLN B 1 160 ? 4.700 9.000 61.714 1.00 32.18 183 GLN B O 1
ATOM 3324 N N . TYR B 1 161 ? 5.938 7.281 62.478 1.00 35.39 184 TYR B N 1
ATOM 3325 C CA . TYR B 1 161 ? 7.187 7.728 61.872 1.00 38.83 184 TYR B CA 1
ATOM 3326 C C . TYR B 1 161 ? 7.750 6.644 60.967 1.00 40.95 184 TYR B C 1
ATOM 3327 O O . TYR B 1 161 ? 7.396 5.471 61.095 1.00 39.76 184 TYR B O 1
ATOM 3336 N N . SER B 1 162 ? 8.637 7.037 60.060 1.00 44.67 185 SER B N 1
ATOM 3337 C CA . SER B 1 162 ? 9.249 6.079 59.152 1.00 47.84 185 SER B CA 1
ATOM 3338 C C . SER B 1 162 ? 10.272 5.229 59.903 1.00 50.20 185 SER B C 1
ATOM 3339 O O . SER B 1 162 ? 10.172 4.000 59.925 1.00 50.63 185 SER B O 1
ATOM 3342 N N . THR B 1 163 ? 11.241 5.891 60.533 1.00 52.20 186 THR B N 1
ATOM 3343 C CA . THR B 1 163 ? 12.291 5.193 61.274 1.00 54.36 186 THR B CA 1
ATOM 3344 C C . THR B 1 163 ? 12.478 5.665 62.712 1.00 53.80 186 THR B C 1
ATOM 3345 O O . THR B 1 163 ? 12.007 6.736 63.098 1.00 53.17 186 THR B O 1
ATOM 3349 N N . PHE B 1 164 ? 13.182 4.849 63.492 1.00 52.99 187 PHE B N 1
ATOM 3350 C CA . PHE B 1 164 ? 13.461 5.148 64.892 1.00 52.24 187 PHE B CA 1
ATOM 3351 C C . PHE B 1 164 ? 14.264 6.436 65.018 1.00 51.07 187 PHE B C 1
ATOM 3352 O O . PHE B 1 164 ? 14.132 7.163 65.999 1.00 51.77 187 PHE B O 1
ATOM 3360 N N . THR B 1 165 ? 15.093 6.712 64.018 1.00 50.76 188 THR B N 1
ATOM 3361 C CA . THR B 1 165 ? 15.925 7.908 64.017 1.00 50.27 188 THR B CA 1
ATOM 3362 C C . THR B 1 165 ? 15.111 9.182 63.853 1.00 48.02 188 THR B C 1
ATOM 3363 O O . THR B 1 165 ? 15.414 10.199 64.471 1.00 48.07 188 THR B O 1
ATOM 3367 N N . GLN B 1 166 ? 14.082 9.127 63.015 1.00 45.72 189 GLN B N 1
ATOM 3368 C CA . GLN B 1 166 ? 13.225 10.286 62.790 1.00 42.41 189 GLN B CA 1
ATOM 3369 C C . GLN B 1 166 ? 12.371 10.472 64.032 1.00 38.64 189 GLN B C 1
ATOM 3370 O O . GLN B 1 166 ? 12.109 11.592 64.467 1.00 37.58 189 GLN B O 1
ATOM 3376 N N . ALA B 1 167 ? 11.934 9.352 64.596 1.00 36.54 190 ALA B N 1
ATOM 3377 C CA . ALA B 1 167 ? 11.111 9.371 65.794 1.00 33.33 190 ALA B CA 1
ATOM 3378 C C . ALA B 1 167 ? 11.892 9.961 66.962 1.00 30.11 190 ALA B C 1
ATOM 3379 O O . ALA B 1 167 ? 11.358 10.757 67.733 1.00 27.81 190 ALA B O 1
ATOM 3381 N N . LEU B 1 168 ? 13.157 9.569 67.074 1.00 30.50 191 LEU B N 1
ATOM 3382 C CA . LEU B 1 168 ? 14.029 10.041 68.152 1.00 31.23 191 LEU B CA 1
ATOM 3383 C C . LEU B 1 168 ? 14.296 11.546 68.052 1.00 31.65 191 LEU B C 1
ATOM 3384 O O . LEU B 1 168 ? 14.519 12.212 69.062 1.00 30.62 191 LEU B O 1
ATOM 3389 N N . ILE B 1 169 ? 14.265 12.078 66.832 1.00 32.65 192 ILE B N 1
ATOM 3390 C CA . ILE B 1 169 ? 14.478 13.509 66.616 1.00 32.87 192 ILE B CA 1
ATOM 3391 C C . ILE B 1 169 ? 13.372 14.292 67.313 1.00 31.93 192 ILE B C 1
ATOM 3392 O O . ILE B 1 169 ? 13.625 15.282 68.004 1.00 31.91 192 ILE B O 1
ATOM 3397 N N . ASP B 1 170 ? 12.139 13.837 67.123 1.00 29.86 193 ASP B N 1
ATOM 3398 C CA . ASP B 1 170 ? 10.989 14.487 67.728 1.00 29.50 193 ASP B CA 1
ATOM 3399 C C . ASP B 1 170 ? 10.894 14.183 69.222 1.00 29.76 193 ASP B C 1
ATOM 3400 O O . ASP B 1 170 ? 10.313 14.957 69.981 1.00 30.22 193 ASP B O 1
ATOM 3405 N N . LEU B 1 171 ? 11.460 13.062 69.654 1.00 29.94 194 LEU B N 1
ATOM 3406 C CA . LEU B 1 171 ? 11.431 12.742 71.076 1.00 31.23 194 LEU B CA 1
ATOM 3407 C C . LEU B 1 171 ? 12.356 13.728 71.785 1.00 31.66 194 LEU B C 1
ATOM 3408 O O . LEU B 1 171 ? 12.001 14.320 72.807 1.00 31.39 194 LEU B O 1
ATOM 3413 N N . ASN B 1 172 ? 13.541 13.907 71.215 1.00 32.79 195 ASN B N 1
ATOM 3414 C CA . ASN B 1 172 ? 14.536 14.806 71.777 1.00 35.12 195 ASN B CA 1
ATOM 3415 C C . ASN B 1 172 ? 14.085 16.260 71.843 1.00 35.85 195 ASN B C 1
ATOM 3416 O O . ASN B 1 172 ? 14.279 16.925 72.861 1.00 34.59 195 ASN B O 1
ATOM 3421 N N . SER B 1 173 ? 13.463 16.741 70.769 1.00 36.25 196 SER B N 1
ATOM 3422 C CA . SER B 1 173 ? 13.001 18.125 70.701 1.00 36.27 196 SER B CA 1
ATOM 3423 C C . SER B 1 173 ? 11.798 18.385 71.591 1.00 36.49 196 SER B C 1
ATOM 3424 O O . SER B 1 173 ? 11.577 19.514 72.036 1.00 35.70 196 SER B O 1
ATOM 3427 N N . GLY B 1 174 ? 11.012 17.343 71.837 1.00 34.72 197 GLY B N 1
ATOM 3428 C CA . GLY B 1 174 ? 9.838 17.498 72.666 1.00 34.11 197 GLY B CA 1
ATOM 3429 C C . GLY B 1 174 ? 8.542 17.488 71.878 1.00 34.53 197 GLY B C 1
ATOM 3430 O O . GLY B 1 174 ? 7.473 17.669 72.460 1.00 34.26 197 GLY B O 1
ATOM 3431 N N . ARG B 1 175 ? 8.621 17.282 70.563 1.00 34.19 198 ARG B N 1
ATOM 3432 C CA . ARG B 1 175 ? 7.415 17.248 69.731 1.00 34.05 198 ARG B CA 1
ATOM 3433 C C . ARG B 1 175 ? 6.508 16.096 70.159 1.00 33.45 198 ARG B C 1
ATOM 3434 O O . ARG B 1 175 ? 5.290 16.154 69.990 1.00 33.57 198 ARG B O 1
ATOM 3442 N N . ILE B 1 176 ? 7.119 15.043 70.697 1.00 31.58 199 ILE B N 1
ATOM 3443 C CA . ILE B 1 176 ? 6.392 13.887 71.215 1.00 30.06 199 ILE B CA 1
ATOM 3444 C C . ILE B 1 176 ? 6.967 13.629 72.615 1.00 30.32 199 ILE B C 1
ATOM 3445 O O . ILE B 1 176 ? 8.135 13.935 72.870 1.00 29.04 199 ILE B O 1
ATOM 3450 N N . ASP B 1 177 ? 6.147 13.080 73.510 1.00 29.62 200 ASP B N 1
ATOM 3451 C CA . ASP B 1 177 ? 6.560 12.798 74.890 1.00 30.55 200 ASP B CA 1
ATOM 3452 C C . ASP B 1 177 ? 7.105 11.386 75.072 1.00 30.04 200 ASP B C 1
ATOM 3453 O O . ASP B 1 177 ? 7.885 11.116 75.986 1.00 29.76 200 ASP B O 1
ATOM 3458 N N . GLY B 1 178 ? 6.678 10.480 74.205 1.00 29.40 201 GLY B N 1
ATOM 3459 C CA . GLY B 1 178 ? 7.133 9.115 74.316 1.00 29.47 201 GLY B CA 1
ATOM 3460 C C . GLY B 1 178 ? 7.186 8.415 72.982 1.00 30.09 201 GLY B C 1
ATOM 3461 O O . GLY B 1 178 ? 6.517 8.817 72.029 1.00 29.72 201 GLY B O 1
ATOM 3462 N N . LEU B 1 179 ? 7.991 7.360 72.928 1.00 29.05 202 LEU B N 1
ATOM 3463 C CA . LEU B 1 179 ? 8.159 6.573 71.721 1.00 29.62 202 LEU B CA 1
ATOM 3464 C C . LEU B 1 179 ? 8.037 5.079 72.020 1.00 29.01 202 LEU B C 1
ATOM 3465 O O . LEU B 1 179 ? 8.769 4.541 72.846 1.00 28.67 202 LEU B O 1
ATOM 3470 N N . LEU B 1 180 ? 7.100 4.419 71.349 1.00 29.69 203 LEU B N 1
ATOM 3471 C CA . LEU B 1 180 ? 6.898 2.987 71.528 1.00 29.42 203 LEU B CA 1
ATOM 3472 C C . LE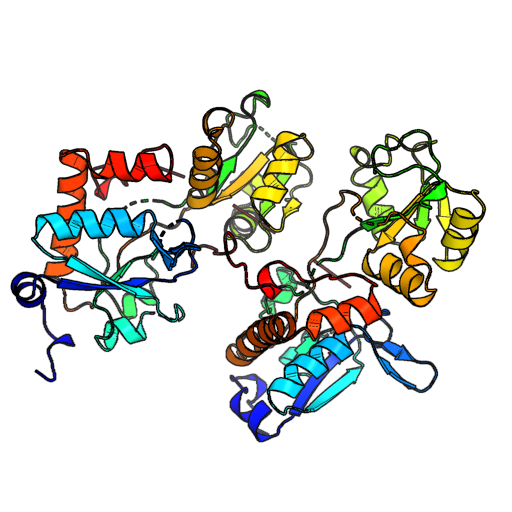U B 1 180 ? 7.690 2.308 70.417 1.00 30.73 203 LEU B C 1
ATOM 3473 O O . LEU B 1 180 ? 7.486 2.597 69.240 1.00 31.28 203 LEU B O 1
ATOM 3478 N N . ILE B 1 181 ? 8.587 1.404 70.785 1.00 30.80 204 ILE B N 1
ATOM 3479 C CA . ILE B 1 181 ? 9.417 0.748 69.792 1.00 31.67 204 ILE B CA 1
ATOM 3480 C C . ILE B 1 181 ? 9.952 -0.601 70.282 1.00 31.61 204 ILE B C 1
ATOM 3481 O O . ILE B 1 181 ? 9.917 -0.913 71.479 1.00 30.50 204 ILE B O 1
ATOM 3486 N N . ASP B 1 182 ? 10.437 -1.403 69.342 1.00 31.21 205 ASP B N 1
ATOM 3487 C CA . ASP B 1 182 ? 10.990 -2.716 69.656 1.00 31.38 205 ASP B CA 1
ATOM 3488 C C . ASP B 1 182 ? 12.223 -2.573 70.545 1.00 30.15 205 ASP B C 1
ATOM 3489 O O . ASP B 1 182 ? 13.111 -1.770 70.260 1.00 28.92 205 ASP B O 1
ATOM 3494 N N . ARG B 1 183 ? 12.276 -3.360 71.614 1.00 29.39 206 ARG B N 1
ATOM 3495 C CA . ARG B 1 183 ? 13.408 -3.330 72.532 1.00 29.03 206 ARG B CA 1
ATOM 3496 C C . ARG B 1 183 ? 14.704 -3.498 71.754 1.00 28.18 206 ARG B C 1
ATOM 3497 O O . ARG B 1 183 ? 15.686 -2.796 71.995 1.00 26.90 206 ARG B O 1
ATOM 3505 N N . VAL B 1 184 ? 14.705 -4.436 70.816 1.00 27.33 207 VAL B N 1
ATOM 3506 C CA . VAL B 1 184 ? 15.893 -4.681 70.023 1.00 29.13 207 VAL B CA 1
ATOM 3507 C C . VAL B 1 184 ? 16.428 -3.397 69.375 1.00 29.47 207 VAL B C 1
ATOM 3508 O O . VAL B 1 184 ? 17.639 -3.208 69.289 1.00 30.25 207 VAL B O 1
ATOM 3512 N N . TYR B 1 185 ? 15.533 -2.510 68.942 1.00 29.20 208 TYR B N 1
ATOM 3513 C CA . TYR B 1 185 ? 15.942 -1.254 68.310 1.00 28.94 208 TYR B CA 1
ATOM 3514 C C . TYR B 1 185 ? 16.303 -0.151 69.306 1.00 28.42 208 TYR B C 1
ATOM 3515 O O . TYR B 1 185 ? 17.315 0.524 69.153 1.00 26.52 208 TYR B O 1
ATOM 3524 N N . ALA B 1 186 ? 15.465 0.042 70.316 1.00 29.19 209 ALA B N 1
ATOM 3525 C CA . ALA B 1 186 ? 15.716 1.069 71.317 1.00 29.83 209 ALA B CA 1
ATOM 3526 C C . ALA B 1 186 ? 17.095 0.898 71.943 1.00 28.96 209 ALA B C 1
ATOM 3527 O O . ALA B 1 186 ? 17.909 1.824 71.937 1.00 27.83 209 ALA B O 1
ATOM 3529 N N . ASN B 1 187 ? 17.360 -0.291 72.477 1.00 26.36 210 ASN B N 1
ATOM 3530 C CA . ASN B 1 187 ? 18.643 -0.538 73.117 1.00 25.92 210 ASN B CA 1
ATOM 3531 C C . ASN B 1 187 ? 19.829 -0.500 72.178 1.00 23.30 210 ASN B C 1
ATOM 3532 O O . ASN B 1 187 ? 20.840 0.100 72.493 1.00 23.00 210 ASN B O 1
ATOM 3537 N N . TYR B 1 188 ? 19.714 -1.135 71.022 1.00 22.48 211 TYR B N 1
ATOM 3538 C CA . TYR B 1 188 ? 20.823 -1.130 70.085 1.00 24.47 211 TYR B CA 1
ATOM 3539 C C . TYR B 1 188 ? 21.226 0.279 69.667 1.00 24.03 211 TYR B C 1
ATOM 3540 O O . TYR B 1 188 ? 22.392 0.654 69.763 1.00 24.81 211 TYR B O 1
ATOM 3549 N N . TYR B 1 189 ? 20.260 1.054 69.193 1.00 24.69 212 TYR B N 1
ATOM 3550 C CA . TYR B 1 189 ? 20.538 2.405 68.727 1.00 27.44 212 TYR B CA 1
ATOM 3551 C C . TYR B 1 189 ? 20.984 3.392 69.791 1.00 27.55 212 TYR B C 1
ATOM 3552 O O . TYR B 1 189 ? 21.944 4.128 69.584 1.00 28.29 212 TYR B O 1
ATOM 3561 N N . LEU B 1 190 ? 20.278 3.423 70.915 1.00 27.20 213 LEU B N 1
ATOM 3562 C CA . LEU B 1 190 ? 20.625 4.346 71.984 1.00 29.09 213 LEU B CA 1
ATOM 3563 C C . LEU B 1 190 ? 21.978 4.001 72.589 1.00 29.79 213 LEU B C 1
ATOM 3564 O O . LEU B 1 190 ? 22.725 4.893 72.989 1.00 30.56 213 LEU B O 1
ATOM 3569 N N . GLU B 1 191 ? 22.296 2.712 72.654 1.00 30.76 214 GLU B N 1
ATOM 3570 C CA . GLU B 1 191 ? 23.583 2.287 73.206 1.00 32.65 214 GLU B CA 1
ATOM 3571 C C . GLU B 1 191 ? 24.706 2.571 72.209 1.00 34.03 214 GLU B C 1
ATOM 3572 O O . GLU B 1 191 ? 25.799 2.972 72.598 1.00 34.39 214 GLU B O 1
ATOM 3578 N N . LYS B 1 192 ? 24.434 2.362 70.924 1.00 33.84 215 LYS B N 1
ATOM 3579 C CA . LYS B 1 192 ? 25.445 2.607 69.906 1.00 36.03 215 LYS B CA 1
ATOM 3580 C C . LYS B 1 192 ? 25.789 4.097 69.859 1.00 34.88 215 LYS B C 1
ATOM 3581 O O . LYS B 1 192 ? 26.922 4.470 69.565 1.00 35.30 215 LYS B O 1
ATOM 3587 N N . SER B 1 193 ? 24.805 4.940 70.162 1.00 35.72 216 SER B N 1
ATOM 3588 C CA . SER B 1 193 ? 24.989 6.392 70.169 1.00 36.56 216 SER B CA 1
ATOM 3589 C C . SER B 1 193 ? 25.441 6.916 71.533 1.00 36.86 216 SER B C 1
ATOM 3590 O O . SER B 1 193 ? 25.611 8.125 71.721 1.00 35.90 216 SER B O 1
ATOM 3593 N N . GLY B 1 194 ? 25.623 5.994 72.476 1.00 36.80 217 GLY B N 1
ATOM 3594 C CA . GLY B 1 194 ? 26.065 6.347 73.815 1.00 36.32 217 GLY B CA 1
ATOM 3595 C C . GLY B 1 194 ? 25.164 7.251 74.644 1.00 36.85 217 GLY B C 1
ATOM 3596 O O . GLY B 1 194 ? 25.659 7.984 75.502 1.00 37.45 217 GLY B O 1
ATOM 3597 N N . VAL B 1 195 ? 23.854 7.198 74.411 1.00 34.74 218 VAL B N 1
ATOM 3598 C CA . VAL B 1 195 ? 22.903 8.033 75.151 1.00 31.04 218 VAL B CA 1
ATOM 3599 C C . VAL B 1 195 ? 21.813 7.229 75.850 1.00 28.91 218 VAL B C 1
ATOM 3600 O O . VAL B 1 195 ? 20.821 7.790 76.306 1.00 28.08 218 VAL B O 1
ATOM 3604 N N . LEU B 1 196 ? 21.998 5.918 75.939 1.00 29.08 219 LEU B N 1
ATOM 3605 C CA . LEU B 1 196 ? 21.009 5.058 76.578 1.00 28.83 219 LEU B CA 1
ATOM 3606 C C . LEU B 1 196 ? 20.603 5.563 77.963 1.00 29.29 219 LEU B C 1
ATOM 3607 O O . LEU B 1 196 ? 19.427 5.509 78.330 1.00 27.88 219 LEU B O 1
ATOM 3612 N N . ASP B 1 197 ? 21.583 6.062 78.716 1.00 29.88 220 ASP B N 1
ATOM 3613 C CA . ASP B 1 197 ? 21.369 6.580 80.067 1.00 31.37 220 ASP B CA 1
ATOM 3614 C C . ASP B 1 197 ? 20.595 7.890 80.125 1.00 31.92 220 ASP B C 1
ATOM 3615 O O . ASP B 1 197 ? 20.215 8.347 81.203 1.00 31.17 220 ASP B O 1
ATOM 3620 N N . GLN B 1 198 ? 20.366 8.504 78.971 1.00 32.12 221 GLN B N 1
ATOM 3621 C CA . GLN B 1 198 ? 19.621 9.752 78.944 1.00 32.00 221 GLN B CA 1
ATOM 3622 C C . GLN B 1 198 ? 18.133 9.488 78.737 1.00 31.27 221 GLN B C 1
ATOM 3623 O O . GLN B 1 198 ? 17.335 10.422 78.647 1.00 31.13 221 GLN B O 1
ATOM 3629 N N . TYR B 1 199 ? 17.760 8.212 78.700 1.00 29.31 222 TYR B N 1
ATOM 3630 C CA . TYR B 1 199 ? 16.367 7.838 78.482 1.00 29.54 222 TYR B CA 1
ATOM 3631 C C . TYR B 1 199 ? 15.826 6.755 79.395 1.00 28.59 222 TYR B C 1
ATOM 3632 O O . TYR B 1 199 ? 16.558 5.887 79.870 1.00 28.69 222 TYR B O 1
ATOM 3641 N N . ASN B 1 200 ? 14.521 6.807 79.615 1.00 29.55 223 ASN B N 1
ATOM 3642 C CA . ASN B 1 200 ? 13.845 5.782 80.386 1.00 31.01 223 ASN B CA 1
ATOM 3643 C C . ASN B 1 200 ? 13.411 4.838 79.266 1.00 32.70 223 ASN B C 1
ATOM 3644 O O . ASN B 1 200 ? 12.773 5.277 78.306 1.00 32.50 223 ASN B O 1
ATOM 3649 N N . VAL B 1 201 ? 13.799 3.571 79.354 1.00 31.25 224 VAL B N 1
ATOM 3650 C CA . VAL B 1 201 ? 13.417 2.578 78.354 1.00 30.36 224 VAL B CA 1
ATOM 3651 C C . VAL B 1 201 ? 12.674 1.533 79.165 1.00 30.40 224 VAL B C 1
ATOM 3652 O O . VAL B 1 201 ? 13.287 0.688 79.812 1.00 31.42 224 VAL B O 1
ATOM 3664 N N . PRO B 1 203 ? 9.467 -1.469 79.649 1.00 32.65 226 PRO B N 1
ATOM 3665 C CA . PRO B 1 203 ? 8.609 -2.458 78.991 1.00 33.84 226 PRO B CA 1
ATOM 3666 C C . PRO B 1 203 ? 7.217 -1.826 78.949 1.00 34.71 226 PRO B C 1
ATOM 3667 O O . PRO B 1 203 ? 6.706 -1.396 79.981 1.00 34.83 226 PRO B O 1
ATOM 3671 N N . ALA B 1 204 ? 6.616 -1.757 77.765 1.00 35.88 227 ALA B N 1
ATOM 3672 C CA . ALA B 1 204 ? 5.303 -1.136 77.599 1.00 36.30 227 ALA B CA 1
ATOM 3673 C C . ALA B 1 204 ? 4.130 -1.872 78.241 1.00 38.55 227 ALA B C 1
ATOM 3674 O O . ALA B 1 204 ? 3.206 -1.243 78.760 1.00 38.05 227 ALA B O 1
ATOM 3676 N N . GLY B 1 205 ? 4.151 -3.199 78.185 1.00 39.49 228 GLY B N 1
ATOM 3677 C CA . GLY B 1 205 ? 3.067 -3.969 78.764 1.00 41.45 228 GLY B CA 1
ATOM 3678 C C . GLY B 1 205 ? 2.381 -4.882 77.767 1.00 42.48 228 GLY B C 1
ATOM 3679 O O . GLY B 1 205 ? 1.353 -5.485 78.079 1.00 44.07 228 GLY B O 1
ATOM 3680 N N . TYR B 1 206 ? 2.937 -4.978 76.563 1.00 42.50 229 TYR B N 1
ATOM 3681 C CA . TYR B 1 206 ? 2.384 -5.841 75.525 1.00 42.98 229 TYR B CA 1
ATOM 3682 C C . TYR B 1 206 ? 3.227 -7.118 75.486 1.00 45.13 229 TYR B C 1
ATOM 3683 O O . TYR B 1 206 ? 4.416 -7.079 75.796 1.00 45.39 229 TYR B O 1
ATOM 3692 N N . GLU B 1 207 ? 2.619 -8.244 75.116 1.00 47.56 230 GLU B N 1
ATOM 3693 C CA . GLU B 1 207 ? 3.356 -9.506 75.048 1.00 50.65 230 GLU B CA 1
ATOM 3694 C C . GLU B 1 207 ? 4.447 -9.406 73.993 1.00 50.93 230 GLU B C 1
ATOM 3695 O O . GLU B 1 207 ? 4.162 -9.186 72.815 1.00 51.34 230 GLU B O 1
ATOM 3701 N N . GLY B 1 208 ? 5.696 -9.572 74.418 1.00 50.78 231 GLY B N 1
ATOM 3702 C CA . GLY B 1 208 ? 6.803 -9.482 73.486 1.00 50.09 231 GLY B CA 1
ATOM 3703 C C . GLY B 1 208 ? 7.110 -10.804 72.816 1.00 49.41 231 GLY B C 1
ATOM 3704 O O . GLY B 1 208 ? 6.767 -11.866 73.336 1.00 49.71 231 GLY B O 1
ATOM 3705 N N . GLU B 1 209 ? 7.742 -10.745 71.649 1.00 47.84 232 GLU B N 1
ATOM 3706 C CA . GLU B 1 209 ? 8.106 -11.960 70.943 1.00 46.66 232 GLU B CA 1
ATOM 3707 C C . GLU B 1 209 ? 9.434 -12.432 71.514 1.00 44.57 232 GLU B C 1
ATOM 3708 O O . GLU B 1 209 ? 10.332 -11.630 71.762 1.00 44.90 232 GLU B O 1
ATOM 3714 N N . SER B 1 210 ? 9.555 -13.733 71.734 1.00 40.92 233 SER B N 1
ATOM 3715 C CA . SER B 1 210 ? 10.783 -14.281 72.276 1.00 38.90 233 SER B CA 1
ATOM 3716 C C . SER B 1 210 ? 11.636 -14.866 71.153 1.00 37.18 233 SER B C 1
ATOM 3717 O O . SER B 1 210 ? 11.148 -15.665 70.351 1.00 35.85 233 SER B O 1
ATOM 3720 N N . PHE B 1 211 ? 12.902 -14.466 71.087 1.00 33.02 234 PHE B N 1
ATOM 3721 C CA . PHE B 1 211 ? 13.785 -15.002 70.060 1.00 30.69 234 PHE B CA 1
ATOM 3722 C C . PHE B 1 211 ? 14.267 -16.385 70.485 1.00 28.63 234 PHE B C 1
ATOM 3723 O O . PHE B 1 211 ? 14.645 -16.602 71.640 1.00 27.49 234 PHE B O 1
ATOM 3731 N N . ALA B 1 212 ? 14.234 -17.321 69.543 1.00 26.97 235 ALA B N 1
ATOM 3732 C CA . ALA B 1 212 ? 14.671 -18.690 69.784 1.00 25.97 235 ALA B CA 1
ATOM 3733 C C . ALA B 1 212 ? 15.345 -19.196 68.515 1.00 25.51 235 ALA B C 1
ATOM 3734 O O . ALA B 1 212 ? 15.285 -18.536 67.478 1.00 24.00 235 ALA B O 1
ATOM 3736 N N . VAL B 1 213 ? 15.985 -20.359 68.598 1.00 25.20 236 VAL B N 1
ATOM 3737 C CA . VAL B 1 213 ? 16.682 -20.930 67.450 1.00 24.59 236 VAL B CA 1
ATOM 3738 C C . VAL B 1 213 ? 15.904 -22.105 66.871 1.00 26.07 236 VAL B C 1
ATOM 3739 O O . VAL B 1 213 ? 15.367 -22.932 67.612 1.00 26.60 236 VAL B O 1
ATOM 3743 N N . GLY B 1 214 ? 15.838 -22.176 65.546 1.00 25.81 237 GLY B N 1
ATOM 3744 C CA . GLY B 1 214 ? 15.111 -23.264 64.913 1.00 24.86 237 GLY B CA 1
ATOM 3745 C C . GLY B 1 214 ? 16.011 -24.331 64.321 1.00 25.43 237 GLY B C 1
ATOM 3746 O O . GLY B 1 214 ? 17.042 -24.022 63.717 1.00 24.02 237 GLY B O 1
ATOM 3747 N N . ALA B 1 215 ? 15.626 -25.593 64.505 1.00 25.57 238 ALA B N 1
ATOM 3748 C CA . ALA B 1 215 ? 16.384 -26.717 63.965 1.00 26.29 238 ALA B CA 1
ATOM 3749 C C . ALA B 1 215 ? 15.433 -27.774 63.427 1.00 25.77 238 ALA B C 1
ATOM 3750 O O . ALA B 1 215 ? 14.241 -27.747 63.712 1.00 24.64 238 ALA B O 1
ATOM 3752 N N . ARG B 1 216 ? 15.957 -28.699 62.633 1.00 27.64 239 ARG B N 1
ATOM 3753 C CA . ARG B 1 216 ? 15.119 -29.770 62.113 1.00 28.38 239 ARG B CA 1
ATOM 3754 C C . ARG B 1 216 ? 14.641 -30.536 63.335 1.00 29.72 239 ARG B C 1
ATOM 3755 O O . ARG B 1 216 ? 15.413 -30.761 64.268 1.00 29.81 239 ARG B O 1
ATOM 3763 N N . LYS B 1 217 ? 13.372 -30.925 63.332 1.00 31.77 240 LYS B N 1
ATOM 3764 C CA . LYS B 1 217 ? 12.789 -31.660 64.449 1.00 33.14 240 LYS B CA 1
ATOM 3765 C C . LYS B 1 217 ? 13.586 -32.897 64.840 1.00 33.72 240 LYS B C 1
ATOM 3766 O O . LYS B 1 217 ? 13.561 -33.323 65.994 1.00 33.95 240 LYS B O 1
ATOM 3772 N N . VAL B 1 218 ? 14.301 -33.471 63.880 1.00 32.71 241 VAL B N 1
ATOM 3773 C CA . VAL B 1 218 ? 15.094 -34.662 64.145 1.00 33.15 241 VAL B CA 1
ATOM 3774 C C . VAL B 1 218 ? 16.380 -34.388 64.924 1.00 32.72 241 VAL B C 1
ATOM 3775 O O . VAL B 1 218 ? 16.926 -35.291 65.557 1.00 29.90 241 VAL B O 1
ATOM 3779 N N . ASP B 1 219 ? 16.860 -33.150 64.877 1.00 32.06 242 ASP B N 1
ATOM 3780 C CA . ASP B 1 219 ? 18.086 -32.794 65.577 1.00 33.23 242 ASP B CA 1
ATOM 3781 C C . ASP B 1 219 ? 17.844 -32.452 67.039 1.00 33.70 242 ASP B C 1
ATOM 3782 O O . ASP B 1 219 ? 18.075 -31.323 67.476 1.00 31.81 242 ASP B O 1
ATOM 3787 N N . LYS B 1 220 ? 17.393 -33.441 67.797 1.00 35.21 243 LYS B N 1
ATOM 3788 C CA . LYS B 1 220 ? 17.107 -33.239 69.208 1.00 36.04 243 LYS B CA 1
ATOM 3789 C C . LYS B 1 220 ? 18.348 -32.929 70.034 1.00 35.66 243 LYS B C 1
ATOM 3790 O O . LYS B 1 220 ? 18.326 -32.038 70.883 1.00 36.29 243 LYS B O 1
ATOM 3796 N N . THR B 1 221 ? 19.434 -33.649 69.783 1.00 34.89 244 THR B N 1
ATOM 3797 C CA . THR B 1 221 ? 20.660 -33.424 70.532 1.00 34.89 244 THR B CA 1
ATOM 3798 C C . THR B 1 221 ? 21.197 -32.012 70.291 1.00 34.75 244 THR B C 1
ATOM 3799 O O . THR B 1 221 ? 21.682 -31.350 71.213 1.00 33.51 244 THR B O 1
ATOM 3803 N N . LEU B 1 222 ? 21.099 -31.548 69.051 1.00 33.65 245 LEU B N 1
ATOM 3804 C CA . LEU B 1 222 ? 21.581 -30.214 68.703 1.00 31.15 245 LEU B CA 1
ATOM 3805 C C . LEU B 1 222 ? 20.885 -29.133 69.525 1.00 29.93 245 LEU B C 1
ATOM 3806 O O . LEU B 1 222 ? 21.538 -28.250 70.081 1.00 30.60 245 LEU B O 1
ATOM 3811 N N . ILE B 1 223 ? 19.559 -29.213 69.595 1.00 30.25 246 ILE B N 1
ATOM 3812 C CA . ILE B 1 223 ? 18.750 -28.253 70.335 1.00 32.06 246 ILE B CA 1
ATOM 3813 C C . ILE B 1 223 ? 19.143 -28.196 71.807 1.00 34.80 246 ILE B C 1
ATOM 3814 O O . ILE B 1 223 ? 19.352 -27.116 72.366 1.00 33.18 246 ILE B O 1
ATOM 3819 N N . LYS B 1 224 ? 19.245 -29.360 72.437 1.00 35.83 247 LYS B N 1
ATOM 3820 C CA . LYS B 1 224 ? 19.599 -29.407 73.844 1.00 37.40 247 LYS B CA 1
ATOM 3821 C C . LYS B 1 224 ? 21.019 -28.919 74.096 1.00 37.00 247 LYS B C 1
ATOM 3822 O O . LYS B 1 224 ? 21.283 -28.305 75.129 1.00 37.14 247 LYS B O 1
ATOM 3828 N N . LYS B 1 225 ? 21.926 -29.169 73.154 1.00 35.60 248 LYS B N 1
ATOM 3829 C CA . LYS B 1 225 ? 23.308 -28.722 73.303 1.00 34.61 248 LYS B CA 1
ATOM 3830 C C . LYS B 1 225 ? 23.456 -27.203 73.150 1.00 33.40 248 LYS B C 1
ATOM 3831 O O . LYS B 1 225 ? 24.406 -26.611 73.665 1.00 33.65 248 LYS B O 1
ATOM 3837 N N . ILE B 1 226 ? 22.519 -26.572 72.447 1.00 32.23 249 ILE B N 1
ATOM 3838 C CA . ILE B 1 226 ? 22.544 -25.120 72.286 1.00 31.35 249 ILE B CA 1
ATOM 3839 C C . ILE B 1 226 ? 21.995 -24.556 73.591 1.00 32.37 249 ILE B C 1
ATOM 3840 O O . ILE B 1 226 ? 22.529 -23.592 74.139 1.00 29.08 249 ILE B O 1
ATOM 3845 N N . ASN B 1 227 ? 20.917 -25.168 74.077 1.00 32.32 250 ASN B N 1
ATOM 3846 C CA . ASN B 1 227 ? 20.305 -24.757 75.336 1.00 35.55 250 ASN B CA 1
ATOM 3847 C C . ASN B 1 227 ? 21.352 -24.746 76.446 1.00 36.28 250 ASN B C 1
ATOM 3848 O O . ASN B 1 227 ? 21.415 -23.805 77.239 1.00 37.57 250 ASN B O 1
ATOM 3853 N N . GLN B 1 228 ? 22.164 -25.798 76.494 1.00 37.27 251 GLN B N 1
ATOM 3854 C CA . GLN B 1 228 ? 23.202 -25.926 77.506 1.00 38.75 251 GLN B CA 1
ATOM 3855 C C . GLN B 1 228 ? 24.294 -24.901 77.259 1.00 37.94 251 GLN B C 1
ATOM 3856 O O . GLN B 1 228 ? 24.880 -24.361 78.200 1.00 36.35 251 GLN B O 1
ATOM 3862 N N . GLY B 1 229 ? 24.567 -24.644 75.985 1.00 35.57 252 GLY B N 1
ATOM 3863 C CA . GLY B 1 229 ? 25.577 -23.665 75.636 1.00 34.27 252 GLY B CA 1
ATOM 3864 C C . GLY B 1 229 ? 25.182 -22.313 76.199 1.00 33.57 252 GLY B C 1
ATOM 3865 O O . GLY B 1 229 ? 26.033 -21.578 76.694 1.00 33.39 252 GLY B O 1
ATOM 3866 N N . PHE B 1 230 ? 23.894 -21.978 76.135 1.00 34.67 253 PHE B N 1
ATOM 3867 C CA . PHE B 1 230 ? 23.435 -20.694 76.659 1.00 36.06 253 PHE B CA 1
ATOM 3868 C C . PHE B 1 230 ? 23.776 -20.593 78.146 1.00 37.75 253 PHE B C 1
ATOM 3869 O O . PHE B 1 230 ? 24.363 -19.606 78.588 1.00 36.30 253 PHE B O 1
ATOM 3877 N N . GLU B 1 231 ? 23.401 -21.619 78.909 1.00 39.13 254 GLU B N 1
ATOM 3878 C CA . GLU B 1 231 ? 23.672 -21.655 80.343 1.00 40.84 254 GLU B CA 1
ATOM 3879 C C . GLU B 1 231 ? 25.159 -21.503 80.616 1.00 40.08 254 GLU B C 1
ATOM 3880 O O . GLU B 1 231 ? 25.567 -20.690 81.444 1.00 40.75 254 GLU B O 1
ATOM 3886 N N . THR B 1 232 ? 25.963 -22.293 79.916 1.00 39.64 255 THR B N 1
ATOM 3887 C CA . THR B 1 232 ? 27.410 -22.259 80.076 1.00 39.39 255 THR B CA 1
ATOM 3888 C C . THR B 1 232 ? 27.950 -20.845 79.888 1.00 39.64 255 THR B C 1
ATOM 3889 O O . THR B 1 232 ? 28.753 -20.371 80.690 1.00 37.23 255 THR B O 1
ATOM 3893 N N . LEU B 1 233 ? 27.506 -20.178 78.825 1.00 38.49 256 LEU B N 1
ATOM 3894 C CA . LEU B 1 233 ? 27.951 -18.820 78.535 1.00 37.39 256 LEU B CA 1
ATOM 3895 C C . LEU B 1 233 ? 27.470 -17.824 79.581 1.00 36.92 256 LEU B C 1
ATOM 3896 O O . LEU B 1 233 ? 28.165 -16.862 79.892 1.00 37.44 256 LEU B O 1
ATOM 3901 N N . TYR B 1 234 ? 26.276 -18.046 80.115 1.00 38.50 257 TYR B N 1
ATOM 3902 C CA . TYR B 1 234 ? 25.743 -17.138 81.117 1.00 40.68 257 TYR B CA 1
ATOM 3903 C C . TYR B 1 234 ? 26.451 -17.321 82.451 1.00 41.20 257 TYR B C 1
ATOM 3904 O O . TYR B 1 234 ? 26.492 -16.406 83.268 1.00 40.66 257 TYR B O 1
ATOM 3913 N N . LYS B 1 235 ? 27.012 -18.505 82.670 1.00 42.43 258 LYS B N 1
ATOM 3914 C CA . LYS B 1 235 ? 27.703 -18.777 83.920 1.00 42.76 258 LYS B CA 1
ATOM 3915 C C . LYS B 1 235 ? 29.161 -18.359 83.873 1.00 42.16 258 LYS B C 1
ATOM 3916 O O . LYS B 1 235 ? 29.760 -18.084 84.912 1.00 41.21 258 LYS B O 1
ATOM 3922 N N . ASN B 1 236 ? 29.746 -18.305 82.679 1.00 40.19 259 ASN B N 1
ATOM 3923 C CA . ASN B 1 236 ? 31.128 -17.866 82.590 1.00 37.64 259 ASN B CA 1
ATOM 3924 C C . ASN B 1 236 ? 31.177 -16.376 82.256 1.00 35.13 259 ASN B C 1
ATOM 3925 O O . ASN B 1 236 ? 32.249 -15.803 82.094 1.00 33.65 259 ASN B O 1
ATOM 3930 N N . GLY B 1 237 ? 30.002 -15.760 82.164 1.00 34.51 260 GLY B N 1
ATOM 3931 C CA . GLY B 1 237 ? 29.915 -14.335 81.887 1.00 34.74 260 GLY B CA 1
ATOM 3932 C C . GLY B 1 237 ? 29.950 -13.890 80.434 1.00 35.14 260 GLY B C 1
ATOM 3933 O O . GLY B 1 237 ? 29.834 -12.694 80.147 1.00 33.64 260 GLY B O 1
ATOM 3934 N N . GLU B 1 238 ? 30.108 -14.837 79.516 1.00 34.60 261 GLU B N 1
ATOM 3935 C CA . GLU B 1 238 ? 30.166 -14.508 78.095 1.00 36.05 261 GLU B CA 1
ATOM 3936 C C . GLU B 1 238 ? 28.881 -13.911 77.548 1.00 33.88 261 GLU B C 1
ATOM 3937 O O . GLU B 1 238 ? 28.914 -12.914 76.825 1.00 33.27 261 GLU B O 1
ATOM 3943 N N . PHE B 1 239 ? 27.750 -14.522 77.891 1.00 31.46 262 PHE B N 1
ATOM 3944 C CA . PHE B 1 239 ? 26.451 -14.043 77.427 1.00 30.15 262 PHE B CA 1
ATOM 3945 C C . PHE B 1 239 ? 26.266 -12.571 77.783 1.00 29.12 262 PHE B C 1
ATOM 3946 O O . PHE B 1 239 ? 25.843 -11.771 76.958 1.00 26.28 262 PHE B O 1
ATOM 3954 N N . GLN B 1 240 ? 26.583 -12.224 79.027 1.00 28.97 263 GLN B N 1
ATOM 3955 C CA . GLN B 1 240 ? 26.433 -10.857 79.494 1.00 27.62 263 GLN B CA 1
ATOM 3956 C C . GLN B 1 240 ? 27.311 -9.877 78.726 1.00 27.21 263 GLN B C 1
ATOM 3957 O O . GLN B 1 240 ? 26.882 -8.766 78.421 1.00 28.30 263 GLN B O 1
ATOM 3963 N N . LYS B 1 241 ? 28.532 -10.290 78.409 1.00 27.31 264 LYS B N 1
ATOM 3964 C CA . LYS B 1 241 ? 29.450 -9.444 77.654 1.00 29.52 264 LYS B CA 1
ATOM 3965 C C . LYS B 1 241 ? 28.881 -9.154 76.265 1.00 29.11 264 LYS B C 1
ATOM 3966 O O . LYS B 1 241 ? 28.802 -8.003 75.837 1.00 27.10 264 LYS B O 1
ATOM 3972 N N . ILE B 1 242 ? 28.501 -10.213 75.561 1.00 26.82 265 ILE B N 1
ATOM 3973 C CA . ILE B 1 242 ? 27.922 -10.073 74.233 1.00 25.68 265 ILE B CA 1
ATOM 3974 C C . ILE B 1 242 ? 26.685 -9.196 74.307 1.00 25.92 265 ILE B C 1
ATOM 3975 O O . ILE B 1 242 ? 26.522 -8.266 73.518 1.00 29.02 265 ILE B O 1
ATOM 3980 N N . SER B 1 243 ? 25.814 -9.502 75.262 1.00 25.46 266 SER B N 1
ATOM 3981 C CA . SER B 1 243 ? 24.571 -8.769 75.442 1.00 25.22 266 SER B CA 1
ATOM 3982 C C . SER B 1 243 ? 24.824 -7.287 75.656 1.00 27.82 266 SER B C 1
ATOM 3983 O O . SER B 1 243 ? 24.152 -6.439 75.068 1.00 27.59 266 SER B O 1
ATOM 3986 N N . ASN B 1 244 ? 25.795 -6.984 76.510 1.00 29.54 267 ASN B N 1
ATOM 3987 C CA . ASN B 1 244 ? 26.150 -5.607 76.820 1.00 30.33 267 ASN B CA 1
ATOM 3988 C C . ASN B 1 244 ? 26.705 -4.883 75.597 1.00 29.47 267 ASN B C 1
ATOM 3989 O O . ASN B 1 244 ? 26.374 -3.721 75.341 1.00 28.80 267 ASN B O 1
ATOM 3994 N N . LYS B 1 245 ? 27.553 -5.577 74.848 1.00 27.32 268 LYS B N 1
ATOM 3995 C CA . LYS B 1 245 ? 28.151 -5.014 73.653 1.00 28.14 268 LYS B CA 1
ATOM 3996 C C . LYS B 1 245 ? 27.082 -4.498 72.695 1.00 28.69 268 LYS B C 1
ATOM 3997 O O . LYS B 1 245 ? 27.184 -3.387 72.166 1.00 29.45 268 LYS B O 1
ATOM 4003 N N . TRP B 1 246 ? 26.045 -5.304 72.493 1.00 28.01 269 TRP B N 1
ATOM 4004 C CA . TRP B 1 246 ? 24.968 -4.957 71.577 1.00 26.92 269 TRP B CA 1
ATOM 4005 C C . TRP B 1 246 ? 23.805 -4.144 72.134 1.00 25.98 269 TRP B C 1
ATOM 4006 O O . TRP B 1 246 ? 23.286 -3.269 71.442 1.00 26.02 269 TRP B O 1
ATOM 4017 N N . PHE B 1 247 ? 23.399 -4.399 73.374 1.00 25.49 270 PHE B N 1
ATOM 4018 C CA . PHE B 1 247 ? 22.245 -3.687 73.919 1.00 27.04 270 PHE B CA 1
ATOM 4019 C C . PHE B 1 247 ? 22.463 -2.802 75.150 1.00 28.37 270 PHE B C 1
ATOM 4020 O O . PHE B 1 247 ? 21.551 -2.087 75.561 1.00 27.82 270 PHE B O 1
ATOM 4028 N N . GLY B 1 248 ? 23.656 -2.841 75.732 1.00 29.04 271 GLY B N 1
ATOM 4029 C CA . GLY B 1 248 ? 23.918 -2.023 76.906 1.00 31.52 271 GLY B CA 1
ATOM 4030 C C . GLY B 1 248 ? 23.171 -2.532 78.125 1.00 34.38 271 GLY B C 1
ATOM 4031 O O . GLY B 1 248 ? 23.110 -1.862 79.157 1.00 35.60 271 GLY B O 1
ATOM 4032 N N . GLU B 1 249 ? 22.601 -3.726 77.998 1.00 35.32 272 GLU B N 1
ATOM 4033 C CA . GLU B 1 249 ? 21.844 -4.366 79.072 1.00 36.07 272 GLU B CA 1
ATOM 4034 C C . GLU B 1 249 ? 21.933 -5.885 78.953 1.00 35.98 272 GLU B C 1
ATOM 4035 O O . GLU B 1 249 ? 22.366 -6.415 77.927 1.00 34.09 272 GLU B O 1
ATOM 4041 N N . ASP B 1 250 ? 21.512 -6.573 80.010 1.00 35.14 273 ASP B N 1
ATOM 4042 C CA . ASP B 1 250 ? 21.492 -8.029 80.027 1.00 33.75 273 ASP B CA 1
ATOM 4043 C C . ASP B 1 250 ? 20.086 -8.407 79.577 1.00 33.35 273 ASP B C 1
ATOM 4044 O O . ASP B 1 250 ? 19.109 -8.149 80.277 1.00 30.43 273 ASP B O 1
ATOM 4049 N N . VAL B 1 251 ? 19.994 -9.002 78.392 1.00 30.57 274 VAL B N 1
ATOM 4050 C CA . VAL B 1 251 ? 18.716 -9.382 77.811 1.00 31.78 274 VAL B CA 1
ATOM 4051 C C . VAL B 1 251 ? 18.376 -10.861 77.998 1.00 33.02 274 VAL B C 1
ATOM 4052 O O . VAL B 1 251 ? 17.346 -11.333 77.510 1.00 33.43 274 VAL B O 1
ATOM 4056 N N . ALA B 1 252 ? 19.243 -11.586 78.701 1.00 34.11 275 ALA B N 1
ATOM 4057 C CA . ALA B 1 252 ? 19.032 -13.009 78.938 1.00 34.85 275 ALA B CA 1
ATOM 4058 C C . ALA B 1 252 ? 17.662 -13.307 79.531 1.00 36.15 275 ALA B C 1
ATOM 4059 O O . ALA B 1 252 ? 17.180 -12.587 80.403 1.00 36.05 275 ALA B O 1
ATOM 4061 N N . THR B 1 253 ? 17.033 -14.371 79.044 1.00 35.51 276 THR B N 1
ATOM 4062 C CA . THR B 1 253 ? 15.731 -14.780 79.552 1.00 35.91 276 THR B CA 1
ATOM 4063 C C . THR B 1 253 ? 15.978 -15.576 80.831 1.00 36.58 276 THR B C 1
ATOM 4064 O O . THR B 1 253 ? 17.113 -15.933 81.139 1.00 33.17 276 THR B O 1
ATOM 4068 N N . ASP B 1 254 ? 14.918 -15.847 81.578 1.00 40.29 277 ASP B N 1
ATOM 4069 C CA . ASP B 1 254 ? 15.060 -16.620 82.802 1.00 43.37 277 ASP B CA 1
ATOM 4070 C C . ASP B 1 254 ? 15.641 -17.984 82.434 1.00 44.22 277 ASP B C 1
ATOM 4071 O O . ASP B 1 254 ? 16.455 -18.544 83.166 1.00 44.84 277 ASP B O 1
ATOM 4076 N N . GLN B 1 255 ? 15.230 -18.502 81.278 1.00 44.29 278 GLN B N 1
ATOM 4077 C CA . GLN B 1 255 ? 15.703 -19.796 80.806 1.00 43.56 278 GLN B CA 1
ATOM 4078 C C . GLN B 1 255 ? 17.210 -19.837 80.597 1.00 44.12 278 GLN B C 1
ATOM 4079 O O . GLN B 1 255 ? 17.845 -20.864 80.845 1.00 44.57 278 GLN B O 1
ATOM 4085 N N . VAL B 1 256 ? 17.790 -18.731 80.137 1.00 42.27 279 VAL B N 1
ATOM 4086 C CA . VAL B 1 256 ? 19.232 -18.685 79.922 1.00 41.31 279 VAL B CA 1
ATOM 4087 C C . VAL B 1 256 ? 19.956 -18.595 81.262 1.00 41.88 279 VAL B C 1
ATOM 4088 O O . VAL B 1 256 ? 21.050 -19.132 81.427 1.00 40.05 279 VAL B O 1
ATOM 4092 N N . LYS B 1 257 ? 19.333 -17.906 82.210 1.00 43.69 280 LYS B N 1
ATOM 4093 C CA . LYS B 1 257 ? 19.907 -17.732 83.538 1.00 45.86 280 LYS B CA 1
ATOM 4094 C C . LYS B 1 257 ? 19.838 -19.027 84.338 1.00 45.81 280 LYS B C 1
ATOM 4095 O O . LYS B 1 257 ? 20.824 -19.758 84.427 1.00 46.70 280 LYS B O 1
ATOM 4101 N N . HIS B 1 263 ? -6.585 9.963 50.650 1.00 49.07 290 HIS B N 1
ATOM 4102 C CA . HIS B 1 263 ? -7.217 9.866 49.341 1.00 47.45 290 HIS B CA 1
ATOM 4103 C C . HIS B 1 263 ? -8.060 8.602 49.252 1.00 48.33 290 HIS B C 1
ATOM 4104 O O . HIS B 1 263 ? -9.296 8.730 49.134 1.00 50.39 290 HIS B O 1
#

B-factor: mean 32.16, std 10.16, range [8.7, 65.65]

Organism: Streptococcus thermophilus (strain ATCC BAA-250 / LMG 18311) (NCBI:txid264199)

InterPro domains:
  IPR001638 Solute-binding protein family 3/N-terminal domain of MltF [PF00497] (46-272)
  IPR001638 Solute-binding protein family 3/N-terminal domain of MltF [SM00062] (45-273)

Solvent-accessible surface area: 23801 Å² total

Foldseek 3Di:
DDPCCLVAACPVVQLVVLEFEEEEAQVQPLQHADPVGDGHHLQVLLVCQLSVVSSHHYHYHYDPVVPLCCQSVVVGFKYTYQDADDVVVVVRWDWAPFQWKAKKKKFFVVLVQQDQLSFAFAEAEEPPAPQQVQCVVCVVQRLVGYHPSHHHYDPDVVVVVVCRVVVVGGIYIHMLLVLQQVCVVVPNNVRMRIHRPGDITTGIMTGGHNNPVVSVSSLVSLLVCVVVVNQQVSCCNRGVGRPGDVSSVVNCPPVDDPD/DQCCLVAQCPVVQLVVQEFEEEEAQVQPQQHADPVGDGHHLQVLLVCQLSVVSSHGYDYDYDDVVPLVCQSVVVGFKYTYQAFDDVVSVVRWDWAPFQWWAKKKKFFVVLVQQDQLSFQFAEAEEPPDVQQVQCVVCVVLHLVGYHPSHYHYDHDPVVVVVCRVVVVGGIYIGILLPLQQVCVVVPNNVRMNMHSPGGTTTGIMTGGHNNPVVSVSSLVSLLVCVVVVNQVVSCCVRGVGRPGDVSSCD

Radius of gyration: 25.97 Å; Cα contacts (8 Å, |Δi|>4): 986; chains: 2; bounding box: 50×80×59 Å